Protein AF-A0A3P1S4T7-F1 (afdb_monomer_lite)

Structure (mmCIF, N/CA/C/O backbone):
data_AF-A0A3P1S4T7-F1
#
_entry.id   AF-A0A3P1S4T7-F1
#
loop_
_atom_site.group_PDB
_atom_site.id
_atom_site.type_symbol
_atom_site.label_atom_id
_atom_site.label_alt_id
_atom_site.label_comp_id
_atom_site.label_asym_id
_atom_site.label_entity_id
_atom_site.label_seq_id
_atom_site.pdbx_PDB_ins_code
_atom_site.Cartn_x
_atom_site.Cartn_y
_atom_site.Cartn_z
_atom_site.occupancy
_atom_site.B_iso_or_equiv
_atom_site.auth_seq_id
_atom_site.auth_comp_id
_atom_site.auth_asym_id
_atom_site.auth_atom_id
_atom_site.pdbx_PDB_model_num
ATOM 1 N N . MET A 1 1 ? -30.502 -0.959 -26.364 1.00 41.84 1 MET A N 1
ATOM 2 C CA . MET A 1 1 ? -30.147 0.076 -27.365 1.00 41.84 1 MET A CA 1
ATOM 3 C C . MET A 1 1 ? -29.115 -0.496 -28.354 1.00 41.84 1 MET A C 1
ATOM 5 O O . MET A 1 1 ? -27.951 -0.162 -28.264 1.00 41.84 1 MET A O 1
ATOM 9 N N . TYR A 1 2 ? -29.507 -1.417 -29.253 1.00 29.16 2 TYR A N 1
ATOM 10 C CA . TYR A 1 2 ? -28.542 -2.285 -29.977 1.00 29.16 2 TYR A CA 1
ATOM 11 C C . TYR A 1 2 ? -28.880 -2.524 -31.471 1.00 29.16 2 TYR A C 1
ATOM 13 O O . TYR A 1 2 ? -28.556 -3.557 -32.045 1.00 29.16 2 TYR A O 1
ATOM 21 N N . LYS A 1 3 ? -29.571 -1.572 -32.120 1.00 27.28 3 LYS A N 1
ATOM 22 C CA . LYS A 1 3 ? -30.039 -1.681 -33.524 1.00 27.28 3 LYS A CA 1
ATOM 23 C C . LYS A 1 3 ? -29.786 -0.423 -34.383 1.00 27.28 3 LYS A C 1
ATOM 25 O O . LYS A 1 3 ? -30.524 -0.162 -35.324 1.00 27.28 3 LYS A O 1
ATOM 30 N N . LYS A 1 4 ? -28.762 0.377 -34.048 1.00 29.64 4 LYS A N 1
ATOM 31 C CA . LYS A 1 4 ? -28.412 1.628 -34.767 1.00 29.64 4 LYS A CA 1
ATOM 32 C C . LYS A 1 4 ? -26.929 1.809 -35.143 1.00 29.64 4 LYS A C 1
ATOM 34 O O . LYS A 1 4 ? -26.587 2.834 -35.712 1.00 29.64 4 LYS A O 1
ATOM 39 N N . ILE A 1 5 ? -26.064 0.830 -34.859 1.00 32.50 5 ILE A N 1
ATOM 40 C CA . ILE A 1 5 ? -24.616 0.896 -35.165 1.00 32.50 5 ILE A CA 1
ATOM 41 C C . ILE A 1 5 ? -24.271 0.128 -36.463 1.00 32.50 5 ILE A C 1
ATOM 43 O O . ILE A 1 5 ? -23.348 0.492 -37.184 1.00 32.50 5 ILE A O 1
ATOM 47 N N . ALA A 1 6 ? -25.074 -0.873 -36.839 1.00 29.97 6 ALA A N 1
ATOM 48 C CA . ALA A 1 6 ? -24.850 -1.763 -37.987 1.00 29.97 6 ALA A CA 1
ATOM 49 C C . ALA A 1 6 ? -25.141 -1.151 -39.383 1.00 29.97 6 ALA A C 1
ATOM 51 O O . ALA A 1 6 ? -25.469 -1.878 -40.316 1.00 29.97 6 ALA A O 1
ATOM 52 N N . THR A 1 7 ? -25.080 0.176 -39.540 1.00 30.73 7 THR A N 1
ATOM 53 C CA . THR A 1 7 ? -25.487 0.878 -40.783 1.00 30.73 7 THR A CA 1
ATOM 54 C C . THR A 1 7 ? -24.443 1.889 -41.280 1.00 30.73 7 THR A C 1
ATOM 56 O O . THR A 1 7 ? -24.654 2.535 -42.296 1.00 30.73 7 THR A O 1
ATOM 59 N N . ILE A 1 8 ? -23.299 2.013 -40.595 1.00 30.77 8 ILE A N 1
ATOM 60 C CA . ILE A 1 8 ? -22.220 2.964 -40.943 1.00 30.77 8 ILE A CA 1
ATOM 61 C C . ILE A 1 8 ? -20.966 2.250 -41.503 1.00 30.77 8 ILE A C 1
ATOM 63 O O . ILE A 1 8 ? -20.120 2.874 -42.130 1.00 30.77 8 ILE A O 1
ATOM 67 N N . LEU A 1 9 ? -20.869 0.922 -41.363 1.00 28.89 9 LEU A N 1
ATOM 68 C CA . LEU A 1 9 ? -19.701 0.114 -41.761 1.00 28.89 9 LEU A CA 1
ATOM 69 C C . LEU A 1 9 ? -19.798 -0.533 -43.163 1.00 28.89 9 LEU A C 1
ATOM 71 O O . LEU A 1 9 ? -19.123 -1.524 -43.422 1.00 28.89 9 LEU A O 1
ATOM 75 N N . LEU A 1 10 ? -20.632 -0.009 -44.075 1.00 27.84 10 LEU A N 1
ATOM 76 C CA . LEU A 1 10 ? -20.896 -0.649 -45.380 1.00 27.84 10 LEU A CA 1
ATOM 77 C C . LEU A 1 10 ? -20.847 0.297 -46.601 1.00 27.84 10 LEU A C 1
ATOM 79 O O . LEU A 1 10 ? -21.544 0.073 -47.587 1.00 27.84 10 LEU A O 1
ATOM 83 N N . THR A 1 11 ? -20.027 1.352 -46.556 1.00 29.06 11 THR A N 1
ATOM 84 C CA . THR A 1 11 ? -19.892 2.335 -47.659 1.00 29.06 11 THR A CA 1
ATOM 85 C C . THR A 1 11 ? -18.444 2.708 -48.008 1.00 29.06 11 THR A C 1
ATOM 87 O O . THR A 1 11 ? -18.213 3.734 -48.638 1.00 29.06 11 THR A O 1
ATOM 90 N N . SER A 1 12 ? -17.465 1.873 -47.639 1.00 28.03 12 SER A N 1
ATOM 91 C CA . SER A 1 12 ? -16.026 2.158 -47.826 1.00 28.03 12 SER A CA 1
ATOM 92 C C . SER A 1 12 ? -15.264 1.036 -48.546 1.00 28.03 12 SER A C 1
ATOM 94 O O . SER A 1 12 ? -14.087 0.821 -48.273 1.00 28.03 12 SER A O 1
ATOM 96 N N . PHE A 1 13 ? -15.930 0.277 -49.428 1.00 27.06 13 PHE A N 1
ATOM 97 C CA . PHE A 1 13 ? -15.319 -0.891 -50.079 1.00 27.06 13 PHE A CA 1
ATOM 98 C C . PHE A 1 13 ? -15.755 -1.117 -51.539 1.00 27.06 13 PHE A C 1
ATOM 100 O O . PHE A 1 13 ? -16.161 -2.215 -51.906 1.00 27.06 13 PHE A O 1
ATOM 107 N N . LEU A 1 14 ? -15.664 -0.077 -52.379 1.00 24.45 14 LEU A N 1
ATOM 108 C CA . LEU A 1 14 ? -15.484 -0.209 -53.835 1.00 24.45 14 LEU A CA 1
ATOM 109 C C . LEU A 1 14 ? -15.161 1.160 -54.461 1.00 24.45 14 LEU A C 1
ATOM 111 O O . LEU A 1 14 ? -15.973 2.069 -54.324 1.00 24.45 14 LEU A O 1
ATOM 115 N N . ILE A 1 15 ? -14.033 1.288 -55.177 1.00 27.00 15 ILE A N 1
ATOM 116 C CA . ILE A 1 15 ? -13.920 1.982 -56.482 1.00 27.00 15 ILE A CA 1
ATOM 117 C C . ILE A 1 15 ? -12.487 1.869 -57.044 1.00 27.00 15 ILE A C 1
ATOM 119 O O . ILE A 1 15 ? -11.534 2.357 -56.453 1.00 27.00 15 ILE A O 1
ATOM 123 N N . VAL A 1 16 ? -12.412 1.237 -58.222 1.00 25.09 16 VAL A N 1
ATOM 124 C CA . VAL A 1 16 ? -11.422 1.368 -59.315 1.00 25.09 16 VAL A CA 1
ATOM 125 C C . VAL A 1 16 ? -9.931 1.079 -59.050 1.00 25.09 16 VAL A C 1
ATOM 127 O O . VAL A 1 16 ? -9.270 1.619 -58.172 1.00 25.09 16 VAL A O 1
ATOM 130 N N . SER A 1 17 ? -9.386 0.252 -59.944 1.00 25.12 17 SER A N 1
ATOM 131 C CA . SER A 1 17 ? -7.982 -0.134 -60.077 1.00 25.12 17 SER A CA 1
ATOM 132 C C . SER A 1 17 ? -7.316 0.492 -61.318 1.00 25.12 17 SER A C 1
ATOM 134 O O . SER A 1 17 ? -7.986 1.067 -62.170 1.00 25.12 17 SER A O 1
ATOM 136 N N . THR A 1 18 ? -6.014 0.218 -61.491 1.00 26.70 18 THR A N 1
ATOM 137 C CA . THR A 1 18 ? -5.305 0.085 -62.792 1.00 26.70 18 THR A CA 1
ATOM 138 C C . THR A 1 18 ? -5.269 1.270 -63.770 1.00 26.70 18 THR A C 1
ATOM 140 O O . THR A 1 18 ? -6.199 1.477 -64.545 1.00 26.70 18 THR A O 1
ATOM 143 N N . SER A 1 19 ? -4.094 1.901 -63.874 1.00 27.97 19 SER A N 1
ATOM 144 C CA . SER A 1 19 ? -3.419 2.374 -65.109 1.00 27.97 19 SER A CA 1
ATOM 145 C C . SER A 1 19 ? -2.054 2.966 -64.720 1.00 27.97 19 SER A C 1
ATOM 147 O O . SER A 1 19 ? -1.925 3.437 -63.597 1.00 27.97 19 SER A O 1
ATOM 149 N N . LEU A 1 20 ? -1.024 3.118 -65.552 1.00 24.23 20 LEU A N 1
ATOM 150 C CA . LEU A 1 20 ? -0.405 2.398 -66.679 1.00 24.23 20 LEU A CA 1
ATOM 151 C C . LEU A 1 20 ? 0.909 3.194 -66.967 1.00 24.23 20 LEU A C 1
ATOM 153 O O . LEU A 1 20 ? 1.211 4.160 -66.266 1.00 24.23 20 LEU A O 1
ATOM 157 N N . THR A 1 21 ? 1.730 2.791 -67.935 1.00 25.30 21 THR A N 1
ATOM 158 C CA . THR A 1 21 ? 3.174 3.112 -68.005 1.00 25.30 21 THR A CA 1
ATOM 159 C C . THR A 1 21 ? 3.600 4.325 -68.866 1.00 25.30 21 THR A C 1
ATOM 161 O O . THR A 1 21 ? 2.944 4.668 -69.841 1.00 25.30 21 THR A O 1
ATOM 164 N N . THR A 1 22 ? 4.812 4.837 -68.569 1.00 25.05 22 THR A N 1
ATOM 165 C CA . THR A 1 22 ? 5.826 5.475 -69.467 1.00 25.05 22 THR A CA 1
ATOM 166 C C . THR A 1 22 ? 5.541 6.761 -70.269 1.00 25.05 22 THR A C 1
ATOM 168 O O . THR A 1 22 ? 4.746 6.741 -71.199 1.00 25.05 22 THR A O 1
ATOM 171 N N . LEU A 1 23 ? 6.374 7.791 -70.022 1.00 24.05 23 LEU A N 1
ATOM 172 C CA . LEU A 1 23 ? 7.108 8.711 -70.942 1.00 24.05 23 LEU A CA 1
ATOM 173 C C . LEU A 1 23 ? 7.887 9.699 -70.019 1.00 24.05 23 LEU A C 1
ATOM 175 O O . LEU A 1 23 ? 7.278 10.163 -69.063 1.00 24.05 23 LEU A O 1
ATOM 179 N N . ALA A 1 24 ? 9.196 10.005 -70.055 1.00 24.88 24 ALA A N 1
ATOM 180 C CA . ALA A 1 24 ? 10.331 9.950 -71.001 1.00 24.88 24 ALA A CA 1
ATOM 181 C C . ALA A 1 24 ? 10.677 11.307 -71.670 1.00 24.88 24 ALA A C 1
ATOM 183 O O . ALA A 1 24 ? 9.778 11.968 -72.177 1.00 24.88 24 ALA A O 1
ATOM 184 N N . LEU A 1 25 ? 11.991 11.624 -71.723 1.00 24.38 25 LEU A N 1
ATOM 185 C CA . LEU A 1 25 ? 12.649 12.826 -72.306 1.00 24.38 25 LEU A CA 1
ATOM 186 C C . LEU A 1 25 ? 12.449 14.146 -71.494 1.00 24.38 25 LEU A C 1
ATOM 188 O O . LEU A 1 25 ? 11.456 14.273 -70.787 1.00 24.38 25 LEU A O 1
ATOM 192 N N . GLU A 1 26 ? 13.360 15.140 -71.472 1.00 25.00 26 GLU A N 1
ATOM 193 C CA . GLU A 1 26 ? 14.686 15.279 -72.123 1.00 25.00 26 GLU A CA 1
ATOM 194 C C . GLU A 1 26 ? 15.698 16.160 -71.320 1.00 25.00 26 GLU A C 1
ATOM 196 O O . GLU A 1 26 ? 15.531 16.366 -70.121 1.00 25.00 26 GLU A O 1
ATOM 201 N N . GLN A 1 27 ? 16.767 16.599 -72.003 1.00 25.30 27 GLN A N 1
ATOM 202 C CA . GLN A 1 27 ? 17.966 17.396 -71.639 1.00 25.30 27 GLN A CA 1
ATOM 203 C C . GLN A 1 27 ? 17.694 18.731 -70.872 1.00 25.30 27 GLN A C 1
ATOM 205 O O . GLN A 1 27 ? 16.549 19.156 -70.765 1.00 25.30 27 GLN A O 1
ATOM 210 N N . ASP A 1 28 ? 18.669 19.466 -70.299 1.00 25.55 28 ASP A N 1
ATOM 211 C CA . ASP A 1 28 ? 20.077 19.663 -70.720 1.00 25.55 28 ASP A CA 1
ATOM 212 C C . ASP A 1 28 ? 21.046 20.149 -69.594 1.00 25.55 28 ASP A C 1
ATOM 214 O O . ASP A 1 28 ? 20.647 20.335 -68.443 1.00 25.55 28 ASP A O 1
ATOM 218 N N . ALA A 1 29 ? 22.330 20.349 -69.931 1.00 25.58 29 ALA A N 1
ATOM 219 C CA . ALA A 1 29 ? 23.433 20.886 -69.097 1.00 25.58 29 ALA A CA 1
ATOM 220 C C . ALA A 1 29 ? 23.688 22.407 -69.400 1.00 25.58 29 ALA A C 1
ATOM 222 O O . ALA A 1 29 ? 22.798 23.005 -70.007 1.00 25.58 29 ALA A O 1
ATOM 223 N N . PRO A 1 30 ? 24.830 23.098 -69.079 1.00 41.16 30 PRO A N 1
ATOM 224 C CA . PRO A 1 30 ? 26.069 22.734 -68.346 1.00 41.16 30 PRO A CA 1
ATOM 225 C C . PRO A 1 30 ? 26.650 23.842 -67.393 1.00 41.16 30 PRO A C 1
ATOM 227 O O . PRO A 1 30 ? 26.009 24.857 -67.146 1.00 41.16 30 PRO A O 1
ATOM 230 N N . SER A 1 31 ? 27.936 23.708 -66.986 1.00 27.44 31 SER A N 1
ATOM 231 C CA . SER A 1 31 ? 28.910 24.783 -66.595 1.00 27.44 31 SER A CA 1
ATOM 232 C C . SER A 1 31 ? 28.753 25.515 -65.227 1.00 27.44 31 SER A C 1
ATOM 234 O O . SER A 1 31 ? 27.640 25.648 -64.740 1.00 27.44 31 SER A O 1
ATOM 236 N N . THR A 1 32 ? 29.793 26.016 -64.515 1.00 28.23 32 THR A N 1
ATOM 237 C CA . THR A 1 32 ? 31.281 25.908 -64.641 1.00 28.23 32 THR A CA 1
ATOM 238 C C . THR A 1 32 ? 32.051 26.214 -63.328 1.00 28.23 32 THR A C 1
ATOM 240 O O . THR A 1 32 ? 31.710 27.137 -62.601 1.00 28.23 32 THR A O 1
ATOM 243 N N . THR A 1 33 ? 33.140 25.463 -63.127 1.00 26.08 33 THR A N 1
ATOM 244 C CA . THR A 1 33 ? 34.498 25.733 -62.573 1.00 26.08 33 THR A CA 1
ATOM 245 C C . THR A 1 33 ? 34.912 27.063 -61.884 1.00 26.08 33 THR A C 1
ATOM 247 O O . THR A 1 33 ? 34.911 28.108 -62.526 1.00 26.08 33 THR A O 1
ATOM 250 N N . SER A 1 34 ? 35.496 26.951 -60.671 1.00 28.02 34 SER A N 1
ATOM 251 C CA . SER A 1 34 ? 36.745 27.603 -60.151 1.00 28.02 34 SER A CA 1
ATOM 252 C C . SER A 1 34 ? 36.971 27.137 -58.689 1.00 28.02 34 SER A C 1
ATOM 254 O O . SER A 1 34 ? 36.002 27.170 -57.937 1.00 28.02 34 SER A O 1
ATOM 256 N N . GLU A 1 35 ? 38.085 26.616 -58.154 1.00 28.56 35 GLU A N 1
ATOM 257 C CA . GLU A 1 35 ? 39.546 26.625 -58.420 1.00 28.56 35 GLU A CA 1
ATOM 258 C C . GLU A 1 35 ? 40.354 27.792 -57.784 1.00 28.56 35 GLU A C 1
ATOM 260 O O . GLU A 1 35 ? 40.020 28.953 -57.992 1.00 28.56 35 GLU A O 1
ATOM 265 N N . ALA A 1 36 ? 41.453 27.432 -57.077 1.00 28.56 36 ALA A N 1
ATOM 266 C CA . ALA A 1 36 ? 42.567 28.266 -56.555 1.00 28.56 36 ALA A CA 1
ATOM 267 C C . ALA A 1 36 ? 42.289 29.214 -55.340 1.00 28.56 36 ALA A C 1
ATOM 269 O O . ALA A 1 36 ? 41.199 29.758 -55.222 1.00 28.56 36 ALA A O 1
ATOM 270 N N . THR A 1 37 ? 43.202 29.499 -54.380 1.00 27.73 37 THR A N 1
ATOM 271 C CA . THR A 1 37 ? 44.548 28.956 -54.012 1.00 27.73 37 THR A CA 1
ATOM 272 C C . THR A 1 37 ? 45.021 29.462 -52.621 1.00 27.73 37 THR A C 1
ATOM 274 O O . THR A 1 37 ? 44.766 30.618 -52.312 1.00 27.73 37 THR A O 1
ATOM 277 N N . GLU A 1 38 ? 45.861 28.670 -51.918 1.00 29.91 38 GLU A N 1
ATOM 278 C CA . GLU A 1 38 ? 46.967 29.101 -51.003 1.00 29.91 38 GLU A CA 1
ATOM 279 C C . GLU A 1 38 ? 46.649 29.922 -49.703 1.00 29.91 38 GLU A C 1
ATOM 281 O O . GLU A 1 38 ? 45.554 30.440 -49.548 1.00 29.91 38 GLU A O 1
ATOM 286 N N . LYS A 1 39 ? 47.522 30.067 -48.672 1.00 28.61 39 LYS A N 1
ATOM 287 C CA . LYS A 1 39 ? 48.945 29.675 -48.453 1.00 28.61 39 LYS A CA 1
ATOM 288 C C . LYS A 1 39 ? 49.326 29.562 -46.950 1.00 28.61 39 LYS A C 1
ATOM 290 O O . LYS A 1 39 ? 48.930 30.432 -46.188 1.00 28.61 39 LYS A O 1
ATOM 295 N N . GLN A 1 40 ? 50.257 28.645 -46.615 1.00 27.17 40 GLN A N 1
ATOM 296 C CA . GLN A 1 40 ? 51.231 28.693 -45.480 1.00 27.17 40 GLN A CA 1
ATOM 297 C C . GLN A 1 40 ? 50.683 28.752 -44.016 1.00 27.17 40 GLN A C 1
ATOM 299 O O . GLN A 1 40 ? 49.533 29.090 -43.789 1.00 27.17 40 GLN A O 1
ATOM 304 N N . LYS A 1 41 ? 51.429 28.382 -42.953 1.00 27.22 41 LYS A N 1
ATOM 305 C CA . LYS A 1 41 ? 52.878 28.104 -42.777 1.00 27.22 41 LYS A CA 1
ATOM 306 C C . LYS A 1 41 ? 53.133 27.057 -41.654 1.00 27.22 41 LYS A C 1
ATOM 308 O O . LYS A 1 41 ? 52.405 27.070 -40.672 1.00 27.22 41 LYS A O 1
ATOM 313 N N . ASN A 1 42 ? 54.202 26.251 -41.754 1.00 32.09 42 ASN A N 1
ATOM 314 C CA . ASN A 1 42 ? 54.796 25.433 -40.664 1.00 32.09 42 ASN A CA 1
ATOM 315 C C . ASN A 1 42 ? 56.252 25.903 -40.385 1.00 32.09 42 ASN A C 1
ATOM 317 O O . ASN A 1 42 ? 56.773 26.651 -41.227 1.00 32.09 42 ASN A O 1
ATOM 321 N N . PRO A 1 43 ? 56.877 25.597 -39.222 1.00 44.28 43 PRO A N 1
ATOM 322 C CA . PRO A 1 43 ? 57.845 24.468 -39.105 1.00 44.28 43 PRO A CA 1
ATOM 323 C C . PRO A 1 43 ? 57.870 23.774 -37.692 1.00 44.28 43 PRO A C 1
ATOM 325 O O . PRO A 1 43 ? 57.336 24.352 -36.752 1.00 44.28 43 PRO A O 1
ATOM 328 N N . GLU A 1 44 ? 58.208 22.473 -37.536 1.00 32.41 44 GLU A N 1
ATOM 329 C CA . GLU A 1 44 ? 59.512 21.851 -37.083 1.00 32.41 44 GLU A CA 1
ATOM 330 C C . GLU A 1 44 ? 59.843 22.082 -35.573 1.00 32.41 44 GLU A C 1
ATOM 332 O O . GLU A 1 44 ? 59.498 23.142 -35.062 1.00 32.41 44 GLU A O 1
ATOM 337 N N . GLU A 1 45 ? 60.429 21.196 -34.735 1.00 31.11 45 GLU A N 1
ATOM 338 C CA . GLU A 1 45 ? 61.159 19.883 -34.783 1.00 31.11 45 GLU A CA 1
ATOM 339 C C . GLU A 1 45 ? 60.828 19.056 -33.479 1.00 31.11 45 GLU A C 1
ATOM 341 O O . GLU A 1 45 ? 60.302 19.645 -32.536 1.00 31.11 45 GLU A O 1
ATOM 346 N N . ASP A 1 46 ? 60.827 17.704 -33.447 1.00 28.80 46 ASP A N 1
ATOM 347 C CA . ASP A 1 46 ? 61.806 16.720 -32.849 1.00 28.80 46 ASP A CA 1
ATOM 348 C C . ASP A 1 46 ? 62.239 16.932 -31.350 1.00 28.80 46 ASP A C 1
ATOM 350 O O . ASP A 1 46 ? 62.263 18.067 -30.889 1.00 28.80 46 ASP A O 1
ATOM 354 N N . THR A 1 47 ? 62.568 15.963 -30.455 1.00 28.95 47 THR A N 1
ATOM 355 C CA . THR A 1 47 ? 63.188 14.601 -30.535 1.00 28.95 47 THR A CA 1
ATOM 356 C C . THR A 1 47 ? 62.628 13.558 -29.490 1.00 28.95 47 THR A C 1
ATOM 358 O O . THR A 1 47 ? 61.441 13.593 -29.169 1.00 28.95 47 THR A O 1
ATOM 361 N N . THR A 1 48 ? 63.432 12.595 -28.965 1.00 29.31 48 THR A N 1
ATOM 362 C CA . THR A 1 48 ? 63.059 11.395 -28.133 1.00 29.31 48 THR A CA 1
ATOM 363 C C . THR A 1 48 ? 64.095 11.078 -27.001 1.00 29.31 48 THR A C 1
ATOM 365 O O . THR A 1 48 ? 65.143 11.711 -26.986 1.00 29.31 48 THR A O 1
ATOM 368 N N . GLU A 1 49 ? 63.992 10.125 -26.040 1.00 29.58 49 GLU A N 1
ATOM 369 C CA . GLU A 1 49 ? 63.075 8.969 -25.819 1.00 29.58 49 GLU A CA 1
ATOM 370 C C . GLU A 1 49 ? 62.781 8.591 -24.324 1.00 29.58 49 GLU A C 1
ATOM 372 O O . GLU A 1 49 ? 61.624 8.657 -23.916 1.00 29.58 49 GLU A O 1
ATOM 377 N N . LYS A 1 50 ? 63.769 8.125 -23.522 1.00 26.84 50 LYS A N 1
ATOM 378 C CA . LYS A 1 50 ? 63.612 7.356 -22.241 1.00 26.84 50 LYS A CA 1
ATOM 379 C C . LYS A 1 50 ? 64.864 7.478 -21.306 1.00 26.84 50 LYS A C 1
ATOM 381 O O . LYS A 1 50 ? 65.790 8.187 -21.693 1.00 26.84 50 LYS A O 1
ATOM 386 N N . PRO A 1 51 ? 65.028 6.706 -20.194 1.00 43.06 51 PRO A N 1
ATOM 387 C CA . PRO A 1 51 ? 64.235 6.624 -18.946 1.00 43.06 51 PRO A CA 1
ATOM 388 C C . PRO A 1 51 ? 65.127 6.752 -17.668 1.00 43.06 51 PRO A C 1
ATOM 390 O O . PRO A 1 51 ? 66.346 6.851 -17.776 1.00 43.06 51 PRO A O 1
ATOM 393 N N . VAL A 1 52 ? 64.555 6.661 -16.452 1.00 27.30 52 VAL A N 1
ATOM 394 C CA . VAL A 1 52 ? 65.301 6.434 -15.183 1.00 27.30 52 VAL A CA 1
ATOM 395 C C . VAL A 1 52 ? 64.540 5.448 -14.272 1.00 27.30 52 VAL A C 1
ATOM 397 O O . VAL A 1 52 ? 63.317 5.355 -14.347 1.00 27.30 52 VAL A O 1
ATOM 400 N N . GLU A 1 53 ? 65.283 4.709 -13.445 1.00 27.56 53 GLU A N 1
ATOM 401 C CA . GLU A 1 53 ? 64.869 3.639 -12.521 1.00 27.56 53 GLU A CA 1
ATOM 402 C C . GLU A 1 53 ? 65.255 4.017 -11.073 1.00 27.56 53 GLU A C 1
ATOM 404 O O . GLU A 1 53 ? 66.318 4.602 -10.867 1.00 27.56 53 GLU A O 1
ATOM 409 N N . GLU A 1 54 ? 64.431 3.686 -10.068 1.00 28.62 54 GLU A N 1
ATOM 410 C CA . GLU A 1 54 ? 64.746 3.885 -8.637 1.00 28.62 54 GLU A CA 1
ATOM 411 C C . GLU A 1 54 ? 64.058 2.806 -7.763 1.00 28.62 54 GLU A C 1
ATOM 413 O O . GLU A 1 54 ? 63.067 2.211 -8.187 1.00 28.62 54 GLU A O 1
ATOM 418 N N . ALA A 1 55 ? 64.611 2.483 -6.582 1.00 24.97 55 ALA A N 1
ATOM 419 C CA . ALA A 1 55 ? 64.338 1.223 -5.862 1.00 24.97 55 ALA A CA 1
ATOM 420 C C . ALA A 1 55 ? 64.438 1.326 -4.315 1.00 24.97 55 ALA A C 1
ATOM 422 O O . ALA A 1 55 ? 64.735 2.397 -3.793 1.00 24.97 55 ALA A O 1
ATOM 423 N N . LEU A 1 56 ? 64.308 0.169 -3.624 1.00 23.31 56 LEU A N 1
ATOM 424 C CA . LEU A 1 56 ? 64.461 -0.113 -2.167 1.00 23.31 56 LEU A CA 1
ATOM 425 C C . LEU A 1 56 ? 63.208 0.119 -1.282 1.00 23.31 56 LEU A C 1
ATOM 427 O O . LEU A 1 56 ? 62.360 0.925 -1.656 1.00 23.31 56 LEU A O 1
ATOM 431 N N . PRO A 1 57 ? 63.102 -0.496 -0.071 1.00 31.78 57 PRO A N 1
ATOM 432 C CA . PRO A 1 57 ? 63.898 -1.581 0.544 1.00 31.78 57 PRO A CA 1
ATOM 433 C C . PRO A 1 57 ? 63.060 -2.796 1.045 1.00 31.78 57 PRO A C 1
ATOM 435 O O . PRO A 1 57 ? 61.838 -2.823 0.961 1.00 31.78 57 PRO A O 1
ATOM 438 N N . SER A 1 58 ? 63.735 -3.808 1.610 1.00 24.36 58 SER A N 1
ATOM 439 C CA . SER A 1 58 ? 63.163 -5.063 2.148 1.00 24.36 58 SER A CA 1
ATOM 440 C C . SER A 1 58 ? 62.892 -5.063 3.665 1.00 24.36 58 SER A C 1
ATOM 442 O O . SER A 1 58 ? 63.594 -4.375 4.409 1.00 24.36 58 SER A O 1
ATOM 444 N N . ALA A 1 59 ? 62.029 -5.969 4.148 1.00 23.91 59 ALA A N 1
ATOM 445 C CA . ALA A 1 59 ? 61.965 -6.378 5.559 1.00 23.91 59 ALA A CA 1
ATOM 446 C C . ALA A 1 59 ? 61.761 -7.904 5.719 1.00 23.91 59 ALA A C 1
ATOM 448 O O . ALA A 1 59 ? 61.033 -8.523 4.959 1.00 23.91 59 ALA A O 1
ATOM 449 N N . LYS A 1 60 ? 62.464 -8.468 6.707 1.00 23.86 60 LYS A N 1
ATOM 450 C CA . LYS A 1 60 ? 62.670 -9.890 7.049 1.00 23.86 60 LYS A CA 1
ATOM 451 C C . LYS A 1 60 ? 61.418 -10.779 7.165 1.00 23.86 60 LYS A C 1
ATOM 453 O O . LYS A 1 60 ? 60.417 -10.350 7.726 1.00 23.86 60 LYS A O 1
ATOM 458 N N . GLU A 1 61 ? 61.622 -12.071 6.901 1.00 23.88 61 GLU A N 1
ATOM 459 C CA . GLU A 1 61 ? 60.907 -13.186 7.545 1.00 23.88 61 GLU A CA 1
ATOM 460 C C . GLU A 1 61 ? 61.876 -13.985 8.443 1.00 23.88 61 GLU A C 1
ATOM 462 O O . GLU A 1 61 ? 63.092 -13.952 8.230 1.00 23.88 61 GLU A O 1
ATOM 467 N N . GLU A 1 62 ? 61.354 -14.697 9.448 1.00 23.67 62 GLU A N 1
ATOM 468 C CA . GLU A 1 62 ? 62.108 -15.652 10.277 1.00 23.67 62 GLU A CA 1
ATOM 469 C C . GLU A 1 62 ? 61.615 -17.081 10.008 1.00 23.67 62 GLU A C 1
ATOM 471 O O . GLU A 1 62 ? 60.414 -17.333 9.953 1.00 23.67 62 GLU A O 1
ATOM 476 N N . THR A 1 63 ? 62.541 -18.025 9.833 1.00 21.11 63 THR A N 1
ATOM 477 C CA . THR A 1 63 ? 62.229 -19.422 9.490 1.00 21.11 63 THR A CA 1
ATOM 478 C C . THR A 1 63 ? 62.122 -20.296 10.739 1.00 21.11 63 THR A C 1
ATOM 480 O O . THR A 1 63 ? 62.999 -20.245 11.602 1.00 21.11 63 THR A O 1
ATOM 483 N N . ILE A 1 64 ? 61.114 -21.171 10.796 1.00 22.84 64 ILE A N 1
ATOM 484 C CA . ILE A 1 64 ? 61.065 -22.302 11.734 1.00 22.84 64 ILE A CA 1
ATOM 485 C C . ILE A 1 64 ? 60.839 -23.584 10.928 1.00 22.84 64 ILE A C 1
ATOM 487 O O . ILE A 1 64 ? 59.780 -23.779 10.338 1.00 22.84 64 ILE A O 1
ATOM 491 N N . GLU A 1 65 ? 61.844 -24.459 10.899 1.00 24.78 65 GLU A N 1
ATOM 492 C CA . GLU A 1 65 ? 61.728 -25.799 10.320 1.00 24.78 65 GLU A CA 1
ATOM 493 C C . GLU A 1 65 ? 61.043 -26.767 11.290 1.00 24.78 65 GLU A C 1
ATOM 495 O O . GLU A 1 65 ? 61.396 -26.810 12.469 1.00 24.78 65 GLU A O 1
ATOM 500 N N . ILE A 1 66 ? 60.203 -27.663 10.764 1.00 22.45 66 ILE A N 1
ATOM 501 C CA . ILE A 1 66 ? 60.136 -29.054 11.236 1.00 22.45 66 ILE A CA 1
ATOM 502 C C . ILE A 1 66 ? 60.086 -29.956 9.994 1.00 22.45 66 ILE A C 1
ATOM 504 O O . ILE A 1 66 ? 59.224 -29.789 9.134 1.00 22.45 66 ILE A O 1
ATOM 508 N N . HIS A 1 67 ? 61.023 -30.899 9.881 1.00 23.45 67 HIS A N 1
ATOM 509 C CA . HIS A 1 67 ? 60.946 -31.982 8.896 1.00 23.45 67 HIS A CA 1
ATOM 510 C C . HIS A 1 67 ? 59.942 -33.048 9.355 1.00 23.45 67 HIS A C 1
ATOM 512 O O . HIS A 1 67 ? 59.920 -33.379 10.538 1.00 23.45 67 HIS A O 1
ATOM 518 N N . ASP A 1 68 ? 59.305 -33.746 8.412 1.00 24.70 68 ASP A N 1
ATOM 519 C CA . ASP A 1 68 ? 59.455 -35.205 8.427 1.00 24.70 68 ASP A CA 1
ATOM 520 C C . ASP A 1 68 ? 59.425 -35.806 7.012 1.00 24.70 68 ASP A C 1
ATOM 522 O O . ASP A 1 68 ? 58.985 -35.167 6.055 1.00 24.70 68 ASP A O 1
ATOM 526 N N . THR A 1 69 ? 59.981 -37.007 6.853 1.00 24.06 69 THR A N 1
ATOM 527 C CA . THR A 1 69 ? 60.341 -37.589 5.546 1.00 24.06 69 THR A CA 1
ATOM 528 C C . THR A 1 69 ? 59.704 -38.954 5.332 1.00 24.06 69 THR A C 1
ATOM 530 O O . THR A 1 69 ? 59.880 -39.832 6.168 1.00 24.06 69 THR A O 1
ATOM 533 N N . PHE A 1 70 ? 59.136 -39.218 4.146 1.00 22.38 70 PHE A N 1
ATOM 534 C CA . PHE A 1 70 ? 59.171 -40.582 3.601 1.00 22.38 70 PHE A CA 1
ATOM 535 C C . PHE A 1 70 ? 59.262 -40.646 2.070 1.00 22.38 70 PHE A C 1
ATOM 537 O O . PHE A 1 70 ? 58.491 -40.027 1.343 1.00 22.38 70 PHE A O 1
ATOM 544 N N . MET A 1 71 ? 60.221 -41.440 1.589 1.00 23.16 71 MET A N 1
ATOM 545 C CA . MET A 1 71 ? 60.427 -41.775 0.176 1.00 23.16 71 MET A CA 1
ATOM 546 C C . MET A 1 71 ? 59.625 -43.022 -0.215 1.00 23.16 71 MET A C 1
ATOM 548 O O . MET A 1 71 ? 59.620 -44.005 0.525 1.00 23.16 71 MET A O 1
ATOM 552 N N . ALA A 1 72 ? 59.076 -43.044 -1.431 1.00 23.69 72 ALA A N 1
ATOM 553 C CA . ALA A 1 72 ? 58.645 -44.273 -2.100 1.00 23.69 72 ALA A CA 1
ATOM 554 C C . ALA A 1 72 ? 58.957 -44.197 -3.604 1.00 23.69 72 ALA A C 1
ATOM 556 O O . ALA A 1 72 ? 58.427 -43.350 -4.320 1.00 23.69 72 ALA A O 1
ATOM 557 N N . THR A 1 73 ? 59.835 -45.074 -4.092 1.00 22.97 73 THR A N 1
ATOM 558 C CA . THR A 1 73 ? 60.283 -45.100 -5.491 1.00 22.97 73 THR A CA 1
ATOM 559 C C . THR A 1 73 ? 59.529 -46.134 -6.330 1.00 22.97 73 THR A C 1
ATOM 561 O O . THR A 1 73 ? 59.491 -47.313 -5.999 1.00 22.97 73 THR A O 1
ATOM 564 N N . THR A 1 74 ? 58.983 -45.667 -7.457 1.00 30.75 74 THR A N 1
ATOM 565 C CA . THR A 1 74 ? 58.780 -46.378 -8.739 1.00 30.75 74 THR A CA 1
ATOM 566 C C . THR A 1 74 ? 58.562 -47.902 -8.740 1.00 30.75 74 THR A C 1
ATOM 568 O O . THR A 1 74 ? 59.507 -48.670 -8.545 1.00 30.75 74 THR A O 1
ATOM 571 N N . ASN A 1 75 ? 57.417 -48.341 -9.279 1.00 22.78 75 ASN A N 1
ATOM 572 C CA . ASN A 1 75 ? 57.452 -49.307 -10.386 1.00 22.78 75 ASN A CA 1
ATOM 573 C C . ASN A 1 75 ? 56.203 -49.260 -11.285 1.00 22.78 75 ASN A C 1
ATOM 575 O O . ASN A 1 75 ? 55.212 -48.616 -10.952 1.00 22.78 75 ASN A O 1
ATOM 579 N N . VAL A 1 76 ? 56.297 -49.897 -12.455 1.00 32.97 76 VAL A N 1
ATOM 580 C CA . VAL A 1 76 ? 55.327 -49.806 -13.565 1.00 32.97 76 VAL A CA 1
ATOM 581 C C . VAL A 1 76 ? 54.400 -51.039 -13.608 1.00 32.97 76 VAL A C 1
ATOM 583 O O . VAL A 1 76 ? 54.743 -52.091 -13.077 1.00 32.97 76 VAL A O 1
ATOM 586 N N . ASN A 1 77 ? 53.257 -50.914 -14.298 1.00 31.59 77 ASN A N 1
ATOM 587 C CA . ASN A 1 77 ? 52.236 -51.938 -14.590 1.00 31.59 77 ASN A CA 1
ATOM 588 C C . ASN A 1 77 ? 51.315 -52.382 -13.436 1.00 31.59 77 ASN A C 1
ATOM 590 O O . ASN A 1 77 ? 51.451 -53.470 -12.882 1.00 31.59 77 ASN A O 1
ATOM 594 N N . SER A 1 78 ? 50.235 -51.624 -13.230 1.00 24.53 78 SER A N 1
ATOM 595 C CA . SER A 1 78 ? 48.909 -52.203 -12.954 1.00 24.53 78 SER A CA 1
ATOM 596 C C . SER A 1 78 ? 47.801 -51.267 -13.459 1.00 24.53 78 SER A C 1
ATOM 598 O O . SER A 1 78 ? 47.977 -50.051 -13.480 1.00 24.53 78 SER A O 1
ATOM 600 N N . MET A 1 79 ? 46.671 -51.826 -13.907 1.00 23.38 79 MET A N 1
ATOM 601 C CA . MET A 1 79 ? 45.468 -51.039 -14.204 1.00 23.38 79 MET A CA 1
ATOM 602 C C . MET A 1 79 ? 44.774 -50.686 -12.888 1.00 23.38 79 MET A C 1
ATOM 604 O O . MET A 1 79 ? 44.344 -51.585 -12.166 1.00 23.38 79 MET A O 1
ATOM 608 N N . VAL A 1 80 ? 44.629 -49.395 -12.590 1.00 22.53 80 VAL A N 1
ATOM 609 C CA . VAL A 1 80 ? 43.846 -48.934 -11.438 1.00 22.53 80 VAL A CA 1
ATOM 610 C C . VAL A 1 80 ? 42.404 -48.697 -11.882 1.00 22.53 80 VAL A C 1
ATOM 612 O O . VAL A 1 80 ? 42.107 -47.716 -12.560 1.00 22.53 80 VAL A O 1
ATOM 615 N N . HIS A 1 81 ? 41.494 -49.583 -11.474 1.00 21.48 81 HIS A N 1
ATOM 616 C CA . HIS A 1 81 ? 40.061 -49.292 -11.497 1.00 21.48 81 HIS A CA 1
ATOM 617 C C . HIS A 1 81 ? 39.756 -48.209 -10.452 1.00 21.48 81 HIS A C 1
ATOM 619 O O . HIS A 1 81 ? 39.672 -48.503 -9.260 1.00 21.48 81 HIS A O 1
ATOM 625 N N . VAL A 1 82 ? 39.562 -46.963 -10.888 1.00 23.25 82 VAL A N 1
ATOM 626 C CA . VAL A 1 82 ? 39.059 -45.888 -10.020 1.00 23.25 82 VAL A CA 1
ATOM 627 C C . VAL A 1 82 ? 37.536 -45.974 -9.978 1.00 23.25 82 VAL A C 1
ATOM 629 O O . VAL A 1 82 ? 36.841 -45.430 -10.831 1.00 23.25 82 VAL A O 1
ATOM 632 N N . THR A 1 83 ? 37.015 -46.694 -8.985 1.00 21.61 83 THR A N 1
ATOM 633 C CA . THR A 1 83 ? 35.583 -46.656 -8.656 1.00 21.61 83 THR A CA 1
ATOM 634 C C . THR A 1 83 ? 35.348 -45.463 -7.739 1.00 21.61 83 THR A C 1
ATOM 636 O O . THR A 1 83 ? 35.846 -45.454 -6.614 1.00 21.61 83 THR A O 1
ATOM 639 N N . TYR A 1 84 ? 34.616 -44.452 -8.204 1.00 24.88 84 TYR A N 1
ATOM 640 C CA . TYR A 1 84 ? 34.233 -43.327 -7.353 1.00 24.88 84 TYR A CA 1
ATOM 641 C C . TYR A 1 84 ? 33.159 -43.776 -6.358 1.00 24.88 84 TYR A C 1
ATOM 643 O O . TYR A 1 84 ? 32.031 -44.073 -6.744 1.00 24.88 84 TYR A O 1
ATOM 651 N N . ALA A 1 85 ? 33.514 -43.823 -5.075 1.00 24.05 85 ALA A N 1
ATOM 652 C CA . ALA A 1 85 ? 32.534 -43.904 -4.002 1.00 24.05 85 ALA A CA 1
ATOM 653 C C . ALA A 1 85 ? 31.903 -42.520 -3.800 1.00 24.05 85 ALA A C 1
ATOM 655 O O . ALA A 1 85 ? 32.620 -41.524 -3.681 1.00 24.05 85 ALA A O 1
ATOM 656 N N . PHE A 1 86 ? 30.574 -42.458 -3.738 1.00 27.06 86 PHE A N 1
ATOM 657 C CA . PHE A 1 86 ? 29.878 -41.273 -3.248 1.00 27.06 86 PHE A CA 1
ATOM 658 C C . PHE A 1 86 ? 30.188 -41.126 -1.754 1.00 27.06 86 PHE A C 1
ATOM 660 O O . PHE A 1 86 ? 29.989 -42.068 -0.987 1.00 27.06 86 PHE A O 1
ATOM 667 N N . ALA A 1 87 ? 30.721 -39.971 -1.352 1.00 33.53 87 ALA A N 1
ATOM 668 C CA . ALA A 1 87 ? 30.943 -39.665 0.055 1.00 33.53 87 ALA A CA 1
ATOM 669 C C . ALA A 1 87 ? 29.597 -39.340 0.714 1.00 33.53 87 ALA A C 1
ATOM 671 O O . ALA A 1 87 ? 28.853 -38.497 0.213 1.00 33.53 87 ALA A O 1
ATOM 672 N N . ASP A 1 88 ? 29.290 -40.019 1.817 1.00 36.38 88 ASP A N 1
ATOM 673 C CA . ASP A 1 88 ? 28.015 -39.855 2.510 1.00 36.38 88 ASP A CA 1
ATOM 674 C C . ASP A 1 88 ? 27.972 -38.504 3.243 1.00 36.38 88 ASP A C 1
ATOM 676 O O . ASP A 1 88 ? 28.892 -38.171 3.997 1.00 36.38 88 ASP A O 1
ATOM 680 N N . VAL A 1 89 ? 26.920 -37.710 3.017 1.00 39.69 89 VAL A N 1
ATOM 681 C CA . VAL A 1 89 ? 26.845 -36.299 3.460 1.00 39.69 89 VAL A CA 1
ATOM 682 C C . VAL A 1 89 ? 26.872 -36.192 4.990 1.00 39.69 89 VAL A C 1
ATOM 684 O O . VAL A 1 89 ? 27.412 -35.230 5.547 1.00 39.69 89 VAL A O 1
ATOM 687 N N . GLU A 1 90 ? 26.388 -37.223 5.688 1.00 40.59 90 GLU A N 1
ATOM 688 C CA . GLU A 1 90 ? 26.466 -37.333 7.147 1.00 40.59 90 GLU A CA 1
ATOM 689 C C . GLU A 1 90 ? 27.906 -37.246 7.683 1.00 40.59 90 GLU A C 1
ATOM 691 O O . GLU A 1 90 ? 28.109 -36.701 8.771 1.00 40.59 90 GLU A O 1
ATOM 696 N N . GLN A 1 91 ? 28.917 -37.688 6.924 1.00 38.41 91 GLN A N 1
ATOM 697 C CA . GLN A 1 91 ? 30.320 -37.723 7.367 1.00 38.41 91 GLN A CA 1
ATOM 698 C C . GLN A 1 91 ? 31.081 -36.398 7.175 1.00 38.41 91 GLN A C 1
ATOM 700 O O . GLN A 1 91 ? 32.242 -36.300 7.576 1.00 38.41 91 GLN A O 1
ATOM 705 N N . LEU A 1 92 ? 30.459 -35.359 6.600 1.00 40.56 92 LEU A N 1
ATOM 706 C CA . LEU A 1 92 ? 31.099 -34.044 6.471 1.00 40.56 92 LEU A CA 1
ATOM 707 C C . LEU A 1 92 ? 31.242 -33.331 7.837 1.00 40.56 92 LEU A C 1
ATOM 709 O O . LEU A 1 92 ? 30.313 -33.390 8.654 1.00 40.56 92 LEU A O 1
ATOM 713 N N . PRO A 1 93 ? 32.353 -32.603 8.084 1.00 40.00 93 PRO A N 1
ATOM 714 C CA . PRO A 1 93 ? 32.496 -31.730 9.249 1.00 40.00 93 PRO A CA 1
ATOM 715 C C . PRO A 1 93 ? 31.400 -30.661 9.306 1.00 40.00 93 PRO A C 1
ATOM 717 O O . PRO A 1 93 ? 30.968 -30.147 8.272 1.00 40.00 93 PRO A O 1
ATOM 720 N N . GLN A 1 94 ? 30.975 -30.292 10.517 1.00 41.59 94 GLN A N 1
ATOM 721 C CA . GLN A 1 94 ? 29.839 -29.383 10.699 1.00 41.59 94 GLN A CA 1
ATOM 722 C C . GLN A 1 94 ? 30.082 -28.005 10.058 1.00 41.59 94 GLN A C 1
ATOM 724 O O . GLN A 1 94 ? 29.233 -27.521 9.323 1.00 41.59 94 GLN A O 1
ATOM 729 N N . GLU A 1 95 ? 31.302 -27.469 10.169 1.00 41.03 95 GLU A N 1
ATOM 730 C CA . GLU A 1 95 ? 31.734 -26.196 9.560 1.00 41.03 95 GLU A CA 1
ATOM 731 C C . GLU A 1 95 ? 31.645 -26.140 8.019 1.00 41.03 95 GLU A C 1
ATOM 733 O O . GLU A 1 95 ? 31.821 -25.065 7.434 1.00 41.03 95 GLU A O 1
ATOM 738 N N . VAL A 1 96 ? 31.438 -27.290 7.362 1.00 37.59 96 VAL A N 1
ATOM 739 C CA . VAL A 1 96 ? 31.171 -27.417 5.919 1.00 37.59 96 VAL A CA 1
ATOM 740 C C . VAL A 1 96 ? 29.666 -27.498 5.660 1.00 37.59 96 VAL A C 1
ATOM 742 O O . VAL A 1 96 ? 29.176 -26.823 4.758 1.00 37.59 96 VAL A O 1
ATOM 745 N N . LYS A 1 97 ? 28.925 -28.268 6.471 1.00 42.03 97 LYS A N 1
ATOM 746 C CA . LYS A 1 97 ? 27.453 -28.352 6.414 1.00 42.03 97 LYS A CA 1
ATOM 747 C C . LYS A 1 97 ? 26.812 -26.978 6.625 1.00 42.03 97 LYS A C 1
ATOM 749 O O . LYS A 1 97 ? 25.966 -26.582 5.833 1.00 42.03 97 LYS A O 1
ATOM 754 N N . ASP A 1 98 ? 27.311 -26.214 7.596 1.00 39.50 98 ASP A N 1
ATOM 755 C CA . ASP A 1 98 ? 26.841 -24.864 7.950 1.00 39.50 98 ASP A CA 1
ATOM 756 C C . ASP A 1 98 ? 27.121 -23.794 6.865 1.00 39.50 98 ASP A C 1
ATOM 758 O O . ASP A 1 98 ? 26.800 -22.621 7.052 1.00 39.50 98 ASP A O 1
ATOM 762 N N . LYS A 1 99 ? 27.760 -24.166 5.744 1.00 36.78 99 LYS A N 1
ATOM 763 C CA . LYS A 1 99 ? 28.119 -23.271 4.627 1.00 36.78 99 LYS A CA 1
ATOM 764 C C . LYS A 1 99 ? 27.565 -23.724 3.273 1.00 36.78 99 LYS A C 1
ATOM 766 O O . LYS A 1 99 ? 27.860 -23.090 2.260 1.00 36.78 99 LYS A O 1
ATOM 771 N N . LEU A 1 100 ? 26.786 -24.805 3.230 1.00 34.38 100 LEU A N 1
ATOM 772 C CA . LEU A 1 100 ? 26.084 -25.212 2.015 1.00 34.38 100 LEU A CA 1
ATOM 773 C C . LEU A 1 100 ? 24.872 -24.290 1.788 1.00 34.38 100 LEU A C 1
ATOM 775 O O . LEU A 1 100 ? 24.083 -24.098 2.713 1.00 34.38 100 LEU A O 1
ATOM 779 N N . PRO A 1 101 ? 24.695 -23.708 0.589 1.00 30.03 101 PRO A N 1
ATOM 780 C CA . PRO A 1 101 ? 23.478 -22.977 0.269 1.00 30.03 101 PRO A CA 1
ATOM 781 C C . PRO A 1 101 ? 22.312 -23.945 0.005 1.00 30.03 101 PRO A C 1
ATOM 783 O O . PRO A 1 101 ? 22.498 -24.981 -0.632 1.00 30.03 101 PRO A O 1
ATOM 786 N N . PHE A 1 102 ? 21.112 -23.506 0.399 1.00 33.69 102 PHE A N 1
ATOM 787 C CA . PHE A 1 102 ? 19.798 -24.161 0.270 1.00 33.69 102 PHE A CA 1
ATOM 788 C C . PHE A 1 102 ? 19.447 -25.258 1.289 1.00 33.69 102 PHE A C 1
ATOM 790 O O . PHE A 1 102 ? 20.269 -26.062 1.719 1.00 33.69 102 PHE A O 1
ATOM 797 N N . GLU A 1 103 ? 18.166 -25.251 1.664 1.00 32.53 103 GLU A N 1
ATOM 798 C CA . GLU A 1 103 ? 17.522 -26.183 2.592 1.00 32.53 103 GLU A CA 1
ATOM 799 C C . GLU A 1 103 ? 17.289 -27.564 1.949 1.00 32.53 103 GLU A C 1
ATOM 801 O O . GLU A 1 103 ? 17.259 -27.713 0.724 1.00 32.53 103 GLU A O 1
ATOM 806 N N . GLU A 1 104 ? 17.065 -28.595 2.770 1.00 34.16 104 GLU A N 1
ATOM 807 C CA . GLU A 1 104 ? 16.740 -29.936 2.277 1.00 34.16 104 GLU A CA 1
ATOM 808 C C . GLU A 1 104 ? 15.374 -29.966 1.566 1.00 34.16 104 GLU A C 1
ATOM 810 O O . GLU A 1 104 ? 14.324 -30.038 2.202 1.00 34.16 104 GLU A O 1
ATOM 815 N N . THR A 1 105 ? 15.349 -29.985 0.230 1.00 28.52 105 THR A N 1
ATOM 816 C CA . THR A 1 105 ? 14.125 -30.316 -0.528 1.00 28.52 105 THR A CA 1
ATOM 817 C C . THR A 1 105 ? 14.401 -31.234 -1.722 1.00 28.52 105 THR A C 1
ATOM 819 O O . THR A 1 105 ? 14.461 -30.820 -2.873 1.00 28.52 105 THR A O 1
ATOM 822 N N . ILE A 1 106 ? 14.526 -32.526 -1.403 1.00 31.34 106 ILE A N 1
ATOM 823 C CA . ILE A 1 106 ? 14.084 -33.682 -2.207 1.00 31.34 106 ILE A CA 1
ATOM 824 C C . ILE A 1 106 ? 14.338 -33.593 -3.731 1.00 31.34 106 ILE A C 1
ATOM 826 O O . ILE A 1 106 ? 13.428 -33.347 -4.519 1.00 31.34 106 ILE A O 1
ATOM 830 N N . LEU A 1 107 ? 15.536 -34.006 -4.160 1.00 27.09 107 LEU A N 1
ATOM 831 C CA . LEU A 1 107 ? 15.751 -34.605 -5.489 1.00 27.09 107 LEU A CA 1
ATOM 832 C C . LEU A 1 107 ? 16.021 -36.114 -5.377 1.00 27.09 107 LEU A C 1
ATOM 834 O O . LEU A 1 107 ? 17.039 -36.641 -5.820 1.00 27.09 107 LEU A O 1
ATOM 838 N N . LYS A 1 108 ? 15.059 -36.823 -4.778 1.00 31.50 108 LYS A N 1
ATOM 839 C CA . LYS A 1 108 ? 14.893 -38.272 -4.944 1.00 31.50 108 LYS A CA 1
ATOM 840 C C . LYS A 1 108 ? 13.714 -38.525 -5.878 1.00 31.50 108 LYS A C 1
ATOM 842 O O . LYS A 1 108 ? 12.593 -38.643 -5.402 1.00 31.50 108 LYS A O 1
ATOM 847 N N . ASP A 1 109 ? 13.991 -38.558 -7.182 1.00 28.27 109 ASP A N 1
ATOM 848 C CA . ASP A 1 109 ? 13.471 -39.580 -8.104 1.00 28.27 109 ASP A CA 1
ATOM 849 C C . ASP A 1 109 ? 14.010 -39.398 -9.539 1.00 28.27 109 ASP A C 1
ATOM 851 O O . ASP A 1 109 ? 14.270 -38.290 -9.998 1.00 28.27 109 ASP A O 1
ATOM 855 N N . ASN A 1 110 ? 14.121 -40.516 -10.267 1.00 33.50 110 ASN A N 1
ATOM 856 C CA . ASN A 1 110 ? 14.278 -40.596 -11.730 1.00 33.50 110 ASN A CA 1
ATOM 857 C C . ASN A 1 110 ? 15.554 -40.020 -12.388 1.00 33.50 110 ASN A C 1
ATOM 859 O O . ASN A 1 110 ? 15.483 -39.397 -13.446 1.00 33.50 110 ASN A O 1
ATOM 863 N N . LEU A 1 111 ? 16.735 -40.393 -11.880 1.00 26.53 111 LEU A N 1
ATOM 864 C CA . LEU A 1 111 ? 17.913 -40.597 -12.741 1.00 26.53 111 LEU A CA 1
ATOM 865 C C . LEU A 1 111 ? 18.216 -42.096 -12.876 1.00 26.53 111 LEU A C 1
ATOM 867 O O . LEU A 1 111 ? 18.911 -42.689 -12.055 1.00 26.53 111 LEU A O 1
ATOM 871 N N . THR A 1 112 ? 17.684 -42.717 -13.931 1.00 30.83 112 THR A N 1
ATOM 872 C CA . THR A 1 112 ? 18.125 -44.047 -14.381 1.00 30.83 112 THR A CA 1
ATOM 873 C C . THR A 1 112 ? 19.531 -43.975 -14.975 1.00 30.83 112 THR A C 1
ATOM 875 O O . THR A 1 112 ? 19.842 -43.033 -15.700 1.00 30.83 112 THR A O 1
ATOM 878 N N . GLU A 1 113 ? 20.347 -44.992 -14.699 1.00 29.81 113 GLU A N 1
ATOM 879 C CA . GLU A 1 113 ? 21.774 -45.076 -15.038 1.00 29.81 113 GLU A CA 1
ATOM 880 C C . GLU A 1 113 ? 22.114 -44.643 -16.485 1.00 29.81 113 GLU A C 1
ATOM 882 O O . GLU A 1 113 ? 21.609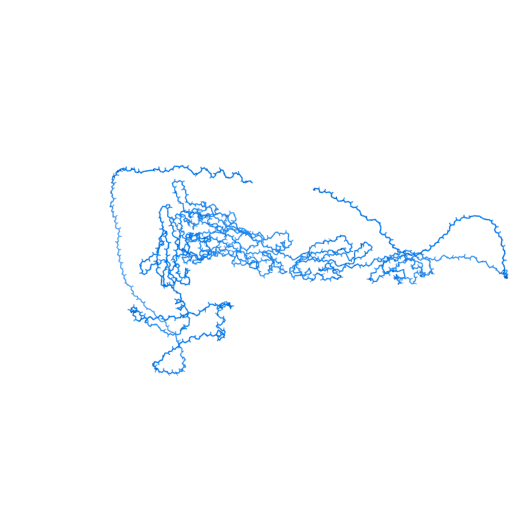 -45.244 -17.442 1.00 29.81 113 GLU A O 1
ATOM 887 N N . PRO A 1 114 ? 23.027 -43.672 -16.689 1.00 29.94 114 PRO A N 1
ATOM 888 C CA . PRO A 1 114 ? 23.582 -43.406 -18.008 1.00 29.94 114 PRO A CA 1
ATOM 889 C C . PRO A 1 114 ? 24.556 -44.528 -18.394 1.00 29.94 114 PRO A C 1
ATOM 891 O O . PRO A 1 114 ? 25.617 -44.697 -17.791 1.00 29.94 114 PRO A O 1
ATOM 894 N N . LYS A 1 115 ? 24.225 -45.286 -19.444 1.00 26.16 115 LYS A N 1
ATOM 895 C CA . LYS A 1 115 ? 25.180 -46.209 -20.070 1.00 26.16 115 LYS A CA 1
ATOM 896 C C . LYS A 1 115 ? 26.312 -45.418 -20.721 1.00 26.16 115 LYS A C 1
ATOM 898 O O . LYS A 1 115 ? 26.096 -44.734 -21.717 1.00 26.16 115 LYS A O 1
ATOM 903 N N . VAL A 1 116 ? 27.522 -45.561 -20.189 1.00 27.03 116 VAL A N 1
ATOM 904 C CA . VAL A 1 116 ? 28.736 -45.015 -20.802 1.00 27.03 116 VAL A CA 1
ATOM 905 C C . VAL A 1 116 ? 29.223 -45.974 -21.891 1.00 27.03 116 VAL A C 1
ATOM 907 O O . VAL A 1 116 ? 29.994 -46.894 -21.619 1.00 27.03 116 VAL A O 1
ATOM 910 N N . ASP A 1 117 ? 28.780 -45.758 -23.130 1.00 25.17 117 ASP A N 1
ATOM 911 C CA . ASP A 1 117 ? 29.433 -46.358 -24.298 1.00 25.17 117 ASP A CA 1
ATOM 912 C C . ASP A 1 117 ? 30.787 -45.665 -24.536 1.00 25.17 117 ASP A C 1
ATOM 914 O O . ASP A 1 117 ? 30.888 -44.439 -24.621 1.00 25.17 117 ASP A O 1
ATOM 918 N N . ALA A 1 118 ? 31.863 -46.453 -24.598 1.00 24.27 118 ALA A N 1
ATOM 919 C CA . ALA A 1 118 ? 33.228 -45.935 -24.571 1.00 24.27 118 ALA A CA 1
ATOM 920 C C . ALA A 1 118 ? 33.667 -45.339 -25.923 1.00 24.27 118 ALA A C 1
ATOM 922 O O . ALA A 1 118 ? 34.001 -46.064 -26.864 1.00 24.27 118 ALA A O 1
ATOM 923 N N . VAL A 1 119 ? 33.743 -44.007 -26.003 1.00 24.52 119 VAL A N 1
ATOM 924 C CA . VAL A 1 119 ? 34.299 -43.295 -27.165 1.00 24.52 119 VAL A CA 1
ATOM 925 C C . VAL A 1 119 ? 35.827 -43.407 -27.175 1.00 24.52 119 VAL A C 1
ATOM 927 O O . VAL A 1 119 ? 36.524 -42.774 -26.384 1.00 24.52 119 VAL A O 1
ATOM 930 N N . VAL A 1 120 ? 36.363 -44.201 -28.105 1.00 25.16 120 VAL A N 1
ATOM 931 C CA . VAL A 1 120 ? 37.812 -44.331 -28.325 1.00 25.16 120 VAL A CA 1
ATOM 932 C C . VAL A 1 120 ? 38.318 -43.166 -29.178 1.00 25.16 120 VAL A C 1
ATOM 934 O O . VAL A 1 120 ? 38.245 -43.204 -30.408 1.00 25.16 120 VAL A O 1
ATOM 937 N N . VAL A 1 121 ? 38.870 -42.142 -28.527 1.00 26.45 121 VAL A N 1
ATOM 938 C CA . VAL A 1 121 ? 39.652 -41.093 -29.200 1.00 26.45 121 VAL A CA 1
ATOM 939 C C . VAL A 1 121 ? 41.005 -41.675 -29.624 1.00 26.45 121 VAL A C 1
ATOM 941 O O . VAL A 1 121 ? 41.686 -42.317 -28.826 1.00 26.45 121 VAL A O 1
ATOM 944 N N . LYS A 1 122 ? 41.402 -41.462 -30.883 1.00 25.44 122 LYS A N 1
ATOM 945 C CA . LYS A 1 122 ? 42.740 -41.814 -31.383 1.00 25.44 122 LYS A CA 1
ATOM 946 C C . LYS A 1 122 ? 43.690 -40.626 -31.244 1.00 25.44 122 LYS A C 1
ATOM 948 O O . LYS A 1 122 ? 43.305 -39.500 -31.538 1.00 25.44 122 LYS A O 1
ATOM 953 N N . GLU A 1 123 ? 44.940 -40.892 -30.872 1.00 32.59 123 GLU A N 1
ATOM 954 C CA . GLU A 1 123 ? 46.022 -39.903 -30.912 1.00 32.59 123 GLU A CA 1
ATOM 955 C C . GLU A 1 123 ? 46.433 -39.580 -32.358 1.00 32.59 123 GLU A C 1
ATOM 957 O O . GLU A 1 123 ? 47.401 -40.144 -32.865 1.00 32.59 123 GLU A O 1
ATOM 962 N N . GLU A 1 124 ? 45.741 -38.659 -33.030 1.00 34.75 124 GLU A N 1
ATOM 963 C CA . GLU A 1 124 ? 46.291 -38.054 -34.251 1.00 34.75 124 GLU A CA 1
ATOM 964 C C . GLU A 1 124 ? 45.724 -36.658 -34.555 1.00 34.75 124 GLU A C 1
ATOM 966 O O . GLU A 1 124 ? 45.098 -36.440 -35.582 1.00 34.75 124 GLU A O 1
ATOM 971 N N . ASP A 1 125 ? 46.002 -35.687 -33.677 1.00 28.48 125 ASP A N 1
ATOM 972 C CA . ASP A 1 125 ? 46.137 -34.292 -34.114 1.00 28.48 125 ASP A CA 1
ATOM 973 C C . ASP A 1 125 ? 47.129 -33.521 -33.228 1.00 28.48 125 ASP A C 1
ATOM 975 O O . ASP A 1 125 ? 47.007 -33.464 -32.003 1.00 28.48 125 ASP A O 1
ATOM 979 N N . LYS A 1 126 ? 48.173 -32.963 -33.848 1.00 32.50 126 LYS A N 1
ATOM 980 C CA . LYS A 1 126 ? 49.271 -32.254 -33.171 1.00 32.50 126 LYS A CA 1
ATOM 981 C C . LYS A 1 126 ? 49.418 -30.869 -33.779 1.00 32.50 126 LYS A C 1
ATOM 983 O O . LYS A 1 126 ? 49.946 -30.789 -34.882 1.00 32.50 126 LYS A O 1
ATOM 988 N N . ASN A 1 127 ? 49.044 -29.812 -33.048 1.00 31.20 127 ASN A N 1
ATOM 989 C CA . ASN A 1 127 ? 49.719 -28.498 -33.059 1.00 31.20 127 ASN A CA 1
ATOM 990 C C . ASN A 1 127 ? 48.979 -27.439 -32.213 1.00 31.20 127 ASN A C 1
ATOM 992 O O . ASN A 1 127 ? 48.263 -26.625 -32.774 1.00 31.20 127 ASN A O 1
ATOM 996 N N . TYR A 1 128 ? 49.254 -27.349 -30.906 1.00 27.66 128 TYR A N 1
ATOM 997 C CA . TYR A 1 128 ? 49.330 -26.052 -30.208 1.00 27.66 128 TYR A CA 1
ATOM 998 C C . TYR A 1 128 ? 50.359 -26.131 -29.074 1.00 27.66 128 TYR A C 1
ATOM 1000 O O . TYR A 1 128 ? 50.366 -27.074 -28.286 1.00 27.66 128 TYR A O 1
ATOM 1008 N N . ARG A 1 129 ? 51.287 -25.167 -29.040 1.00 26.19 129 ARG A N 1
ATOM 1009 C CA . ARG A 1 129 ? 52.432 -25.135 -28.116 1.00 26.19 129 ARG A CA 1
ATOM 1010 C C . ARG A 1 129 ? 52.901 -23.693 -27.909 1.00 26.19 129 ARG A C 1
ATOM 1012 O O . ARG A 1 129 ? 53.706 -23.223 -28.704 1.00 26.19 129 ARG A O 1
ATOM 1019 N N . TRP A 1 130 ? 52.465 -23.033 -26.835 1.00 25.59 130 TRP A N 1
ATOM 1020 C CA . TRP A 1 130 ? 53.117 -21.820 -26.319 1.00 25.59 130 TRP A CA 1
ATOM 1021 C C . TRP A 1 130 ? 53.130 -21.800 -24.780 1.00 25.59 130 TRP A C 1
ATOM 1023 O O . TRP A 1 130 ? 52.090 -21.878 -24.144 1.00 25.59 130 TRP A O 1
ATOM 1033 N N . PHE A 1 131 ? 54.352 -21.747 -24.244 1.00 24.69 131 PHE A N 1
ATOM 1034 C CA . PHE A 1 131 ? 54.817 -21.113 -23.003 1.00 24.69 131 PHE A CA 1
ATOM 1035 C C . PHE A 1 131 ? 53.882 -20.974 -21.785 1.00 24.69 131 PHE A C 1
ATOM 1037 O O . PHE A 1 131 ? 52.957 -20.169 -21.772 1.00 24.69 131 PHE A O 1
ATOM 1044 N N . ILE A 1 132 ? 54.324 -21.581 -20.678 1.00 25.77 132 ILE A N 1
ATOM 1045 C CA . ILE A 1 132 ? 54.308 -20.946 -19.353 1.00 25.77 132 ILE A CA 1
ATOM 1046 C C . ILE A 1 132 ? 55.755 -20.978 -18.847 1.00 25.77 132 ILE A C 1
ATOM 1048 O O . ILE A 1 132 ? 56.296 -22.060 -18.622 1.00 25.77 132 ILE A O 1
ATOM 1052 N N . GLU A 1 133 ? 56.386 -19.814 -18.680 1.00 25.28 133 GLU A N 1
ATOM 1053 C CA . GLU A 1 133 ? 57.674 -19.689 -17.987 1.00 25.28 133 GLU A CA 1
ATOM 1054 C C . GLU A 1 133 ? 57.461 -19.065 -16.601 1.00 25.28 133 GLU A C 1
ATOM 1056 O O . GLU A 1 133 ? 56.962 -17.951 -16.470 1.00 25.28 133 GLU A O 1
ATOM 1061 N N . SER A 1 134 ? 57.814 -19.851 -15.579 1.00 29.05 134 SER A N 1
ATOM 1062 C CA . SER A 1 134 ? 58.115 -19.478 -14.188 1.00 29.05 134 SER A CA 1
ATOM 1063 C C . SER A 1 134 ? 57.540 -18.165 -13.628 1.00 29.05 134 SER A C 1
ATOM 1065 O O . SER A 1 134 ? 58.167 -17.112 -13.731 1.00 29.05 134 SER A O 1
ATOM 1067 N N . TRP A 1 135 ? 56.465 -18.286 -12.846 1.00 24.14 135 TRP A N 1
ATOM 1068 C CA . TRP A 1 135 ? 56.275 -17.494 -11.623 1.00 24.14 135 TRP A CA 1
ATOM 1069 C C . TRP A 1 135 ? 56.169 -18.457 -10.430 1.00 24.14 135 TRP A C 1
ATOM 1071 O O . TRP A 1 135 ? 55.780 -19.615 -10.596 1.00 24.14 135 TRP A O 1
ATOM 1081 N N . SER A 1 136 ? 56.623 -18.029 -9.253 1.00 26.44 136 SER A N 1
ATOM 1082 C CA . SER A 1 136 ? 56.901 -18.916 -8.115 1.00 26.44 136 SER A CA 1
ATOM 1083 C C . SER A 1 136 ? 55.641 -19.379 -7.381 1.00 26.44 136 SER A C 1
ATOM 1085 O O . SER A 1 136 ? 54.873 -18.562 -6.881 1.00 26.44 136 SER A O 1
ATOM 1087 N N . LEU A 1 137 ? 55.487 -20.698 -7.239 1.00 34.62 137 LEU A N 1
ATOM 1088 C CA . LEU A 1 137 ? 54.515 -21.311 -6.334 1.00 34.62 137 LEU A CA 1
ATOM 1089 C C . LEU A 1 137 ? 54.978 -21.181 -4.878 1.00 34.62 137 LEU A C 1
ATOM 1091 O O . LEU A 1 137 ? 55.900 -21.884 -4.468 1.00 34.62 137 LEU A O 1
ATOM 1095 N N . GLN A 1 138 ? 54.278 -20.363 -4.096 1.00 35.03 138 GLN A N 1
ATOM 1096 C CA . GLN A 1 138 ? 54.195 -20.506 -2.643 1.00 35.03 138 GLN A CA 1
ATOM 1097 C C . GLN A 1 138 ? 52.777 -20.126 -2.185 1.00 35.03 138 GLN A C 1
ATOM 1099 O O . GLN A 1 138 ? 52.271 -19.065 -2.528 1.00 35.03 138 GLN A O 1
ATOM 1104 N N . GLU A 1 139 ? 52.144 -21.060 -1.471 1.00 40.91 139 GLU A N 1
ATOM 1105 C CA . GLU A 1 139 ? 50.921 -20.911 -0.660 1.00 40.91 139 GLU A CA 1
ATOM 1106 C C . GLU A 1 139 ? 49.690 -20.231 -1.302 1.00 40.91 139 GLU A C 1
ATOM 1108 O O . GLU A 1 139 ? 49.290 -19.129 -0.940 1.00 40.91 139 GLU A O 1
ATOM 1113 N N . VAL A 1 140 ? 48.991 -20.973 -2.175 1.00 28.97 140 VAL A N 1
ATOM 1114 C CA . VAL A 1 140 ? 47.560 -20.754 -2.472 1.00 28.97 140 VAL A CA 1
ATOM 1115 C C . VAL A 1 140 ? 46.826 -22.100 -2.460 1.00 28.97 140 VAL A C 1
ATOM 1117 O O . VAL A 1 140 ? 47.312 -23.076 -3.032 1.00 28.97 140 VAL A O 1
ATOM 1120 N N . ASP A 1 141 ? 45.658 -22.154 -1.813 1.00 35.16 141 ASP A N 1
ATOM 1121 C CA . ASP A 1 141 ? 44.785 -23.336 -1.744 1.00 35.16 141 ASP A CA 1
ATOM 1122 C C . ASP A 1 141 ? 44.291 -23.783 -3.143 1.00 35.16 141 ASP A C 1
ATOM 1124 O O . ASP A 1 141 ? 43.597 -23.017 -3.821 1.00 35.16 141 ASP A O 1
ATOM 1128 N N . PRO A 1 142 ? 44.571 -25.030 -3.580 1.00 36.16 142 PRO A N 1
ATOM 1129 C CA . PRO A 1 142 ? 44.087 -25.544 -4.860 1.00 36.16 142 PRO A CA 1
ATOM 1130 C C . PRO A 1 142 ? 42.565 -25.729 -4.961 1.00 36.16 142 PRO A C 1
ATOM 1132 O O . PRO A 1 142 ? 42.057 -25.825 -6.081 1.00 36.16 142 PRO A O 1
ATOM 1135 N N . GLN A 1 143 ? 41.817 -25.819 -3.853 1.00 36.69 143 GLN A N 1
ATOM 1136 C CA . GLN A 1 143 ? 40.382 -26.135 -3.916 1.00 36.69 143 GLN A CA 1
ATOM 1137 C C . GLN A 1 143 ? 39.549 -24.988 -4.508 1.00 36.69 143 GLN A C 1
ATOM 1139 O O . GLN A 1 143 ? 38.626 -25.246 -5.286 1.00 36.69 143 GLN A O 1
ATOM 1144 N N . HIS A 1 144 ? 39.916 -23.732 -4.240 1.00 32.56 144 HIS A N 1
ATOM 1145 C CA . HIS A 1 144 ? 39.150 -22.558 -4.682 1.00 32.56 144 HIS A CA 1
ATOM 1146 C C . HIS A 1 144 ? 39.104 -22.324 -6.205 1.00 32.56 144 HIS A C 1
ATOM 1148 O O . HIS A 1 144 ? 38.186 -21.657 -6.680 1.00 32.56 144 HIS A O 1
ATOM 1154 N N . TYR A 1 145 ? 40.023 -22.893 -6.994 1.00 31.78 145 TYR A N 1
ATOM 1155 C CA . TYR A 1 145 ? 40.041 -22.714 -8.459 1.00 31.78 145 TYR A CA 1
ATOM 1156 C C . TYR A 1 145 ? 39.448 -23.885 -9.261 1.00 31.78 145 TYR A C 1
ATOM 1158 O O . TYR A 1 145 ? 39.208 -23.752 -10.463 1.00 31.78 145 TYR A O 1
ATOM 1166 N N . ILE A 1 146 ? 39.167 -25.027 -8.626 1.00 34.28 146 ILE A N 1
ATOM 1167 C CA . ILE A 1 146 ? 38.725 -26.241 -9.337 1.00 34.28 146 ILE A CA 1
ATOM 1168 C C . ILE A 1 146 ? 37.228 -26.209 -9.692 1.00 34.28 146 ILE A C 1
ATOM 1170 O O . ILE A 1 146 ? 36.830 -26.834 -10.675 1.00 34.28 146 ILE A O 1
ATOM 1174 N N . TYR A 1 147 ? 36.393 -25.463 -8.960 1.00 32.25 147 TYR A N 1
ATOM 1175 C CA . TYR A 1 147 ? 34.940 -25.462 -9.192 1.00 32.25 147 TYR A CA 1
ATOM 1176 C C . TYR A 1 147 ? 34.539 -24.773 -10.510 1.00 32.25 147 TYR A C 1
ATOM 1178 O O . TYR A 1 147 ? 33.842 -25.367 -11.335 1.00 32.25 147 TYR A O 1
ATOM 1186 N N . ILE A 1 148 ? 35.041 -23.557 -10.759 1.00 33.06 148 ILE A N 1
ATOM 1187 C CA . ILE A 1 148 ? 34.681 -22.747 -11.941 1.00 33.06 148 ILE A CA 1
ATOM 1188 C C . ILE A 1 148 ? 35.161 -23.420 -13.240 1.00 33.06 148 ILE A C 1
ATOM 1190 O O . ILE A 1 148 ? 34.417 -23.517 -14.216 1.00 33.06 148 ILE A O 1
ATOM 1194 N N . ALA A 1 149 ? 36.390 -23.947 -13.242 1.00 32.19 149 ALA A N 1
ATOM 1195 C CA . ALA A 1 149 ? 36.983 -24.591 -14.415 1.00 32.19 149 ALA A CA 1
ATOM 1196 C C . ALA A 1 149 ? 36.334 -25.940 -14.781 1.00 32.19 149 ALA A C 1
ATOM 1198 O O . ALA A 1 149 ? 36.491 -26.407 -15.911 1.00 32.19 149 ALA A O 1
ATOM 1199 N N . LYS A 1 150 ? 35.624 -26.585 -13.844 1.00 31.56 150 LYS A N 1
ATOM 1200 C CA . LYS A 1 150 ? 35.005 -27.899 -14.064 1.00 31.56 150 LYS A CA 1
ATOM 1201 C C . LYS A 1 150 ? 33.543 -27.801 -14.507 1.00 31.56 150 LYS A C 1
ATOM 1203 O O . LYS A 1 150 ? 33.136 -28.588 -15.353 1.00 31.56 150 LYS A O 1
ATOM 1208 N N . TRP A 1 151 ? 32.786 -26.815 -14.018 1.00 35.28 151 TRP A N 1
ATOM 1209 C CA . TRP A 1 151 ? 31.378 -26.619 -14.405 1.00 35.28 151 TRP A CA 1
ATOM 1210 C C . TRP A 1 151 ? 31.221 -26.210 -15.881 1.00 35.28 151 TRP A C 1
ATOM 1212 O O . TRP A 1 151 ? 30.394 -26.766 -16.600 1.00 35.28 151 TRP A O 1
ATOM 1222 N N . ASN A 1 152 ? 32.126 -25.363 -16.390 1.00 41.16 152 ASN A N 1
ATOM 1223 C CA . ASN A 1 152 ? 32.234 -25.026 -17.821 1.00 41.16 152 ASN A CA 1
ATOM 1224 C C . ASN A 1 152 ? 32.581 -26.222 -18.740 1.00 41.16 152 ASN A C 1
ATOM 1226 O O . ASN A 1 152 ? 32.704 -26.041 -19.949 1.00 41.16 152 ASN A O 1
ATOM 1230 N N . LYS A 1 153 ? 32.764 -27.435 -18.199 1.00 43.34 153 LYS A N 1
ATOM 1231 C CA . LYS A 1 153 ? 33.085 -28.649 -18.963 1.00 43.34 153 LYS A CA 1
ATOM 1232 C C . LYS A 1 153 ? 31.887 -29.585 -19.181 1.00 43.34 153 LYS A C 1
ATOM 1234 O O . LYS A 1 153 ? 32.029 -30.566 -19.906 1.00 43.34 153 LYS A O 1
ATOM 1239 N N . GLU A 1 154 ? 30.735 -29.310 -18.565 1.00 53.16 154 GLU A N 1
ATOM 1240 C CA . GLU A 1 154 ? 29.552 -30.189 -18.623 1.00 53.16 154 GLU A CA 1
ATOM 1241 C C . GLU A 1 154 ? 28.398 -29.615 -19.470 1.00 53.16 154 GLU A C 1
ATOM 1243 O O . GLU A 1 154 ? 27.526 -30.367 -19.898 1.00 53.16 154 GLU A O 1
ATOM 1248 N N . LEU A 1 155 ? 28.425 -28.316 -19.800 1.00 63.31 155 LEU A N 1
ATOM 1249 C CA . LEU A 1 155 ? 27.467 -27.677 -20.713 1.00 63.31 155 LEU A CA 1
ATOM 1250 C C . LEU A 1 155 ? 28.082 -27.463 -22.103 1.00 63.31 155 LEU A C 1
ATOM 1252 O O . LEU A 1 155 ? 29.115 -26.808 -22.245 1.00 63.31 155 LEU A O 1
ATOM 1256 N N . ASN A 1 156 ? 27.434 -27.988 -23.146 1.00 77.56 156 ASN A N 1
ATOM 1257 C CA . ASN A 1 156 ? 27.930 -27.874 -24.517 1.00 77.56 156 ASN A CA 1
ATOM 1258 C C . ASN A 1 156 ? 27.685 -26.474 -25.102 1.00 77.56 156 ASN A C 1
ATOM 1260 O O . ASN A 1 156 ? 26.610 -26.210 -25.628 1.00 77.56 156 ASN A O 1
ATOM 1264 N N . TYR A 1 157 ? 28.683 -25.591 -25.076 1.00 83.81 157 TYR A N 1
ATOM 1265 C CA . TYR A 1 157 ? 28.638 -24.317 -25.815 1.00 83.81 157 TYR A CA 1
ATOM 1266 C C . TYR A 1 157 ? 29.299 -24.379 -27.203 1.00 83.81 157 TYR A C 1
ATOM 1268 O O . TYR A 1 157 ? 29.201 -23.413 -27.955 1.00 83.81 157 TYR A O 1
ATOM 1276 N N . HIS A 1 158 ? 29.892 -25.521 -27.575 1.00 85.75 158 HIS A N 1
ATOM 1277 C CA . HIS A 1 158 ? 30.384 -25.787 -28.928 1.00 85.75 158 HIS A CA 1
ATOM 1278 C C . HIS A 1 158 ? 29.202 -26.167 -29.842 1.00 85.75 158 HIS A C 1
ATOM 1280 O O . HIS A 1 158 ? 28.766 -27.324 -29.888 1.00 85.75 158 HIS A O 1
ATOM 1286 N N . GLY A 1 159 ? 28.647 -25.195 -30.565 1.00 86.50 159 GLY A N 1
ATOM 1287 C CA . GLY A 1 159 ? 27.418 -25.383 -31.341 1.00 86.50 159 GLY A CA 1
ATOM 1288 C C . GLY A 1 159 ? 27.070 -24.213 -32.257 1.00 86.50 159 GLY A C 1
ATOM 1289 O O . GLY A 1 159 ? 27.860 -23.293 -32.452 1.00 86.50 159 GLY A O 1
ATOM 1290 N N . THR A 1 160 ? 25.873 -24.231 -32.844 1.00 89.31 160 THR A N 1
ATOM 1291 C CA . THR A 1 160 ? 25.429 -23.201 -33.798 1.00 89.31 160 THR A CA 1
ATOM 1292 C C . THR A 1 160 ? 24.075 -22.619 -33.444 1.00 89.31 160 THR A C 1
ATOM 1294 O O . THR A 1 160 ? 23.140 -23.367 -33.180 1.00 89.31 160 THR A O 1
ATOM 1297 N N . VAL A 1 161 ? 23.945 -21.297 -33.560 1.00 91.94 161 VAL A N 1
ATOM 1298 C CA . VAL A 1 161 ? 22.683 -20.571 -33.350 1.00 91.94 161 VAL A CA 1
ATOM 1299 C C . VAL A 1 161 ? 22.265 -19.892 -34.650 1.00 91.94 161 VAL A C 1
ATOM 1301 O O . VAL A 1 161 ? 23.093 -19.301 -35.351 1.00 91.94 161 VAL A O 1
ATOM 1304 N N . THR A 1 162 ? 20.975 -19.963 -34.979 1.00 92.50 162 THR A N 1
ATOM 1305 C CA . THR A 1 162 ? 20.419 -19.359 -36.197 1.00 92.50 162 THR A CA 1
ATOM 1306 C C . THR A 1 162 ? 19.791 -18.000 -35.901 1.00 92.50 162 THR A C 1
ATOM 1308 O O . THR A 1 162 ? 18.734 -17.902 -35.274 1.00 92.50 162 THR A O 1
ATOM 1311 N N . PHE A 1 163 ? 20.419 -16.937 -36.391 1.00 92.12 163 PHE A N 1
ATOM 1312 C CA . PHE A 1 163 ? 19.916 -15.570 -36.291 1.00 92.12 163 PHE A CA 1
ATOM 1313 C C . PHE A 1 163 ? 18.989 -15.266 -37.471 1.00 92.12 163 PHE A C 1
ATOM 1315 O O . PHE A 1 163 ? 19.347 -15.507 -38.621 1.00 92.12 163 PHE A O 1
ATOM 1322 N N . VAL A 1 164 ? 17.805 -14.726 -37.196 1.00 91.62 164 VAL A N 1
ATOM 1323 C CA . VAL A 1 164 ? 16.743 -14.467 -38.175 1.00 91.62 164 VAL A CA 1
ATOM 1324 C C . VAL A 1 164 ? 16.482 -12.963 -38.246 1.00 91.62 164 VAL A C 1
ATOM 1326 O O . VAL A 1 164 ? 15.928 -12.378 -37.311 1.00 91.62 164 VAL A O 1
ATOM 1329 N N . ALA A 1 165 ? 16.873 -12.330 -39.351 1.00 88.88 165 ALA A N 1
ATOM 1330 C CA . ALA A 1 165 ? 16.825 -10.881 -39.547 1.00 88.88 165 ALA A CA 1
ATOM 1331 C C . ALA A 1 165 ? 16.119 -10.527 -40.865 1.00 88.88 165 ALA A C 1
ATOM 1333 O O . ALA A 1 165 ? 16.583 -10.859 -41.949 1.00 88.88 165 ALA A O 1
ATOM 1334 N N . ASP A 1 166 ? 14.961 -9.869 -40.768 1.00 80.88 166 ASP A N 1
ATOM 1335 C CA . ASP A 1 166 ? 14.106 -9.454 -41.898 1.00 80.88 166 ASP A CA 1
ATOM 1336 C C . ASP A 1 166 ? 13.788 -10.551 -42.947 1.00 80.88 166 ASP A C 1
ATOM 1338 O O . ASP A 1 166 ? 13.579 -10.269 -44.125 1.00 80.88 166 ASP A O 1
ATOM 1342 N N . GLY A 1 167 ? 13.747 -11.817 -42.509 1.00 81.56 167 GLY A N 1
ATOM 1343 C CA . GLY A 1 167 ? 13.515 -12.997 -43.356 1.00 81.56 167 GLY A CA 1
ATOM 1344 C C . GLY A 1 167 ? 14.784 -13.689 -43.875 1.00 81.56 167 GLY A C 1
ATOM 1345 O O . GLY A 1 167 ? 14.676 -14.720 -44.533 1.00 81.56 167 GLY A O 1
ATOM 1346 N N . VAL A 1 168 ? 15.972 -13.162 -43.568 1.00 86.94 168 VAL A N 1
ATOM 1347 C CA . VAL A 1 168 ? 17.272 -13.806 -43.812 1.00 86.94 168 VAL A CA 1
ATOM 1348 C C . VAL A 1 168 ? 17.668 -14.637 -42.590 1.00 86.94 168 VAL A C 1
ATOM 1350 O O . VAL A 1 168 ? 17.465 -14.195 -41.459 1.00 86.94 168 VAL A O 1
ATOM 1353 N N . GLU A 1 169 ? 18.250 -15.818 -42.808 1.00 91.38 169 GLU A N 1
ATOM 1354 C CA . GLU A 1 169 ? 18.779 -16.680 -41.743 1.00 91.38 169 GLU A CA 1
ATOM 1355 C C . GLU A 1 169 ? 20.309 -16.781 -41.816 1.00 91.38 169 GLU A C 1
ATOM 1357 O O . GLU A 1 169 ? 20.870 -17.159 -42.846 1.00 91.38 169 GLU A O 1
ATOM 1362 N N . THR A 1 170 ? 20.980 -16.476 -40.704 1.00 89.94 170 THR A N 1
ATOM 1363 C CA . THR A 1 170 ? 22.440 -16.508 -40.553 1.00 89.94 170 THR A CA 1
ATOM 1364 C C . THR A 1 170 ? 22.814 -17.442 -39.407 1.00 89.94 170 THR A C 1
ATOM 1366 O O . THR A 1 170 ? 22.578 -17.136 -38.241 1.00 89.94 170 THR A O 1
ATOM 1369 N N . ILE A 1 171 ? 23.418 -18.584 -39.736 1.00 90.31 171 ILE A N 1
ATOM 1370 C CA . ILE A 1 171 ? 23.907 -19.569 -38.759 1.00 90.31 171 ILE A CA 1
ATOM 1371 C C . ILE A 1 171 ? 25.332 -19.196 -38.337 1.00 90.31 171 ILE A C 1
ATOM 1373 O O . ILE A 1 171 ? 26.210 -19.182 -39.206 1.00 90.31 171 ILE A O 1
ATOM 1377 N N . VAL A 1 172 ? 25.553 -18.949 -37.042 1.00 90.00 172 VAL A N 1
ATOM 1378 C CA . VAL A 1 172 ? 26.839 -18.539 -36.435 1.00 90.00 172 VAL A CA 1
ATOM 1379 C C . VAL A 1 172 ? 27.323 -19.619 -35.458 1.00 90.00 172 VAL A C 1
ATOM 1381 O O . VAL A 1 172 ? 26.517 -20.127 -34.674 1.00 90.00 172 VAL A O 1
ATOM 1384 N N . HIS A 1 173 ? 28.612 -19.975 -35.499 1.00 88.50 173 HIS A N 1
ATOM 1385 C CA . HIS A 1 173 ? 29.217 -20.956 -34.580 1.00 88.50 173 HIS A CA 1
ATOM 1386 C C . HIS A 1 173 ? 29.659 -20.325 -33.251 1.00 88.50 173 HIS A C 1
ATOM 1388 O O . HIS A 1 173 ? 30.237 -19.237 -33.255 1.00 88.50 173 HIS A O 1
ATOM 1394 N N . PHE A 1 174 ? 29.445 -21.022 -32.137 1.00 88.25 174 PHE A N 1
ATOM 1395 C CA . PHE A 1 174 ? 29.885 -20.685 -30.780 1.00 88.25 174 PHE A CA 1
ATOM 1396 C C . PHE A 1 174 ? 30.794 -21.778 -30.217 1.00 88.25 174 PHE A C 1
ATOM 1398 O O . PHE A 1 174 ? 30.652 -22.942 -30.579 1.00 88.25 174 PHE A O 1
ATOM 1405 N N . GLU A 1 175 ? 31.738 -21.371 -29.372 1.00 85.69 175 GLU A N 1
ATOM 1406 C CA . GLU A 1 175 ? 32.742 -22.229 -28.730 1.00 85.69 175 GLU A CA 1
ATOM 1407 C C . GLU A 1 175 ? 32.644 -22.167 -27.201 1.00 85.69 175 GLU A C 1
ATOM 1409 O O . GLU A 1 175 ? 32.896 -23.162 -26.516 1.00 85.69 175 GLU A O 1
ATOM 1414 N N . HIS A 1 176 ? 32.353 -20.981 -26.646 1.00 85.88 176 HIS A N 1
ATOM 1415 C CA . HIS A 1 176 ? 32.467 -20.698 -25.212 1.00 85.88 176 HIS A CA 1
ATOM 1416 C C . HIS A 1 176 ? 31.244 -19.938 -24.675 1.00 85.88 176 HIS A C 1
ATOM 1418 O O . HIS A 1 176 ? 30.564 -19.203 -25.392 1.00 85.88 176 HIS A O 1
ATOM 1424 N N . ALA A 1 177 ? 30.968 -20.128 -23.384 1.00 87.88 177 ALA A N 1
ATOM 1425 C CA . ALA A 1 177 ? 29.790 -19.608 -22.691 1.00 87.88 177 ALA A CA 1
ATOM 1426 C C . ALA A 1 177 ? 29.724 -18.068 -22.641 1.00 87.88 177 ALA A C 1
ATOM 1428 O O . ALA A 1 177 ? 28.636 -17.488 -22.637 1.00 87.88 177 ALA A O 1
ATOM 1429 N N . ASP A 1 178 ? 30.877 -17.408 -22.580 1.00 89.69 178 ASP A N 1
ATOM 1430 C CA . ASP A 1 178 ? 31.060 -15.965 -22.407 1.00 89.69 178 ASP A CA 1
ATOM 1431 C C . ASP A 1 178 ? 31.031 -15.171 -23.724 1.00 89.69 178 ASP A C 1
ATOM 1433 O O . ASP A 1 178 ? 31.011 -13.940 -23.702 1.00 89.69 178 ASP A O 1
ATOM 1437 N N . GLU A 1 179 ? 30.995 -15.844 -24.876 1.00 90.06 179 GLU A N 1
ATOM 1438 C CA . GLU A 1 179 ? 31.064 -15.168 -26.169 1.00 90.06 179 GLU A CA 1
ATOM 1439 C C . GLU A 1 179 ? 29.843 -14.260 -26.426 1.00 90.06 179 GLU A C 1
ATOM 1441 O O . GLU A 1 179 ? 28.700 -14.729 -26.365 1.00 90.06 179 GLU A O 1
ATOM 1446 N N . PRO A 1 180 ? 30.049 -12.971 -26.766 1.00 90.25 180 PRO A N 1
ATOM 1447 C CA . PRO A 1 180 ? 28.963 -12.018 -26.940 1.00 90.25 180 PRO A CA 1
ATOM 1448 C C . PRO A 1 180 ? 28.222 -12.228 -28.261 1.00 90.25 180 PRO A C 1
ATOM 1450 O O . PRO A 1 180 ? 28.811 -12.563 -29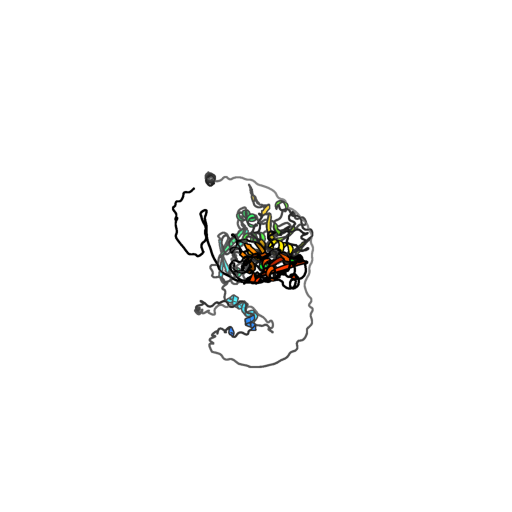.295 1.00 90.25 180 PRO A O 1
ATOM 1453 N N . LEU A 1 181 ? 26.928 -11.910 -28.258 1.00 88.38 181 LEU A N 1
ATOM 1454 C CA . LEU A 1 181 ? 26.075 -12.016 -29.441 1.00 88.38 181 LEU A CA 1
ATOM 1455 C C . LEU A 1 181 ? 26.523 -11.167 -30.652 1.00 88.38 181 LEU A C 1
ATOM 1457 O O . LEU A 1 181 ? 25.989 -11.415 -31.718 1.00 88.38 181 LEU A O 1
ATOM 1461 N N . TYR A 1 182 ? 27.442 -10.191 -30.561 1.00 83.00 182 TYR A N 1
ATOM 1462 C CA . TYR A 1 182 ? 27.883 -9.346 -31.698 1.00 83.00 182 TYR A CA 1
ATOM 1463 C C . TYR A 1 182 ? 29.049 -9.915 -32.523 1.00 83.00 182 TYR A C 1
ATOM 1465 O O . TYR A 1 182 ? 29.554 -9.233 -33.426 1.00 83.00 182 TYR A O 1
ATOM 1473 N N . LYS A 1 183 ? 29.547 -11.105 -32.180 1.00 79.19 183 LYS A N 1
ATOM 1474 C CA . LYS A 1 183 ? 30.803 -11.637 -32.720 1.00 79.19 183 LYS A CA 1
ATOM 1475 C C . LYS A 1 183 ? 30.766 -11.962 -34.223 1.00 79.19 183 LYS A C 1
ATOM 1477 O O . LYS A 1 183 ? 29.713 -12.104 -34.842 1.00 79.19 183 LYS A O 1
ATOM 1482 N N . THR A 1 184 ? 31.958 -12.134 -34.788 1.00 80.69 184 THR A N 1
ATOM 1483 C CA . THR A 1 184 ? 32.173 -12.829 -36.064 1.00 80.69 184 THR A CA 1
ATOM 1484 C C . THR A 1 184 ? 32.741 -14.211 -35.738 1.00 80.69 184 THR A C 1
ATOM 1486 O O . THR A 1 184 ? 33.645 -14.294 -34.910 1.00 80.69 184 THR A O 1
ATOM 1489 N N . ASP A 1 185 ? 32.226 -15.284 -36.341 1.00 75.00 185 ASP A N 1
ATOM 1490 C CA . ASP A 1 185 ? 32.727 -16.644 -36.100 1.00 75.00 185 ASP A CA 1
ATOM 1491 C C . ASP A 1 185 ? 33.987 -16.993 -36.915 1.00 75.00 185 ASP A C 1
ATOM 1493 O O . ASP A 1 185 ? 34.429 -16.251 -37.799 1.00 75.00 185 ASP A O 1
ATOM 1497 N N . GLN A 1 186 ? 34.558 -18.166 -36.626 1.00 71.38 186 GLN A N 1
ATOM 1498 C CA . GLN A 1 186 ? 35.726 -18.719 -37.322 1.00 71.38 186 GLN A CA 1
ATOM 1499 C C . GLN A 1 186 ? 35.525 -18.921 -38.841 1.00 71.38 186 GLN A C 1
ATOM 1501 O O . GLN A 1 186 ? 36.502 -19.011 -39.584 1.00 71.38 186 GLN A O 1
ATOM 1506 N N . PHE A 1 187 ? 34.282 -18.913 -39.334 1.00 74.00 187 PHE A N 1
ATOM 1507 C CA . PHE A 1 187 ? 33.942 -18.995 -40.758 1.00 74.00 187 PHE A CA 1
ATOM 1508 C C . PHE A 1 187 ? 33.725 -17.612 -41.397 1.00 74.00 187 PHE A C 1
ATOM 1510 O O . PHE A 1 187 ? 33.210 -17.516 -42.512 1.00 74.00 187 PHE A O 1
ATOM 1517 N N . SER A 1 188 ? 34.131 -16.537 -40.710 1.00 76.69 188 SER A N 1
ATOM 1518 C CA . SER A 1 188 ? 33.922 -15.135 -41.102 1.00 76.69 188 SER A CA 1
ATOM 1519 C C . SER A 1 188 ? 32.450 -14.725 -41.232 1.00 76.69 188 SER A C 1
ATOM 1521 O O . SER A 1 188 ? 32.149 -13.702 -41.854 1.00 76.69 188 SER A O 1
ATOM 1523 N N . LYS A 1 189 ? 31.515 -15.476 -40.637 1.00 75.56 189 LYS A N 1
ATOM 1524 C CA . LYS A 1 189 ? 30.111 -15.064 -40.582 1.00 75.56 189 LYS A CA 1
ATOM 1525 C C . LYS A 1 189 ? 29.891 -14.135 -39.400 1.00 75.56 189 LYS A C 1
ATOM 1527 O O . LYS A 1 189 ? 30.294 -14.423 -38.277 1.00 75.56 189 LYS A O 1
ATOM 1532 N N . ARG A 1 190 ? 29.173 -13.046 -39.653 1.00 75.31 190 ARG A N 1
ATOM 1533 C CA . ARG A 1 190 ? 28.623 -12.152 -38.634 1.00 75.31 190 ARG A CA 1
ATOM 1534 C C . ARG A 1 190 ? 27.106 -12.122 -38.801 1.00 75.31 190 ARG A C 1
ATOM 1536 O O . ARG A 1 190 ? 26.600 -12.107 -39.922 1.00 75.31 190 ARG A O 1
ATOM 1543 N N . LEU A 1 191 ? 26.403 -12.111 -37.680 1.00 79.12 191 LEU A N 1
ATOM 1544 C CA . LEU A 1 191 ? 24.984 -11.780 -37.578 1.00 79.12 191 LEU A CA 1
ATOM 1545 C C . LEU A 1 191 ? 24.680 -10.363 -38.100 1.00 79.12 191 LEU A C 1
ATOM 1547 O O . LEU A 1 191 ? 25.563 -9.516 -38.225 1.00 79.12 191 LEU A O 1
ATOM 1551 N N . ASP A 1 192 ? 23.404 -10.101 -38.369 1.00 73.38 192 ASP A N 1
ATOM 1552 C CA . ASP A 1 192 ? 22.955 -8.873 -39.020 1.00 73.38 192 ASP A CA 1
ATOM 1553 C C . ASP A 1 192 ? 22.315 -7.890 -38.024 1.00 73.38 192 ASP A C 1
ATOM 1555 O O . ASP A 1 192 ? 21.098 -7.716 -37.954 1.00 73.38 192 ASP A O 1
ATOM 1559 N N . ASP A 1 193 ? 23.166 -7.236 -37.234 1.00 77.56 193 ASP A N 1
ATOM 1560 C CA . ASP A 1 193 ? 22.812 -6.195 -36.258 1.00 77.56 193 ASP A CA 1
ATOM 1561 C C . ASP A 1 193 ? 22.543 -4.808 -36.887 1.00 77.56 193 ASP A C 1
ATOM 1563 O O . ASP A 1 193 ? 22.484 -3.790 -36.190 1.00 77.56 193 ASP A O 1
ATOM 1567 N N . SER A 1 194 ? 22.363 -4.738 -38.212 1.00 79.56 194 SER A N 1
ATOM 1568 C CA . SER A 1 194 ? 22.253 -3.475 -38.945 1.00 79.56 194 SER A CA 1
ATOM 1569 C C . SER A 1 194 ? 20.818 -2.934 -39.063 1.00 79.56 194 SER A C 1
ATOM 1571 O O . SER A 1 194 ? 19.832 -3.669 -39.160 1.00 79.56 194 SER A O 1
ATOM 1573 N N . ASN A 1 195 ? 20.699 -1.601 -39.105 1.00 82.06 195 ASN A N 1
ATOM 1574 C CA . ASN A 1 195 ? 19.448 -0.908 -39.435 1.00 82.06 195 ASN A CA 1
ATOM 1575 C C . ASN A 1 195 ? 19.004 -1.256 -40.872 1.00 82.06 195 ASN A C 1
ATOM 1577 O O . ASN A 1 195 ? 19.830 -1.313 -41.783 1.00 82.06 195 ASN A O 1
ATOM 1581 N N . LYS A 1 196 ? 17.695 -1.434 -41.094 1.00 81.06 196 LYS A N 1
ATOM 1582 C CA . LYS A 1 196 ? 17.115 -1.894 -42.371 1.00 81.06 196 LYS A CA 1
ATOM 1583 C C . LYS A 1 196 ? 16.229 -0.848 -43.039 1.00 81.06 196 LYS A C 1
ATOM 1585 O O . LYS A 1 196 ? 15.740 0.072 -42.391 1.00 81.06 196 LYS A O 1
ATOM 1590 N N . GLY A 1 197 ? 15.985 -1.027 -44.337 1.00 74.50 197 GLY A N 1
ATOM 1591 C CA . GLY A 1 197 ? 15.094 -0.179 -45.132 1.00 74.50 197 GLY A CA 1
ATOM 1592 C C . GLY A 1 197 ? 15.587 1.260 -45.334 1.00 74.50 197 GLY A C 1
ATOM 1593 O O . GLY A 1 197 ? 16.710 1.625 -44.990 1.00 74.50 197 GLY A O 1
ATOM 1594 N N . GLY A 1 198 ? 14.722 2.096 -45.907 1.00 68.38 198 GLY A N 1
ATOM 1595 C CA . GLY A 1 198 ? 15.021 3.495 -46.220 1.00 68.38 198 GLY A CA 1
ATOM 1596 C C . GLY A 1 198 ? 13.764 4.357 -46.343 1.00 68.38 198 GLY A C 1
ATOM 1597 O O . GLY A 1 198 ? 12.674 3.855 -46.632 1.00 68.38 198 GLY A O 1
ATOM 1598 N N . GLY A 1 199 ? 13.899 5.661 -46.086 1.00 67.56 199 GLY A N 1
ATOM 1599 C CA . GLY A 1 199 ? 12.756 6.576 -46.012 1.00 67.56 199 GLY A CA 1
ATOM 1600 C C . GLY A 1 199 ? 11.708 6.088 -45.004 1.00 67.56 199 GLY A C 1
ATOM 1601 O O . GLY A 1 199 ? 12.043 5.730 -43.877 1.00 67.56 199 GLY A O 1
ATOM 1602 N N . SER A 1 200 ? 10.448 6.011 -45.432 1.00 61.56 200 SER A N 1
ATOM 1603 C CA . SER A 1 200 ? 9.320 5.524 -44.622 1.00 61.56 200 SER A CA 1
ATOM 1604 C C . SER A 1 200 ? 9.363 4.025 -44.282 1.00 61.56 200 SER A C 1
ATOM 1606 O O . SER A 1 200 ? 8.634 3.594 -43.394 1.00 61.56 200 SER A O 1
ATOM 1608 N N . SER A 1 201 ? 10.213 3.229 -44.944 1.00 71.50 201 SER A N 1
ATOM 1609 C CA . SER A 1 201 ? 10.384 1.791 -44.657 1.00 71.50 201 SER A CA 1
ATOM 1610 C C . SER A 1 201 ? 11.488 1.483 -43.636 1.00 71.50 201 SER A C 1
ATOM 1612 O O . SER A 1 201 ? 11.767 0.314 -43.368 1.00 71.50 201 SER A O 1
ATOM 1614 N N . LYS A 1 202 ? 12.153 2.512 -43.094 1.00 76.06 202 LYS A N 1
ATOM 1615 C CA . LYS A 1 202 ? 13.329 2.344 -42.237 1.00 76.06 202 LYS A CA 1
ATOM 1616 C C . LYS A 1 202 ? 12.975 1.684 -40.894 1.00 76.06 202 LYS A C 1
ATOM 1618 O O . LYS A 1 202 ? 11.990 2.040 -40.246 1.00 76.06 202 LYS A O 1
ATOM 1623 N N . LYS A 1 203 ? 13.808 0.725 -40.490 1.00 82.56 203 LYS A N 1
ATOM 1624 C CA . LYS A 1 203 ? 13.732 -0.063 -39.256 1.00 82.56 203 LYS A CA 1
ATOM 1625 C C . LYS A 1 203 ? 15.053 0.070 -38.501 1.00 82.56 203 LYS A C 1
ATOM 1627 O O . LYS A 1 203 ? 16.122 -0.123 -39.082 1.00 82.56 203 LYS A O 1
ATOM 1632 N N . TYR A 1 204 ? 14.984 0.357 -37.211 1.00 82.56 204 TYR A N 1
ATOM 1633 C CA . TYR A 1 204 ? 16.141 0.541 -36.342 1.00 82.56 204 TYR A CA 1
ATOM 1634 C C . TYR A 1 204 ? 16.313 -0.680 -35.447 1.00 82.56 204 TYR A C 1
ATOM 1636 O O . TYR A 1 204 ? 15.389 -1.030 -34.717 1.00 82.56 204 TYR A O 1
ATOM 1644 N N . PHE A 1 205 ? 17.459 -1.353 -35.533 1.00 87.50 205 PHE A N 1
ATOM 1645 C CA . PHE A 1 205 ? 17.713 -2.598 -34.803 1.00 87.50 205 PHE A CA 1
ATOM 1646 C C . PHE A 1 205 ? 17.789 -2.336 -33.290 1.00 87.50 205 PHE A C 1
ATOM 1648 O O . PHE A 1 205 ? 18.492 -1.420 -32.862 1.00 87.50 205 PHE A O 1
ATOM 1655 N N . ILE A 1 206 ? 17.072 -3.108 -32.471 1.00 87.50 206 ILE A N 1
ATOM 1656 C CA . ILE A 1 206 ? 17.079 -2.942 -31.005 1.00 87.50 206 ILE A CA 1
ATOM 1657 C C . ILE A 1 206 ? 17.853 -4.074 -30.322 1.00 87.50 206 ILE A C 1
ATOM 1659 O O . ILE A 1 206 ? 18.667 -3.808 -29.440 1.00 87.50 206 ILE A O 1
ATOM 1663 N N . GLY A 1 207 ? 17.630 -5.319 -30.743 1.00 90.69 207 GLY A N 1
ATOM 1664 C CA . GLY A 1 207 ? 18.254 -6.505 -30.161 1.00 90.69 207 GLY A CA 1
ATOM 1665 C C . GLY A 1 207 ? 17.750 -7.799 -30.801 1.00 90.69 207 GLY A C 1
ATOM 1666 O O . GLY A 1 207 ? 17.075 -7.776 -31.836 1.00 90.69 207 GLY A O 1
ATOM 1667 N N . TYR A 1 208 ? 18.051 -8.923 -30.154 1.00 91.75 208 TYR A N 1
ATOM 1668 C CA . TYR A 1 208 ? 17.575 -10.255 -30.535 1.00 91.75 208 TYR A CA 1
ATOM 1669 C C . TYR A 1 208 ? 16.594 -10.816 -29.512 1.00 91.75 208 TYR A C 1
ATOM 1671 O O . TYR A 1 208 ? 16.659 -10.482 -28.334 1.00 91.75 208 TYR A O 1
ATOM 1679 N N . SER A 1 209 ? 15.684 -11.678 -29.955 1.00 93.12 209 SER A N 1
ATOM 1680 C CA . SER A 1 209 ? 14.659 -12.297 -29.120 1.00 93.12 209 SER A CA 1
ATOM 1681 C C . SER A 1 209 ? 14.523 -13.789 -29.395 1.00 93.12 209 SER A C 1
ATOM 1683 O O . SER A 1 209 ? 14.645 -14.225 -30.533 1.00 93.12 209 SER A O 1
ATOM 1685 N N . LEU A 1 210 ? 14.177 -14.572 -28.373 1.00 92.25 210 LEU A N 1
ATOM 1686 C CA . LEU A 1 210 ? 13.765 -15.975 -28.525 1.00 92.25 210 LEU A CA 1
ATOM 1687 C C . LEU A 1 210 ? 12.395 -16.123 -29.222 1.00 92.25 210 LEU A C 1
ATOM 1689 O O . LEU A 1 210 ? 11.951 -17.237 -29.484 1.00 92.25 210 LEU A O 1
ATOM 1693 N N . ILE A 1 211 ? 11.697 -15.014 -29.506 1.00 90.12 211 ILE A N 1
ATOM 1694 C CA . ILE A 1 211 ? 10.336 -14.997 -30.048 1.00 90.12 211 ILE A CA 1
ATOM 1695 C C . ILE A 1 211 ? 10.282 -14.107 -31.306 1.00 90.12 211 ILE A C 1
ATOM 1697 O O . ILE A 1 211 ? 10.691 -12.944 -31.254 1.00 90.12 211 ILE A O 1
ATOM 1701 N N . PRO A 1 212 ? 9.740 -14.593 -32.442 1.00 89.06 212 PRO A N 1
ATOM 1702 C CA . PRO A 1 212 ? 9.579 -13.773 -33.639 1.00 89.06 212 PRO A CA 1
ATOM 1703 C C . PRO A 1 212 ? 8.594 -12.621 -33.403 1.00 89.06 212 PRO A C 1
ATOM 1705 O O . PRO A 1 212 ? 7.552 -12.795 -32.771 1.00 89.06 212 PRO A O 1
ATOM 1708 N N . ASN A 1 213 ? 8.889 -11.452 -33.981 1.00 83.44 213 ASN A N 1
ATOM 1709 C CA . ASN A 1 213 ? 8.089 -10.224 -33.845 1.00 83.44 213 ASN A CA 1
ATOM 1710 C C . ASN A 1 213 ? 7.914 -9.761 -32.382 1.00 83.44 213 ASN A C 1
ATOM 1712 O O . ASN A 1 213 ? 6.812 -9.418 -31.949 1.00 83.44 213 ASN A O 1
ATOM 1716 N N . TYR A 1 214 ? 9.005 -9.758 -31.611 1.00 87.44 214 TYR A N 1
ATOM 1717 C CA . TYR A 1 214 ? 9.010 -9.295 -30.224 1.00 87.44 214 TYR A CA 1
ATOM 1718 C C . TYR A 1 214 ? 8.564 -7.830 -30.076 1.00 87.44 214 TYR A C 1
ATOM 1720 O O . TYR A 1 214 ? 9.065 -6.931 -30.751 1.00 87.44 214 TYR A O 1
ATOM 1728 N N . VAL A 1 215 ? 7.624 -7.606 -29.153 1.00 83.44 215 VAL A N 1
ATOM 1729 C CA . VAL A 1 215 ? 6.987 -6.304 -28.859 1.00 83.44 215 VAL A CA 1
ATOM 1730 C C . VAL A 1 215 ? 6.787 -6.086 -27.348 1.00 83.44 215 VAL A C 1
ATOM 1732 O O . VAL A 1 215 ? 5.866 -5.386 -26.924 1.00 83.44 215 VAL A O 1
ATOM 1735 N N . GLY A 1 216 ? 7.593 -6.755 -26.512 1.00 83.62 216 GLY A N 1
ATOM 1736 C CA . GLY A 1 216 ? 7.536 -6.641 -25.046 1.00 83.62 216 GLY A CA 1
ATOM 1737 C C . GLY A 1 216 ? 6.203 -7.050 -24.401 1.00 83.62 216 GLY A C 1
ATOM 1738 O O . GLY A 1 216 ? 5.916 -6.634 -23.285 1.00 83.62 216 GLY A O 1
ATOM 1739 N N . LYS A 1 217 ? 5.347 -7.811 -25.101 1.00 77.38 217 LYS A N 1
ATOM 1740 C CA . LYS A 1 217 ? 4.060 -8.302 -24.560 1.00 77.38 217 LYS A CA 1
ATOM 1741 C C . LYS A 1 217 ? 4.190 -9.654 -23.858 1.00 77.38 217 LYS A C 1
ATOM 1743 O O . LYS A 1 217 ? 3.348 -10.003 -23.036 1.00 77.38 217 LYS A O 1
ATOM 1748 N N . GLN A 1 218 ? 5.210 -10.424 -24.214 1.00 70.06 218 GLN A N 1
ATOM 1749 C CA . GLN A 1 218 ? 5.571 -11.679 -23.573 1.00 70.06 218 GLN A CA 1
ATOM 1750 C C . GLN A 1 218 ? 6.400 -11.370 -22.316 1.00 70.06 218 GLN A C 1
ATOM 1752 O O . GLN A 1 218 ? 7.315 -10.554 -22.387 1.00 70.06 218 GLN A O 1
ATOM 1757 N N . LYS A 1 219 ? 6.070 -11.994 -21.178 1.00 52.12 219 LYS A N 1
ATOM 1758 C CA . LYS A 1 219 ? 6.808 -11.818 -19.914 1.00 52.12 219 LYS A CA 1
ATOM 1759 C C . LYS A 1 219 ? 8.094 -12.659 -19.884 1.00 52.12 219 LYS A C 1
ATOM 1761 O O . LYS A 1 219 ? 8.135 -13.738 -20.477 1.00 52.12 219 LYS A O 1
ATOM 1766 N N . GLY A 1 220 ? 9.076 -12.192 -19.112 1.00 60.22 220 GLY A N 1
ATOM 1767 C CA . GLY A 1 220 ? 10.341 -12.882 -18.840 1.00 60.22 220 GLY A CA 1
ATOM 1768 C C . GLY A 1 220 ? 11.401 -12.713 -19.929 1.00 60.22 220 GLY A C 1
ATOM 1769 O O . GLY A 1 220 ? 11.170 -12.084 -20.965 1.00 60.22 220 GLY A O 1
ATOM 1770 N N . ASP A 1 221 ? 12.561 -13.314 -19.687 1.00 64.81 221 ASP A N 1
ATOM 1771 C CA . ASP A 1 221 ? 13.805 -13.098 -20.433 1.00 64.81 221 ASP A CA 1
ATOM 1772 C C . ASP A 1 221 ? 13.733 -13.733 -21.813 1.00 64.81 221 ASP A C 1
ATOM 1774 O O . ASP A 1 221 ? 13.996 -14.921 -22.031 1.00 64.81 221 ASP A O 1
ATOM 1778 N N . LYS A 1 222 ? 13.224 -12.939 -22.748 1.00 83.38 222 LYS A N 1
ATOM 1779 C CA . LYS A 1 222 ? 12.963 -13.340 -24.129 1.00 83.38 222 LYS A CA 1
ATOM 1780 C C . LYS A 1 222 ? 13.589 -12.378 -25.124 1.00 83.38 222 LYS A C 1
ATOM 1782 O O . LYS A 1 222 ? 13.414 -12.605 -26.315 1.00 83.38 222 LYS A O 1
ATOM 1787 N N . ALA A 1 22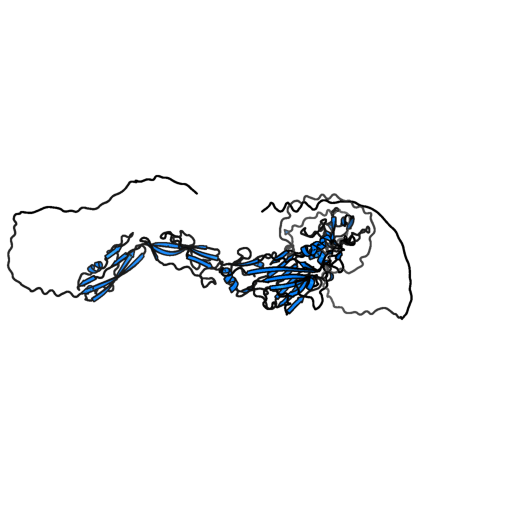3 ? 14.310 -11.351 -24.682 1.00 91.00 223 ALA A N 1
ATOM 1788 C CA . ALA A 1 223 ? 15.041 -10.417 -25.529 1.00 91.00 223 ALA A CA 1
ATOM 1789 C C . ALA A 1 223 ? 16.371 -10.009 -24.878 1.00 91.00 223 ALA A C 1
ATOM 1791 O O . ALA A 1 223 ? 16.476 -9.999 -23.657 1.00 91.00 223 ALA A O 1
ATOM 1792 N N . PHE A 1 224 ? 17.365 -9.714 -25.717 1.00 91.81 224 PHE A N 1
ATOM 1793 C CA . PHE A 1 224 ? 18.774 -9.558 -25.353 1.00 91.81 224 PHE A CA 1
ATOM 1794 C C . PHE A 1 224 ? 19.443 -8.507 -26.249 1.00 91.81 224 PHE A C 1
ATOM 1796 O O . PHE A 1 224 ? 19.155 -8.412 -27.453 1.00 91.81 224 PHE A O 1
ATOM 1803 N N . TYR A 1 225 ? 20.366 -7.731 -25.689 1.00 90.12 225 TYR A N 1
ATOM 1804 C CA . TYR A 1 225 ? 21.268 -6.870 -26.447 1.00 90.12 225 TYR A CA 1
ATOM 1805 C C . TYR A 1 225 ? 22.446 -7.661 -27.018 1.00 90.12 225 TYR A C 1
ATOM 1807 O O . TYR A 1 225 ? 22.882 -8.668 -26.472 1.00 90.12 225 TYR A O 1
ATOM 1815 N N . THR A 1 226 ? 23.035 -7.161 -28.106 1.00 89.56 226 THR A N 1
ATOM 1816 C CA . THR A 1 226 ? 24.107 -7.871 -28.820 1.00 89.56 226 THR A CA 1
ATOM 1817 C C . THR A 1 226 ? 25.427 -7.995 -28.049 1.00 89.56 226 THR A C 1
ATOM 1819 O O . THR A 1 226 ? 26.313 -8.707 -28.497 1.00 89.56 226 THR A O 1
ATOM 1822 N N . HIS A 1 227 ? 25.586 -7.327 -26.904 1.00 87.81 227 HIS A N 1
ATOM 1823 C CA . HIS A 1 227 ? 26.777 -7.443 -26.053 1.00 87.81 227 HIS A CA 1
ATOM 1824 C C . HIS A 1 227 ? 26.635 -8.486 -24.934 1.00 87.81 227 HIS A C 1
ATOM 1826 O O . HIS A 1 227 ? 27.603 -8.728 -24.222 1.00 87.81 227 HIS A O 1
ATOM 1832 N N . GLU A 1 228 ? 25.453 -9.079 -24.759 1.00 91.38 228 GLU A N 1
ATOM 1833 C CA . GLU A 1 228 ? 25.229 -10.118 -23.752 1.00 91.38 228 GLU A CA 1
ATOM 1834 C C . GLU A 1 228 ? 25.829 -11.461 -24.221 1.00 91.38 228 GLU A C 1
ATOM 1836 O O . GLU A 1 228 ? 25.865 -11.719 -25.432 1.00 91.38 228 GLU A O 1
ATOM 1841 N N . PRO A 1 229 ? 26.334 -12.301 -23.296 1.00 92.25 229 PRO A N 1
ATOM 1842 C CA . PRO A 1 229 ? 26.990 -13.564 -23.623 1.00 92.25 229 PRO A CA 1
ATOM 1843 C C . PRO A 1 229 ? 25.978 -14.650 -24.002 1.00 92.25 229 PRO A C 1
ATOM 1845 O O . PRO A 1 229 ? 24.841 -14.653 -23.522 1.00 92.25 229 PRO A O 1
ATOM 1848 N N . ILE A 1 230 ? 26.396 -15.618 -24.820 1.00 91.50 230 ILE A N 1
ATOM 1849 C CA . ILE A 1 230 ? 25.498 -16.672 -25.312 1.00 91.50 230 ILE A CA 1
ATOM 1850 C C . ILE A 1 230 ? 24.902 -17.540 -24.188 1.00 91.50 230 ILE A C 1
ATOM 1852 O O . ILE A 1 230 ? 23.732 -17.918 -24.263 1.00 91.50 230 ILE A O 1
ATOM 1856 N N . SER A 1 231 ? 25.645 -17.763 -23.100 1.00 91.25 231 SER A N 1
ATOM 1857 C CA . SER A 1 231 ? 25.153 -18.448 -21.892 1.00 91.25 231 SER A CA 1
ATOM 1858 C C . SER A 1 231 ? 24.006 -17.732 -21.181 1.00 91.25 231 SER A C 1
ATOM 1860 O O . SER A 1 231 ? 23.179 -18.395 -20.565 1.00 91.25 231 SER A O 1
ATOM 1862 N N . LYS A 1 232 ? 23.870 -16.405 -21.302 1.00 90.56 232 LYS A N 1
ATOM 1863 C CA . LYS A 1 232 ? 22.696 -15.708 -20.753 1.00 90.56 232 LYS A CA 1
ATOM 1864 C C . LYS A 1 232 ? 21.426 -15.998 -21.563 1.00 90.56 232 LYS A C 1
ATOM 1866 O O . LYS A 1 232 ? 20.329 -16.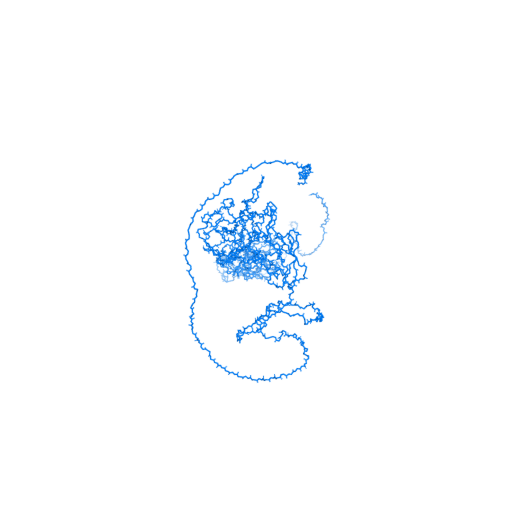008 -21.013 1.00 90.56 232 LYS A O 1
ATOM 1871 N N . VAL A 1 233 ? 21.569 -16.262 -22.861 1.00 90.94 233 VAL A N 1
ATOM 1872 C CA . VAL A 1 233 ? 20.449 -16.638 -23.737 1.00 90.94 233 VAL A CA 1
ATOM 1873 C C . VAL A 1 233 ? 20.071 -18.110 -23.552 1.00 90.94 233 VAL A C 1
ATOM 1875 O O . VAL A 1 233 ? 18.886 -18.444 -23.503 1.00 90.94 233 VAL A O 1
ATOM 1878 N N . PHE A 1 234 ? 21.079 -18.980 -23.444 1.00 91.75 234 PHE A N 1
ATOM 1879 C CA . PHE A 1 234 ? 20.936 -20.434 -23.375 1.00 91.75 234 PHE A CA 1
ATOM 1880 C C . PHE A 1 234 ? 21.741 -21.000 -22.187 1.00 91.75 234 PHE A C 1
ATOM 1882 O O . PHE A 1 234 ? 22.791 -21.605 -22.396 1.00 91.75 234 PHE A O 1
ATOM 1889 N N . PRO A 1 235 ? 21.269 -20.830 -20.934 1.00 89.38 235 PRO A N 1
ATOM 1890 C CA . PRO A 1 235 ? 22.040 -21.161 -19.725 1.00 89.38 235 PRO A CA 1
ATOM 1891 C C . PRO A 1 235 ? 22.351 -22.652 -19.546 1.00 89.38 235 PRO A C 1
ATOM 1893 O O . PRO A 1 235 ? 23.227 -22.999 -18.759 1.00 89.38 235 PRO A O 1
ATOM 1896 N N . ASN A 1 236 ? 21.680 -23.527 -20.299 1.00 87.75 236 ASN A N 1
ATOM 1897 C CA . ASN A 1 236 ? 21.873 -24.978 -20.278 1.00 87.75 236 ASN A CA 1
ATOM 1898 C C . ASN A 1 236 ? 22.756 -25.478 -21.447 1.00 87.75 236 ASN A C 1
ATOM 1900 O O . ASN A 1 236 ? 22.741 -26.669 -21.761 1.00 87.75 236 ASN A O 1
ATOM 1904 N N . GLY A 1 237 ? 23.499 -24.588 -22.115 1.00 87.44 237 GLY A N 1
ATOM 1905 C CA . GLY A 1 237 ? 24.244 -24.911 -23.335 1.00 87.44 237 GLY A CA 1
ATOM 1906 C C . GLY A 1 237 ? 23.368 -24.978 -24.593 1.00 87.44 237 GLY A C 1
ATOM 1907 O O . GLY A 1 237 ? 22.155 -24.772 -24.546 1.00 87.44 237 GLY A O 1
ATOM 1908 N N . LEU A 1 238 ? 24.011 -25.268 -25.724 1.00 89.62 238 LEU A N 1
ATOM 1909 C CA . LEU A 1 238 ? 23.436 -25.324 -27.068 1.00 89.62 238 LEU A CA 1
ATOM 1910 C C . LEU A 1 238 ? 23.160 -26.768 -27.511 1.00 89.62 238 LEU A C 1
ATOM 1912 O O . LEU A 1 238 ? 24.036 -27.638 -27.430 1.00 89.62 238 LEU A O 1
ATOM 1916 N N . GLN A 1 239 ? 21.958 -26.992 -28.037 1.00 84.81 239 GLN A N 1
ATOM 1917 C CA . GLN A 1 239 ? 21.459 -28.260 -28.578 1.00 84.81 239 GLN A CA 1
ATOM 1918 C C . GLN A 1 239 ? 21.599 -28.342 -30.111 1.00 84.81 239 GLN A C 1
ATOM 1920 O O . GLN A 1 239 ? 21.628 -29.439 -30.671 1.00 84.81 239 GLN A O 1
ATOM 1925 N N . GLY A 1 240 ? 21.730 -27.199 -30.792 1.00 79.69 240 GLY A N 1
ATOM 1926 C CA . GLY A 1 240 ? 21.988 -27.074 -32.230 1.00 79.69 240 GLY A CA 1
ATOM 1927 C C . GLY A 1 240 ? 20.787 -26.642 -33.081 1.00 79.69 240 GLY A C 1
ATOM 1928 O O . GLY A 1 240 ? 20.957 -26.446 -34.286 1.00 79.69 240 GLY A O 1
ATOM 1929 N N . ASP A 1 241 ? 19.599 -26.474 -32.493 1.00 86.00 241 ASP A N 1
ATOM 1930 C CA . ASP A 1 241 ? 18.394 -25.957 -33.163 1.00 86.00 241 ASP A CA 1
ATOM 1931 C C . ASP A 1 241 ? 17.975 -24.552 -32.685 1.00 86.00 241 ASP A C 1
ATOM 1933 O O . ASP A 1 241 ? 16.939 -24.033 -33.110 1.00 86.00 241 ASP A O 1
ATOM 1937 N N . GLU A 1 242 ? 18.799 -23.896 -31.860 1.00 93.00 242 GLU A N 1
ATOM 1938 C CA . GLU A 1 242 ? 18.547 -22.568 -31.299 1.00 93.00 242 GLU A CA 1
ATOM 1939 C C . GLU A 1 242 ? 18.313 -21.478 -32.360 1.00 93.00 242 GLU A C 1
ATOM 1941 O O . GLU A 1 242 ? 19.042 -21.346 -33.353 1.00 93.00 242 GLU A O 1
ATOM 1946 N N . ARG A 1 243 ? 17.314 -20.617 -32.109 1.00 93.25 243 ARG A N 1
ATOM 1947 C CA . ARG A 1 243 ? 16.924 -19.517 -33.007 1.00 93.25 243 ARG A CA 1
ATOM 1948 C C . ARG A 1 243 ? 16.751 -18.197 -32.261 1.00 93.25 243 ARG A C 1
ATOM 1950 O O . ARG A 1 243 ? 16.077 -18.140 -31.234 1.00 93.25 243 ARG A O 1
ATOM 1957 N N . LEU A 1 244 ? 17.306 -17.127 -32.829 1.00 93.44 244 LEU A N 1
ATOM 1958 C CA . LEU A 1 244 ? 17.194 -15.756 -32.327 1.00 93.44 244 LEU A CA 1
ATOM 1959 C C . LEU A 1 244 ? 16.669 -14.815 -33.413 1.00 93.44 244 LEU A C 1
ATOM 1961 O O . LEU A 1 244 ? 17.239 -14.705 -34.491 1.00 93.44 244 LEU A O 1
ATOM 1965 N N . TYR A 1 245 ? 15.597 -14.090 -33.118 1.00 92.50 245 TYR A N 1
ATOM 1966 C CA . TYR A 1 245 ? 14.882 -13.214 -34.042 1.00 92.50 245 TYR A CA 1
ATOM 1967 C C . TYR A 1 245 ? 15.231 -11.750 -33.770 1.00 92.50 245 TYR A C 1
ATOM 1969 O O . TYR A 1 245 ? 15.040 -11.262 -32.655 1.00 92.50 245 TYR A O 1
ATOM 1977 N N . ALA A 1 246 ? 15.730 -11.032 -34.774 1.00 91.56 246 ALA A N 1
ATOM 1978 C CA . ALA A 1 246 ? 15.999 -9.601 -34.659 1.00 91.56 246 ALA A CA 1
ATOM 1979 C C . ALA A 1 246 ? 14.686 -8.817 -34.499 1.00 91.56 246 ALA A C 1
ATOM 1981 O O . ALA A 1 246 ? 13.723 -9.049 -35.238 1.00 91.56 246 ALA A O 1
ATOM 1982 N N . PHE A 1 247 ? 14.650 -7.855 -33.574 1.00 89.25 247 PHE A N 1
ATOM 1983 C CA . PHE A 1 247 ? 13.510 -6.951 -33.405 1.00 89.25 247 PHE A CA 1
ATOM 1984 C C . PHE A 1 247 ? 13.916 -5.482 -33.561 1.00 89.25 247 PHE A C 1
ATOM 1986 O O . PHE A 1 247 ? 15.038 -5.074 -33.248 1.00 89.25 247 PHE A O 1
ATOM 1993 N N . TYR A 1 248 ? 12.987 -4.687 -34.097 1.00 86.94 248 TYR A N 1
ATOM 1994 C CA . TYR A 1 248 ? 13.270 -3.357 -34.628 1.00 86.94 248 TYR A CA 1
ATOM 1995 C C . TYR A 1 248 ? 12.208 -2.329 -34.218 1.00 86.94 248 TYR A C 1
ATOM 1997 O O . TYR A 1 248 ? 11.016 -2.633 -34.201 1.00 86.94 248 TYR A O 1
ATOM 2005 N N . LEU A 1 249 ? 12.626 -1.079 -34.016 1.00 83.31 249 LEU A N 1
ATOM 2006 C CA . LEU A 1 249 ? 11.742 0.085 -34.064 1.00 83.31 249 LEU A CA 1
ATOM 2007 C C . LEU A 1 249 ? 11.471 0.436 -35.534 1.00 83.31 249 LEU A C 1
ATOM 2009 O O . LEU A 1 249 ? 12.377 0.844 -36.259 1.00 83.31 249 LEU A O 1
ATOM 2013 N N . SER A 1 250 ? 10.227 0.279 -35.981 1.00 78.31 250 SER A N 1
ATOM 2014 C CA . SER A 1 250 ? 9.762 0.678 -37.318 1.00 78.31 250 SER A CA 1
ATOM 2015 C C . SER A 1 250 ? 8.751 1.826 -37.242 1.00 78.31 250 SER A C 1
ATOM 2017 O O . SER A 1 250 ? 8.185 2.088 -36.180 1.00 78.31 250 SER A O 1
ATOM 2019 N N . ALA A 1 251 ? 8.456 2.481 -38.369 1.00 72.94 251 ALA A N 1
ATOM 2020 C CA . ALA A 1 251 ? 7.500 3.596 -38.433 1.00 72.94 251 ALA A CA 1
ATOM 2021 C C . ALA A 1 251 ? 6.102 3.275 -37.846 1.00 72.94 251 ALA A C 1
ATOM 2023 O O . ALA A 1 251 ? 5.451 4.159 -37.291 1.00 72.94 251 ALA A O 1
ATOM 2024 N N . SER A 1 252 ? 5.652 2.015 -37.895 1.00 73.12 252 SER A N 1
ATOM 2025 C CA . SER A 1 252 ? 4.412 1.574 -37.234 1.00 73.12 252 SER A CA 1
ATOM 2026 C C . SER A 1 252 ? 4.525 1.467 -35.710 1.00 73.12 252 SER A C 1
ATOM 2028 O O . SER A 1 252 ? 3.537 1.696 -35.022 1.00 73.12 252 SER A O 1
ATOM 2030 N N . ASN A 1 253 ? 5.708 1.168 -35.164 1.00 74.69 253 ASN A N 1
ATOM 2031 C CA . ASN A 1 253 ? 5.936 1.191 -33.714 1.00 74.69 253 ASN A CA 1
ATOM 2032 C C . ASN A 1 253 ? 5.965 2.633 -33.185 1.00 74.69 253 ASN A C 1
ATOM 2034 O O . ASN A 1 253 ? 5.416 2.896 -32.118 1.00 74.69 253 ASN A O 1
ATOM 2038 N N . VAL A 1 254 ? 6.558 3.561 -33.950 1.00 70.69 254 VAL A N 1
ATOM 2039 C CA . VAL A 1 254 ? 6.636 5.000 -33.625 1.00 70.69 254 VAL A CA 1
ATOM 2040 C C . VAL A 1 254 ? 5.251 5.594 -33.376 1.00 70.69 254 VAL A C 1
ATOM 2042 O O . VAL A 1 254 ? 5.047 6.262 -32.366 1.00 70.69 254 VAL A O 1
ATOM 2045 N N . LEU A 1 255 ? 4.286 5.289 -34.250 1.00 70.75 255 LEU A N 1
ATOM 2046 C CA . LEU A 1 255 ? 2.885 5.712 -34.116 1.00 70.75 255 LEU A CA 1
ATOM 2047 C C . LEU A 1 255 ? 2.235 5.294 -32.786 1.00 70.75 255 LEU A C 1
ATOM 2049 O O . LEU A 1 255 ? 1.348 5.986 -32.303 1.00 70.75 255 LEU A O 1
ATOM 2053 N N . THR A 1 256 ? 2.688 4.190 -32.188 1.00 71.75 256 THR A N 1
ATOM 2054 C CA . THR A 1 256 ? 2.184 3.660 -30.908 1.00 71.75 256 THR A CA 1
ATOM 2055 C C . THR A 1 256 ? 3.096 3.956 -29.712 1.00 71.75 256 THR A C 1
ATOM 2057 O O . THR A 1 256 ? 2.790 3.546 -28.592 1.00 71.75 256 THR A O 1
ATOM 2060 N N . LEU A 1 257 ? 4.236 4.631 -29.909 1.00 74.62 257 LEU A N 1
ATOM 2061 C CA . LEU A 1 257 ? 5.285 4.687 -28.888 1.00 74.62 257 LEU A CA 1
ATOM 2062 C C . LEU A 1 257 ? 4.837 5.471 -27.646 1.00 74.62 257 LEU A C 1
ATOM 2064 O O . LEU A 1 257 ? 4.953 4.951 -26.538 1.00 74.62 257 LEU A O 1
ATOM 2068 N N . ALA A 1 258 ? 4.229 6.649 -27.812 1.00 71.94 258 ALA A N 1
ATOM 2069 C CA . ALA A 1 258 ? 3.691 7.425 -26.689 1.00 71.94 258 ALA A CA 1
ATOM 2070 C C . ALA A 1 258 ? 2.566 6.679 -25.934 1.00 71.94 258 ALA A C 1
ATOM 2072 O O . ALA A 1 258 ? 2.521 6.707 -24.707 1.00 71.94 258 ALA A O 1
ATOM 2073 N N . GLU A 1 259 ? 1.712 5.919 -26.633 1.00 75.06 259 GLU A N 1
ATOM 2074 C CA . GLU A 1 259 ? 0.679 5.082 -25.993 1.00 75.06 259 GLU A CA 1
ATOM 2075 C C . GLU A 1 259 ? 1.254 3.904 -25.189 1.00 75.06 259 GLU A C 1
ATOM 2077 O O . GLU A 1 259 ? 0.569 3.355 -24.319 1.00 75.06 259 GLU A O 1
ATOM 2082 N N . SER A 1 260 ? 2.488 3.492 -25.495 1.00 76.62 260 SER A N 1
ATOM 2083 C CA . SER A 1 260 ? 3.229 2.456 -24.766 1.00 76.62 260 SER A CA 1
ATOM 2084 C C . SER A 1 260 ? 4.032 3.007 -23.579 1.00 76.62 260 SER A C 1
ATOM 2086 O O . SER A 1 260 ? 4.350 2.258 -22.660 1.00 76.62 260 SER A O 1
ATOM 2088 N N . MET A 1 261 ? 4.295 4.320 -23.554 1.00 79.88 261 MET A N 1
ATOM 2089 C CA . MET A 1 261 ? 4.999 5.032 -22.476 1.00 79.88 261 MET A CA 1
ATOM 2090 C C . MET A 1 261 ? 4.133 5.329 -21.240 1.00 79.88 261 MET A C 1
ATOM 2092 O O . MET A 1 261 ? 4.616 6.007 -20.342 1.00 79.88 261 MET A O 1
ATOM 2096 N N . LYS A 1 262 ? 2.882 4.848 -21.189 1.00 79.06 262 LYS A N 1
ATOM 2097 C CA . LYS A 1 262 ? 1.948 5.016 -20.052 1.00 79.06 262 LYS A CA 1
ATOM 2098 C C . LYS A 1 262 ? 2.120 3.998 -18.914 1.00 79.06 262 LYS A C 1
ATOM 2100 O O . LYS A 1 262 ? 1.579 4.216 -17.838 1.00 79.06 262 LYS A O 1
ATOM 2105 N N . GLY A 1 263 ? 2.784 2.873 -19.211 1.00 83.06 263 GLY A N 1
ATOM 2106 C CA . GLY A 1 263 ? 3.051 1.766 -18.290 1.00 83.06 263 GLY A CA 1
ATOM 2107 C C . GLY A 1 263 ? 1.849 1.228 -17.499 1.00 83.06 263 GLY A C 1
ATOM 2108 O O . GLY A 1 263 ? 0.683 1.421 -17.859 1.00 83.06 263 GLY A O 1
ATOM 2109 N N . ASP A 1 264 ? 2.177 0.555 -16.402 1.00 88.69 264 ASP A N 1
ATOM 2110 C CA . ASP A 1 264 ? 1.298 0.281 -15.267 1.00 88.69 264 ASP A CA 1
ATOM 2111 C C . ASP A 1 264 ? 1.969 0.816 -13.991 1.00 88.69 264 ASP A C 1
ATOM 2113 O O . ASP A 1 264 ? 3.191 0.745 -13.853 1.00 88.69 264 ASP A O 1
ATOM 2117 N N . PHE A 1 265 ? 1.180 1.400 -13.086 1.00 92.12 265 PHE A N 1
ATOM 2118 C CA . PHE A 1 265 ? 1.665 2.102 -11.894 1.00 92.12 265 PHE A CA 1
ATOM 2119 C C . PHE A 1 265 ? 0.984 1.560 -10.633 1.00 92.12 265 PHE A C 1
ATOM 2121 O O . PHE A 1 265 ? -0.243 1.421 -10.597 1.00 92.12 265 PHE A O 1
ATOM 2128 N N . GLU A 1 266 ? 1.778 1.227 -9.616 1.00 93.69 266 GLU A N 1
ATOM 2129 C CA . GLU A 1 266 ? 1.337 0.517 -8.412 1.00 93.69 266 GLU A CA 1
ATOM 2130 C C . GLU A 1 266 ? 1.993 1.101 -7.148 1.00 93.69 266 GLU A C 1
ATOM 2132 O O . GLU A 1 266 ? 3.185 1.406 -7.137 1.00 93.69 266 GLU A O 1
ATOM 2137 N N . ILE A 1 267 ? 1.215 1.238 -6.069 1.00 92.44 267 ILE A N 1
ATOM 2138 C CA . ILE A 1 267 ? 1.670 1.751 -4.765 1.00 92.44 267 ILE A CA 1
ATOM 2139 C C . ILE A 1 267 ? 2.006 0.572 -3.851 1.00 92.44 267 ILE A C 1
ATOM 2141 O O . ILE A 1 267 ? 1.206 -0.360 -3.721 1.00 92.44 267 ILE A O 1
ATOM 2145 N N . ASN A 1 268 ? 3.181 0.614 -3.218 1.00 90.25 268 ASN A N 1
ATOM 2146 C CA . ASN A 1 268 ? 3.752 -0.459 -2.400 1.00 90.25 268 ASN A CA 1
ATOM 2147 C C . ASN A 1 268 ? 3.576 -1.824 -3.090 1.00 90.25 268 ASN A C 1
ATOM 2149 O O . ASN A 1 268 ? 2.905 -2.722 -2.574 1.00 90.25 268 ASN A O 1
ATOM 2153 N N . LYS A 1 269 ? 4.073 -1.926 -4.329 1.00 90.88 269 LYS A N 1
ATOM 2154 C CA . LYS A 1 269 ? 3.962 -3.131 -5.155 1.00 90.88 269 LYS A CA 1
ATOM 2155 C C . LYS A 1 269 ? 4.672 -4.295 -4.465 1.00 90.88 269 LYS A C 1
ATOM 2157 O O . LYS A 1 269 ? 5.765 -4.122 -3.945 1.00 90.88 269 LYS A O 1
ATOM 2162 N N . GLN A 1 270 ? 4.023 -5.459 -4.454 1.00 85.06 270 GLN A N 1
ATOM 2163 C CA . GLN A 1 270 ? 4.450 -6.676 -3.744 1.00 85.06 270 GLN A CA 1
ATOM 2164 C C . GLN A 1 270 ? 4.605 -6.563 -2.214 1.00 85.06 270 GLN A C 1
ATOM 2166 O O . GLN A 1 270 ? 4.676 -7.612 -1.585 1.00 85.06 270 GLN A O 1
ATOM 2171 N N . SER A 1 271 ? 4.570 -5.367 -1.610 1.00 87.19 271 SER A N 1
ATOM 2172 C CA . SER A 1 271 ? 4.696 -5.222 -0.156 1.00 87.19 271 SER A CA 1
ATOM 2173 C C . SER A 1 271 ? 3.507 -5.811 0.601 1.00 87.19 271 SER A C 1
ATOM 2175 O O . SER A 1 271 ? 2.349 -5.560 0.229 1.00 87.19 271 SER A O 1
ATOM 2177 N N . THR A 1 272 ? 3.790 -6.526 1.688 1.00 89.38 272 THR A N 1
ATOM 2178 C CA . THR A 1 272 ? 2.776 -7.043 2.618 1.00 89.38 272 THR A CA 1
ATOM 2179 C C . THR A 1 272 ? 2.239 -5.923 3.527 1.00 89.38 272 THR A C 1
ATOM 2181 O O . THR A 1 272 ? 2.836 -4.844 3.596 1.00 89.38 272 THR A O 1
ATOM 2184 N N . PRO A 1 273 ? 1.101 -6.106 4.223 1.00 88.44 273 PRO A N 1
ATOM 2185 C CA . PRO A 1 273 ? 0.598 -5.103 5.162 1.00 88.44 273 PRO A CA 1
ATOM 2186 C C . PRO A 1 273 ? 1.556 -4.830 6.334 1.00 88.44 273 PRO A C 1
ATOM 2188 O O . PRO A 1 273 ? 1.672 -3.675 6.752 1.00 88.44 273 PRO A O 1
ATOM 2191 N N . GLU A 1 274 ? 2.266 -5.853 6.817 1.00 87.69 274 GLU A N 1
ATOM 2192 C CA . GLU A 1 274 ? 3.269 -5.778 7.893 1.00 87.69 274 GLU A CA 1
ATOM 2193 C C . GLU A 1 274 ? 4.494 -4.938 7.492 1.00 87.69 274 GLU A C 1
ATOM 2195 O O . GLU A 1 274 ? 5.074 -4.243 8.323 1.00 87.69 274 GLU A O 1
ATOM 2200 N N . GLU A 1 275 ? 4.869 -4.952 6.210 1.00 88.31 275 GLU A N 1
ATOM 2201 C CA . GLU A 1 275 ? 5.944 -4.110 5.666 1.00 88.31 275 GLU A CA 1
ATOM 2202 C C . GLU A 1 275 ? 5.536 -2.635 5.507 1.00 88.31 275 GLU A C 1
ATOM 2204 O O . GLU A 1 275 ? 6.401 -1.775 5.341 1.00 88.31 275 GLU A O 1
ATOM 2209 N N . ILE A 1 276 ? 4.232 -2.323 5.537 1.00 89.06 276 ILE A N 1
ATOM 2210 C CA . ILE A 1 276 ? 3.724 -0.946 5.424 1.00 89.06 276 ILE A CA 1
ATOM 2211 C C . ILE A 1 276 ? 3.636 -0.260 6.792 1.00 89.06 276 ILE A C 1
ATOM 2213 O O . ILE A 1 276 ? 4.032 0.899 6.894 1.00 89.06 276 ILE A O 1
ATOM 2217 N N . MET A 1 277 ? 3.157 -0.944 7.836 1.00 89.00 277 MET A N 1
ATOM 2218 C CA . MET A 1 277 ? 3.033 -0.379 9.189 1.00 89.00 277 MET A CA 1
ATOM 2219 C C . MET A 1 277 ? 4.096 -0.958 10.125 1.00 89.00 277 MET A C 1
ATOM 2221 O O . MET A 1 277 ? 4.067 -2.138 10.459 1.00 89.00 277 MET A O 1
ATOM 2225 N N . HIS A 1 278 ? 5.030 -0.123 10.585 1.00 71.38 278 HIS A N 1
ATOM 2226 C CA . HIS A 1 278 ? 6.265 -0.596 11.218 1.00 71.38 278 HIS A CA 1
ATOM 2227 C C . HIS A 1 278 ? 6.057 -1.355 12.552 1.00 71.38 278 HIS A C 1
ATOM 2229 O O . HIS A 1 278 ? 5.960 -0.747 13.622 1.00 71.38 278 HIS A O 1
ATOM 2235 N N . HIS A 1 279 ? 6.089 -2.692 12.491 1.00 62.09 279 HIS A N 1
ATOM 2236 C CA . HIS A 1 279 ? 6.358 -3.656 13.580 1.00 62.09 279 HIS A CA 1
ATOM 2237 C C . HIS A 1 279 ? 5.542 -3.564 14.895 1.00 62.09 279 HIS A C 1
ATOM 2239 O O . HIS A 1 279 ? 5.870 -4.264 15.852 1.00 62.09 279 HIS A O 1
ATOM 2245 N N . LYS A 1 280 ? 4.481 -2.749 14.971 1.00 76.50 280 LYS A N 1
ATOM 2246 C CA . LYS A 1 280 ? 3.580 -2.661 16.144 1.00 76.50 280 LYS A CA 1
ATOM 2247 C C . LYS A 1 280 ? 2.116 -3.010 15.872 1.00 76.50 280 LYS A C 1
ATOM 2249 O O . LYS A 1 280 ? 1.349 -3.148 16.818 1.00 76.50 280 LYS A O 1
ATOM 2254 N N . PHE A 1 281 ? 1.721 -3.115 14.609 1.00 91.69 281 PHE A N 1
ATOM 2255 C CA . PHE A 1 281 ? 0.326 -3.275 14.213 1.00 91.69 281 PHE A CA 1
ATOM 2256 C C . PHE A 1 281 ? 0.055 -4.722 13.802 1.00 91.69 281 PHE A C 1
ATOM 2258 O O . PHE A 1 281 ? 0.671 -5.225 12.866 1.00 91.69 281 PHE A O 1
ATOM 2265 N N . GLU A 1 282 ? -0.869 -5.384 14.498 1.00 92.94 282 GLU A N 1
ATOM 2266 C CA . GLU A 1 282 ? -1.348 -6.714 14.119 1.00 92.94 282 GLU A CA 1
ATOM 2267 C C . GLU A 1 282 ? -2.306 -6.587 12.925 1.00 92.94 282 GLU A C 1
ATOM 2269 O O . GLU A 1 282 ? -3.197 -5.733 12.908 1.00 92.94 282 GLU A O 1
ATOM 2274 N N . VAL A 1 283 ? -2.094 -7.398 11.889 1.00 94.44 283 VAL A N 1
ATOM 2275 C CA . VAL A 1 283 ? -2.857 -7.329 10.637 1.00 94.44 283 VAL A CA 1
ATOM 2276 C C . VAL A 1 283 ? -4.121 -8.167 10.766 1.00 94.44 283 VAL A C 1
ATOM 2278 O O . VAL A 1 283 ? -4.056 -9.351 11.088 1.00 94.44 283 VAL A O 1
ATOM 2281 N N . LYS A 1 284 ? -5.275 -7.558 10.484 1.00 94.19 284 LYS A N 1
ATOM 2282 C CA . LYS A 1 284 ? -6.574 -8.238 10.509 1.00 94.19 284 LYS A CA 1
ATOM 2283 C C . LYS A 1 284 ? -6.898 -8.881 9.164 1.00 94.19 284 LYS A C 1
ATOM 2285 O O . LYS A 1 284 ? -7.129 -10.082 9.086 1.00 94.19 284 LYS A O 1
ATOM 2290 N N . GLU A 1 285 ? -6.941 -8.060 8.116 1.00 93.50 285 GLU A N 1
ATOM 2291 C CA . GLU A 1 285 ? -7.220 -8.456 6.731 1.00 93.50 285 GLU A CA 1
ATOM 2292 C C . GLU A 1 285 ? -6.853 -7.312 5.769 1.00 93.50 285 GLU A C 1
ATOM 2294 O O . GLU A 1 285 ? -7.104 -6.142 6.067 1.00 93.50 285 GLU A O 1
ATOM 2299 N N . ASP A 1 286 ? -6.254 -7.637 4.617 1.00 89.38 286 ASP A N 1
ATOM 2300 C CA . ASP A 1 286 ? -5.659 -6.661 3.688 1.00 89.38 286 ASP A CA 1
ATOM 2301 C C . ASP A 1 286 ? -4.838 -5.582 4.442 1.00 89.38 286 ASP A C 1
ATOM 2303 O O . ASP A 1 286 ? -4.058 -5.900 5.335 1.00 89.38 286 ASP A O 1
ATOM 2307 N N . PHE A 1 287 ? -5.007 -4.298 4.117 1.00 92.19 287 PHE A N 1
ATOM 2308 C CA . PHE A 1 287 ? -4.362 -3.171 4.804 1.00 92.19 287 PHE A CA 1
ATOM 2309 C C . PHE A 1 287 ? -5.217 -2.643 5.978 1.00 92.19 287 PHE A C 1
ATOM 2311 O O . PHE A 1 287 ? -5.263 -1.435 6.226 1.00 92.19 287 PHE A O 1
ATOM 2318 N N . THR A 1 288 ? -5.928 -3.542 6.673 1.00 96.19 288 THR A N 1
ATOM 2319 C CA . THR A 1 288 ? -6.645 -3.259 7.926 1.00 96.19 288 THR A CA 1
ATOM 2320 C C . THR A 1 288 ? -5.856 -3.779 9.120 1.00 96.19 288 THR A C 1
ATOM 2322 O O . THR A 1 288 ? -5.554 -4.970 9.210 1.00 96.19 288 THR A O 1
ATOM 2325 N N . TYR A 1 289 ? -5.591 -2.889 10.070 1.00 96.81 289 TYR A N 1
ATOM 2326 C CA . TYR A 1 289 ? -4.764 -3.148 11.241 1.00 96.81 289 TYR A CA 1
ATOM 2327 C C . TYR A 1 289 ? -5.569 -3.039 12.535 1.00 96.81 289 TYR A C 1
ATOM 2329 O O . TYR A 1 289 ? -6.388 -2.131 12.698 1.00 96.81 289 TYR A O 1
ATOM 2337 N N . TYR A 1 290 ? -5.284 -3.913 13.492 1.00 96.50 290 TYR A N 1
ATOM 2338 C CA . TYR A 1 290 ? -5.683 -3.705 14.876 1.00 96.50 290 TYR A CA 1
ATOM 2339 C C . TYR A 1 290 ? -4.826 -2.607 15.512 1.00 96.50 290 TYR A C 1
ATOM 2341 O O . TYR A 1 290 ? -3.599 -2.602 15.387 1.00 96.50 290 TYR A O 1
ATOM 2349 N N . VAL A 1 291 ? -5.473 -1.663 16.197 1.00 95.56 291 VAL A N 1
ATOM 2350 C CA . VAL A 1 291 ? -4.777 -0.625 16.972 1.00 95.56 291 VAL A CA 1
ATOM 2351 C C . VAL A 1 291 ? -4.126 -1.267 18.207 1.00 95.56 291 VAL A C 1
ATOM 2353 O O . VAL A 1 291 ? -4.834 -1.944 18.952 1.00 95.56 291 VAL A O 1
ATOM 2356 N N . PRO A 1 292 ? -2.819 -1.070 18.471 1.00 93.56 292 PRO A N 1
ATOM 2357 C CA . PRO A 1 292 ? -2.165 -1.609 19.662 1.00 93.56 292 PRO A CA 1
ATOM 2358 C C . PRO A 1 292 ? -2.423 -0.744 20.906 1.00 93.56 292 PRO A C 1
ATOM 2360 O O . PRO A 1 292 ? -2.509 0.482 20.826 1.00 93.56 2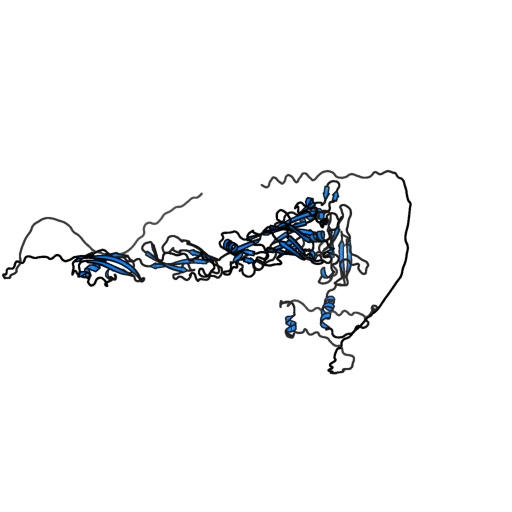92 PRO A O 1
ATOM 2363 N N . ASN A 1 293 ? -2.476 -1.374 22.087 1.00 93.00 293 ASN A N 1
ATOM 2364 C CA . ASN A 1 293 ? -2.733 -0.676 23.358 1.00 93.00 293 ASN A CA 1
ATOM 2365 C C . ASN A 1 293 ? -1.617 0.329 23.716 1.00 93.00 293 ASN A C 1
ATOM 2367 O O . ASN A 1 293 ? -1.861 1.334 24.376 1.00 93.00 293 ASN A O 1
ATOM 2371 N N . ASP A 1 294 ? -0.390 0.102 23.239 1.00 91.88 294 ASP A N 1
ATOM 2372 C CA . ASP A 1 294 ? 0.750 1.008 23.397 1.00 91.88 294 ASP A CA 1
ATOM 2373 C C . ASP A 1 294 ? 1.015 1.873 22.145 1.00 91.88 294 ASP A C 1
ATOM 2375 O O . ASP A 1 294 ? 2.157 2.273 21.894 1.00 91.88 294 ASP A O 1
ATOM 2379 N N . ILE A 1 295 ? -0.020 2.184 21.348 1.00 92.94 295 ILE A N 1
ATOM 2380 C CA . ILE A 1 295 ? 0.106 3.051 20.163 1.00 92.94 295 ILE A CA 1
ATOM 2381 C C . ILE A 1 295 ? 0.825 4.369 20.496 1.00 92.94 295 ILE A C 1
ATOM 2383 O O . ILE A 1 295 ? 0.473 5.089 21.441 1.00 92.94 295 ILE A O 1
ATOM 2387 N N . GLN A 1 296 ? 1.862 4.650 19.706 1.00 92.94 296 GLN A N 1
ATOM 2388 C CA . GLN A 1 296 ? 2.750 5.803 19.844 1.00 92.94 296 GLN A CA 1
ATOM 2389 C C . GLN A 1 296 ? 2.070 7.069 19.312 1.00 92.94 296 GLN A C 1
ATOM 2391 O O . GLN A 1 296 ? 1.166 6.975 18.486 1.00 92.94 296 GLN A O 1
ATOM 2396 N N . ASP A 1 297 ? 2.518 8.247 19.750 1.00 94.19 297 ASP A N 1
ATOM 2397 C CA . ASP A 1 297 ? 1.932 9.527 19.321 1.00 94.19 297 ASP A CA 1
ATOM 2398 C C . ASP A 1 297 ? 2.142 9.799 17.815 1.00 94.19 297 ASP A C 1
ATOM 2400 O O . ASP A 1 297 ? 1.254 10.340 17.153 1.00 94.19 297 ASP A O 1
ATOM 2404 N N . GLU A 1 298 ? 3.261 9.319 17.260 1.00 94.94 298 GLU A N 1
ATOM 2405 C CA . GLU A 1 298 ? 3.549 9.237 15.823 1.00 94.94 298 GLU A CA 1
ATOM 2406 C C . GLU A 1 298 ? 3.827 7.776 15.424 1.00 94.94 298 GLU A C 1
ATOM 2408 O O . GLU A 1 298 ? 4.572 7.075 16.111 1.00 94.94 298 GLU A O 1
ATOM 2413 N N . ASN A 1 299 ? 3.277 7.312 14.298 1.00 95.25 299 ASN A N 1
ATOM 2414 C CA . ASN A 1 299 ? 3.417 5.928 13.827 1.00 95.25 299 ASN A CA 1
ATOM 2415 C C . ASN A 1 299 ? 3.957 5.903 12.391 1.00 95.25 299 ASN A C 1
ATOM 2417 O O . ASN A 1 299 ? 3.383 6.528 11.503 1.00 95.25 299 ASN A O 1
ATOM 2421 N N . ILE A 1 300 ? 5.066 5.193 12.168 1.00 94.50 300 ILE A N 1
ATOM 2422 C CA . ILE A 1 300 ? 5.766 5.125 10.874 1.00 94.50 300 ILE A CA 1
ATOM 2423 C C . ILE A 1 300 ? 4.962 4.329 9.839 1.00 94.50 300 ILE A C 1
ATOM 2425 O O . ILE A 1 300 ? 4.489 3.226 10.132 1.00 94.50 300 ILE A O 1
ATOM 2429 N N . VAL A 1 301 ? 4.905 4.859 8.612 1.00 94.06 301 VAL A N 1
ATOM 2430 C CA . VAL A 1 301 ? 4.323 4.195 7.439 1.00 94.06 301 VAL A CA 1
ATOM 2431 C C . VAL A 1 301 ? 5.322 4.156 6.273 1.00 94.06 301 VAL A C 1
ATOM 2433 O O . VAL A 1 301 ? 5.794 5.189 5.802 1.00 94.06 301 VAL A O 1
ATOM 2436 N N . GLN A 1 302 ? 5.641 2.967 5.759 1.00 91.62 302 GLN A N 1
ATOM 2437 C CA . GLN A 1 302 ? 6.499 2.825 4.580 1.00 91.62 302 GLN A CA 1
ATOM 2438 C C . GLN A 1 302 ? 5.681 3.069 3.307 1.00 91.62 302 GLN A C 1
ATOM 2440 O O . GLN A 1 302 ? 4.746 2.326 3.005 1.00 91.62 302 GLN A O 1
ATOM 2445 N N . ILE A 1 303 ? 6.068 4.067 2.509 1.00 91.69 303 ILE A N 1
ATOM 2446 C CA . ILE A 1 303 ? 5.405 4.398 1.240 1.00 91.69 303 ILE A CA 1
ATOM 2447 C C . ILE A 1 303 ? 6.408 4.267 0.092 1.00 91.69 303 ILE A C 1
ATOM 2449 O O . ILE A 1 303 ? 7.439 4.940 0.064 1.00 91.69 303 ILE A O 1
ATOM 2453 N N . ASN A 1 304 ? 6.083 3.393 -0.860 1.00 92.56 304 ASN A N 1
ATOM 2454 C CA . ASN A 1 304 ? 6.876 3.087 -2.050 1.00 92.56 304 ASN A CA 1
ATOM 2455 C C . ASN A 1 304 ? 5.970 3.142 -3.294 1.00 92.56 304 ASN A C 1
ATOM 2457 O O . ASN A 1 304 ? 4.761 2.928 -3.203 1.00 92.56 304 ASN A O 1
ATOM 2461 N N . ALA A 1 305 ? 6.536 3.350 -4.478 1.00 93.25 305 ALA A N 1
ATOM 2462 C CA . ALA A 1 305 ? 5.811 3.297 -5.744 1.00 93.25 305 ALA A CA 1
ATOM 2463 C C . ALA A 1 305 ? 6.639 2.603 -6.834 1.00 93.25 305 ALA A C 1
ATOM 2465 O O . ALA A 1 305 ? 7.858 2.766 -6.904 1.00 93.25 305 ALA A O 1
ATOM 2466 N N . SER A 1 306 ? 5.967 1.850 -7.702 1.00 94.44 306 SER A N 1
ATOM 2467 C CA . SER A 1 306 ? 6.591 1.078 -8.778 1.00 94.44 306 SER A CA 1
ATOM 2468 C C . SER A 1 306 ? 5.906 1.367 -10.106 1.00 94.44 306 SER A C 1
ATOM 2470 O O . SER A 1 306 ? 4.676 1.370 -10.200 1.00 94.44 306 SER A O 1
ATOM 2472 N N . TYR A 1 307 ? 6.708 1.591 -11.142 1.00 92.94 307 TYR A N 1
ATOM 2473 C CA . TYR A 1 307 ? 6.245 1.919 -12.481 1.00 92.94 307 TYR A CA 1
ATOM 2474 C C . TYR A 1 307 ? 6.827 0.956 -13.523 1.00 92.94 307 TYR A C 1
ATOM 2476 O O . TYR A 1 307 ? 8.017 0.994 -13.847 1.00 92.94 307 TYR A O 1
ATOM 2484 N N . THR A 1 308 ? 5.971 0.085 -14.058 1.00 91.38 308 THR A N 1
ATOM 2485 C CA . THR A 1 308 ? 6.331 -0.934 -15.049 1.00 91.38 308 THR A CA 1
ATOM 2486 C C . THR A 1 308 ? 6.124 -0.393 -16.460 1.00 91.38 308 THR A C 1
ATOM 2488 O O . THR A 1 308 ? 4.992 -0.144 -16.881 1.00 91.38 308 THR A O 1
ATOM 2491 N N . LEU A 1 309 ? 7.200 -0.264 -17.239 1.00 89.00 309 LEU A N 1
ATOM 2492 C CA . LEU A 1 309 ? 7.121 0.013 -18.677 1.00 89.00 309 LEU A CA 1
ATOM 2493 C C . LEU A 1 309 ? 7.151 -1.277 -19.504 1.00 89.00 309 LEU A C 1
ATOM 2495 O O . LEU A 1 309 ? 7.656 -2.311 -19.077 1.00 89.00 309 LEU A O 1
ATOM 2499 N N . ASN A 1 310 ? 6.638 -1.209 -20.735 1.00 88.88 310 ASN A N 1
ATOM 2500 C CA . ASN A 1 310 ? 6.798 -2.300 -21.692 1.00 88.88 310 ASN A CA 1
ATOM 2501 C C . ASN A 1 310 ? 8.297 -2.465 -22.057 1.00 88.88 310 ASN A C 1
ATOM 2503 O O . ASN A 1 310 ? 8.911 -1.492 -22.502 1.00 88.88 310 ASN A O 1
ATOM 2507 N N . PRO A 1 311 ? 8.877 -3.678 -21.964 1.00 88.81 311 PRO A N 1
ATOM 2508 C CA . PRO A 1 311 ? 10.278 -3.957 -22.292 1.00 88.81 311 PRO A CA 1
ATOM 2509 C C . PRO A 1 311 ? 10.803 -3.402 -23.623 1.00 88.81 311 PRO A C 1
ATOM 2511 O O . PRO A 1 311 ? 11.916 -2.880 -23.691 1.00 88.81 311 PRO A O 1
ATOM 2514 N N . PHE A 1 312 ? 10.014 -3.491 -24.698 1.00 87.38 312 PHE A N 1
ATOM 2515 C CA . PHE A 1 312 ? 10.388 -2.949 -26.006 1.00 87.38 312 PHE A CA 1
ATOM 2516 C C . PHE A 1 312 ? 10.440 -1.414 -25.961 1.00 87.38 312 PHE A C 1
ATOM 2518 O O . PHE A 1 312 ? 11.372 -0.812 -26.491 1.00 87.38 312 PHE A O 1
ATOM 2525 N N . THR A 1 313 ? 9.483 -0.779 -25.281 1.00 87.38 313 THR A N 1
ATOM 2526 C CA . THR A 1 313 ? 9.450 0.676 -25.072 1.00 87.38 313 THR A CA 1
ATOM 2527 C C . THR A 1 313 ? 10.665 1.154 -24.281 1.00 87.38 313 THR A C 1
ATOM 2529 O O . THR A 1 313 ? 11.317 2.111 -24.702 1.00 87.38 313 THR A O 1
ATOM 2532 N N . THR A 1 314 ? 11.041 0.471 -23.195 1.00 88.56 314 THR A N 1
ATOM 2533 C CA . THR A 1 314 ? 12.222 0.842 -22.396 1.00 88.56 314 THR A CA 1
ATOM 2534 C C . THR A 1 314 ? 13.525 0.676 -23.183 1.00 88.56 314 THR A C 1
ATOM 2536 O O . THR A 1 314 ? 14.407 1.535 -23.110 1.00 88.56 314 THR A O 1
ATOM 2539 N N . ALA A 1 315 ? 13.632 -0.366 -24.013 1.00 86.38 315 ALA A N 1
ATOM 2540 C CA . ALA A 1 315 ? 14.775 -0.569 -24.903 1.00 86.38 315 ALA A CA 1
ATOM 2541 C C . ALA A 1 315 ? 14.879 0.501 -26.006 1.00 86.38 315 ALA A C 1
ATOM 2543 O O . ALA A 1 315 ? 15.976 0.973 -26.313 1.00 86.38 315 ALA A O 1
ATOM 2544 N N . VAL A 1 316 ? 13.746 0.950 -26.555 1.00 83.69 316 VAL A N 1
ATOM 2545 C CA . VAL A 1 316 ? 13.686 2.079 -27.500 1.00 83.69 316 VAL A CA 1
ATOM 2546 C C . VAL A 1 316 ? 14.116 3.389 -26.834 1.00 83.69 316 VAL A C 1
ATOM 2548 O O . VAL A 1 316 ? 14.931 4.115 -27.405 1.00 83.69 316 VAL A O 1
ATOM 2551 N N . ILE A 1 317 ? 13.640 3.671 -25.615 1.00 84.06 317 ILE A N 1
ATOM 2552 C CA . ILE A 1 317 ? 14.052 4.852 -24.837 1.00 84.06 317 ILE A CA 1
ATOM 2553 C C . ILE A 1 317 ? 15.566 4.823 -24.583 1.00 84.06 317 ILE A C 1
ATOM 2555 O O . ILE A 1 317 ? 16.242 5.817 -24.840 1.00 84.06 317 ILE A O 1
ATOM 2559 N N . ARG A 1 318 ? 16.125 3.677 -24.163 1.00 81.62 318 ARG A N 1
ATOM 2560 C CA . ARG A 1 318 ? 17.571 3.518 -23.918 1.00 81.62 318 ARG A CA 1
ATOM 2561 C C . ARG A 1 318 ? 18.429 3.625 -25.181 1.00 81.62 318 ARG A C 1
ATOM 2563 O O . ARG A 1 318 ? 19.558 4.106 -25.096 1.00 81.62 318 ARG A O 1
ATOM 2570 N N . ARG A 1 319 ? 17.941 3.160 -26.338 1.00 77.00 319 ARG A N 1
ATOM 2571 C CA . ARG A 1 319 ? 18.645 3.329 -27.622 1.00 77.00 319 ARG A CA 1
ATOM 2572 C C . ARG A 1 319 ? 18.717 4.802 -28.039 1.00 77.00 319 ARG A C 1
ATOM 2574 O O . ARG A 1 319 ? 19.643 5.150 -28.767 1.00 77.00 319 ARG A O 1
ATOM 2581 N N . SER A 1 320 ? 17.728 5.608 -27.641 1.00 65.19 320 SER A N 1
ATOM 2582 C CA . SER A 1 320 ? 17.382 6.879 -28.280 1.00 65.19 320 SER A CA 1
ATOM 2583 C C . SER A 1 320 ? 18.590 7.748 -28.637 1.00 65.19 320 SER A C 1
ATOM 2585 O O . SER A 1 320 ? 19.330 8.208 -27.771 1.00 65.19 320 SER A O 1
ATOM 2587 N N . ASN A 1 321 ? 18.753 7.983 -29.938 1.00 61.94 321 ASN A N 1
ATOM 2588 C CA . ASN A 1 321 ? 19.771 8.858 -30.500 1.00 61.94 321 ASN A CA 1
ATOM 2589 C C . ASN A 1 321 ? 19.101 10.014 -31.253 1.00 61.94 321 ASN A C 1
ATOM 2591 O O . ASN A 1 321 ? 17.980 9.881 -31.764 1.00 61.94 321 ASN A O 1
ATOM 2595 N N . GLN A 1 322 ? 19.803 11.139 -31.351 1.00 54.53 322 GLN A N 1
ATOM 2596 C CA . GLN A 1 322 ? 19.392 12.275 -32.164 1.00 54.53 322 GLN A CA 1
ATOM 2597 C C . GLN A 1 322 ? 19.257 11.835 -33.639 1.00 54.53 322 GLN A C 1
ATOM 2599 O O . GLN A 1 322 ? 20.036 11.019 -34.133 1.00 54.53 322 GLN A O 1
ATOM 2604 N N . PHE A 1 323 ? 18.259 12.372 -34.347 1.00 57.38 323 PHE A N 1
ATOM 2605 C CA . PHE A 1 323 ? 17.993 12.118 -35.777 1.00 57.38 323 PHE A CA 1
ATOM 2606 C C . PHE A 1 323 ? 17.522 10.698 -36.176 1.00 57.38 323 PHE A C 1
ATOM 2608 O O . PHE A 1 323 ? 17.502 10.374 -37.367 1.00 57.38 323 PHE A O 1
ATOM 2615 N N . GLU A 1 324 ? 17.079 9.851 -35.239 1.00 62.38 324 GLU A N 1
ATOM 2616 C CA . GLU A 1 324 ? 16.353 8.615 -35.576 1.00 62.38 324 GLU A CA 1
ATOM 2617 C C . GLU A 1 324 ? 14.821 8.844 -35.533 1.00 62.38 324 GLU A C 1
ATOM 2619 O O . GLU A 1 324 ? 14.269 8.931 -34.449 1.00 62.38 324 GLU A O 1
ATOM 2624 N N . PRO A 1 325 ? 14.094 8.946 -36.669 1.00 50.94 325 PRO A N 1
ATOM 2625 C CA . PRO A 1 325 ? 12.648 8.731 -36.799 1.00 50.94 325 PRO A CA 1
ATOM 2626 C C . PRO A 1 325 ? 11.925 7.993 -35.661 1.00 50.94 325 PRO A C 1
ATOM 2628 O O . PRO A 1 325 ? 11.928 6.765 -35.594 1.00 50.94 325 PRO A O 1
ATOM 2631 N N . GLY A 1 326 ? 11.250 8.765 -34.802 1.00 52.66 326 GLY A N 1
ATOM 2632 C CA . GLY A 1 326 ? 10.483 8.249 -33.669 1.00 52.66 326 GLY A CA 1
ATOM 2633 C C . GLY A 1 326 ? 11.298 7.718 -32.492 1.00 52.66 326 GLY A C 1
ATOM 2634 O O . GLY A 1 326 ? 10.727 7.096 -31.598 1.00 52.66 326 GLY A O 1
ATOM 2635 N N . SER A 1 327 ? 12.602 7.990 -32.461 1.00 63.22 327 SER A N 1
ATOM 2636 C CA . SER A 1 327 ? 13.333 8.103 -31.209 1.00 63.22 327 SER A CA 1
ATOM 2637 C C . SER A 1 327 ? 12.796 9.280 -30.392 1.00 63.22 327 SER A C 1
ATOM 2639 O O . SER A 1 327 ? 11.942 10.069 -30.821 1.00 63.22 327 SER A O 1
ATOM 2641 N N . VAL A 1 328 ? 13.279 9.344 -29.165 1.00 67.88 328 VAL A N 1
ATOM 2642 C CA . VAL A 1 328 ? 12.723 10.138 -28.085 1.00 67.88 328 VAL A CA 1
ATOM 2643 C C . VAL A 1 328 ? 13.723 11.251 -27.773 1.00 67.88 328 VAL A C 1
ATOM 2645 O O . VAL A 1 328 ? 14.829 10.987 -27.298 1.00 67.88 328 VAL A O 1
ATOM 2648 N N . GLU A 1 329 ? 13.382 12.482 -28.143 1.00 62.78 329 GLU A N 1
ATOM 2649 C CA . GLU A 1 329 ? 14.318 13.602 -28.221 1.00 62.78 329 GLU A CA 1
ATOM 2650 C C . GLU A 1 329 ? 14.812 14.024 -26.828 1.00 62.78 329 GLU A C 1
ATOM 2652 O O . GLU A 1 329 ? 14.053 14.084 -25.856 1.00 62.78 329 GLU A O 1
ATOM 2657 N N . TYR A 1 330 ? 16.122 14.265 -26.754 1.00 61.31 330 TYR A N 1
ATOM 2658 C CA . TYR A 1 330 ? 16.918 14.100 -25.535 1.00 61.31 330 TYR A CA 1
ATOM 2659 C C . TYR A 1 330 ? 17.319 15.420 -24.839 1.00 61.31 330 TYR A C 1
ATOM 2661 O O . TYR A 1 330 ? 17.738 15.405 -23.686 1.00 61.31 330 TYR A O 1
ATOM 2669 N N . TYR A 1 331 ? 17.184 16.572 -25.501 1.00 55.56 331 TYR A N 1
ATOM 2670 C CA . TYR A 1 331 ? 17.865 17.799 -25.068 1.00 55.56 331 TYR A CA 1
ATOM 2671 C C . TYR A 1 331 ? 17.026 18.669 -24.126 1.00 55.56 331 TYR A C 1
ATOM 2673 O O . TYR A 1 331 ? 16.003 19.233 -24.506 1.00 55.56 331 TYR A O 1
ATOM 2681 N N . GLY A 1 332 ? 17.511 18.775 -22.887 1.00 50.78 332 GLY A N 1
ATOM 2682 C CA . GLY A 1 332 ? 16.926 19.553 -21.791 1.00 50.78 332 GLY A CA 1
ATOM 2683 C C . GLY A 1 332 ? 17.862 19.628 -20.576 1.00 50.78 332 GLY A C 1
ATOM 2684 O O . GLY A 1 332 ? 17.412 19.515 -19.441 1.00 50.78 332 GLY A O 1
ATOM 2685 N N . ASP A 1 333 ? 19.177 19.722 -20.807 1.00 52.44 333 ASP A N 1
ATOM 2686 C CA . ASP A 1 333 ? 20.210 19.845 -19.757 1.00 52.44 333 ASP A CA 1
ATOM 2687 C C . ASP A 1 333 ? 20.453 21.295 -19.294 1.00 52.44 333 ASP A C 1
ATOM 2689 O O . ASP A 1 333 ? 21.250 21.532 -18.390 1.00 52.44 333 ASP A O 1
ATOM 2693 N N . GLU A 1 334 ? 19.777 22.275 -19.897 1.00 56.88 334 GLU A N 1
ATOM 2694 C CA . GLU A 1 334 ? 20.074 23.694 -19.692 1.00 56.88 334 GLU A CA 1
ATOM 2695 C C . GLU A 1 334 ? 19.355 24.325 -18.487 1.00 56.88 334 GLU A C 1
ATOM 2697 O O . GLU A 1 334 ? 18.202 24.018 -18.153 1.00 56.88 334 GLU A O 1
ATOM 2702 N N . VAL A 1 335 ? 20.042 25.286 -17.860 1.00 47.81 335 VAL A N 1
ATOM 2703 C CA . VAL A 1 335 ? 19.496 26.155 -16.811 1.00 47.81 335 VAL A CA 1
ATOM 2704 C C . VAL A 1 335 ? 18.397 27.029 -17.418 1.00 47.81 335 VAL A C 1
ATOM 2706 O O . VAL A 1 335 ? 18.672 28.029 -18.073 1.00 47.81 335 VAL A O 1
ATOM 2709 N N . GLY A 1 336 ? 17.145 26.629 -17.205 1.00 58.50 336 GLY A N 1
ATOM 2710 C CA . GLY A 1 336 ? 15.977 27.254 -17.832 1.00 58.50 336 GLY A CA 1
ATOM 2711 C C . GLY A 1 336 ? 14.920 26.265 -18.326 1.00 58.50 336 GLY A C 1
ATOM 2712 O O . GLY A 1 336 ? 13.848 26.705 -18.732 1.00 58.50 336 GLY A O 1
ATOM 2713 N N . ALA A 1 337 ? 15.178 24.950 -18.257 1.00 75.69 337 ALA A N 1
ATOM 2714 C CA . ALA A 1 337 ? 14.194 23.917 -18.584 1.00 75.69 337 ALA A CA 1
ATOM 2715 C C . ALA A 1 337 ? 12.821 24.181 -17.922 1.00 75.69 337 ALA A C 1
ATOM 2717 O O . ALA A 1 337 ? 12.721 24.395 -16.704 1.00 75.69 337 ALA A O 1
ATOM 2718 N N . SER A 1 338 ? 11.785 24.179 -18.767 1.00 85.31 338 SER A N 1
ATOM 2719 C CA . SER A 1 338 ? 10.397 24.527 -18.446 1.00 85.31 338 SER A CA 1
ATOM 2720 C C . SER A 1 338 ? 9.712 23.450 -17.603 1.00 85.31 338 SER A C 1
ATOM 2722 O O . SER A 1 338 ? 9.901 22.258 -17.830 1.00 85.31 338 SER A O 1
ATOM 2724 N N . THR A 1 339 ? 8.887 23.863 -16.638 1.00 90.62 339 THR A N 1
ATOM 2725 C CA . THR A 1 339 ? 8.123 22.950 -15.771 1.00 90.62 339 THR A CA 1
ATOM 2726 C C . THR A 1 339 ? 6.734 22.606 -16.305 1.00 90.62 339 THR A C 1
ATOM 2728 O O . THR A 1 339 ? 6.037 21.807 -15.685 1.00 90.62 339 THR A O 1
ATOM 2731 N N . SER A 1 340 ? 6.324 23.160 -17.455 1.00 90.88 340 SER A N 1
ATOM 2732 C CA . SER A 1 340 ? 4.970 22.957 -17.990 1.00 90.88 340 SER A CA 1
ATOM 2733 C C . SER A 1 340 ? 4.622 21.472 -18.159 1.00 90.88 340 SER A C 1
ATOM 2735 O O . SER A 1 340 ? 5.490 20.629 -18.414 1.00 90.88 340 SER A O 1
ATOM 2737 N N . ALA A 1 341 ? 3.336 21.157 -18.008 1.00 91.12 341 ALA A N 1
ATOM 2738 C CA . ALA A 1 341 ? 2.767 19.848 -18.303 1.00 91.12 341 ALA A CA 1
ATOM 2739 C C . ALA A 1 341 ? 2.539 19.626 -19.814 1.00 91.12 341 ALA A C 1
ATOM 2741 O O . ALA A 1 341 ? 2.494 18.476 -20.252 1.00 91.12 341 ALA A O 1
ATOM 2742 N N . ASP A 1 342 ? 2.424 20.683 -20.639 1.00 91.25 342 ASP A N 1
ATOM 2743 C CA . ASP A 1 342 ? 2.393 20.497 -22.097 1.00 91.25 342 ASP A CA 1
ATOM 2744 C C . ASP A 1 342 ? 3.818 20.257 -22.609 1.00 91.25 342 ASP A C 1
ATOM 2746 O O . ASP A 1 342 ? 4.682 21.133 -22.592 1.00 91.25 342 ASP A O 1
ATOM 2750 N N . VAL A 1 343 ? 4.042 19.061 -23.144 1.00 88.50 343 VAL A N 1
ATOM 2751 C CA . VAL A 1 343 ? 5.256 18.642 -23.856 1.00 88.50 343 VAL A CA 1
ATOM 2752 C C . VAL A 1 343 ? 5.713 19.619 -24.955 1.00 88.50 343 VAL A C 1
ATOM 2754 O O . VAL A 1 343 ? 6.907 19.691 -25.256 1.00 88.50 343 VAL A O 1
ATOM 2757 N N . LYS A 1 344 ? 4.801 20.411 -25.537 1.00 88.69 344 LYS A N 1
ATOM 2758 C CA . LYS A 1 344 ? 5.131 21.490 -26.488 1.00 88.69 344 LYS A CA 1
ATOM 2759 C C . LYS A 1 344 ? 5.867 22.660 -25.831 1.00 88.69 344 LYS A C 1
ATOM 2761 O O . LYS A 1 344 ? 6.740 23.242 -26.467 1.00 88.69 344 LYS A O 1
ATOM 2766 N N . GLU A 1 345 ? 5.512 22.988 -24.592 1.00 89.44 345 GLU A N 1
ATOM 2767 C CA . GLU A 1 345 ? 6.072 24.091 -23.797 1.00 89.44 345 GLU A CA 1
ATOM 2768 C C . GLU A 1 345 ? 7.250 23.643 -22.925 1.00 89.44 345 GLU A C 1
ATOM 2770 O O . GLU A 1 345 ? 8.142 24.437 -22.634 1.00 89.44 345 GLU A O 1
ATOM 2775 N N . ALA A 1 346 ? 7.267 22.374 -22.506 1.00 88.00 346 ALA A N 1
ATOM 2776 C CA . ALA A 1 346 ? 8.417 21.753 -21.859 1.00 88.00 346 ALA A CA 1
ATOM 2777 C C . ALA A 1 346 ? 9.592 21.633 -22.845 1.00 88.00 346 ALA A C 1
ATOM 2779 O O . ALA A 1 346 ? 10.714 22.020 -22.533 1.00 88.00 346 ALA A O 1
ATOM 2780 N N . GLY A 1 347 ? 9.326 21.127 -24.057 1.00 84.12 347 GLY A N 1
ATOM 2781 C CA . GLY A 1 347 ? 10.294 21.004 -25.151 1.00 84.12 347 GLY A CA 1
ATOM 2782 C C . GLY A 1 347 ? 11.088 19.691 -25.188 1.00 84.12 347 GLY A C 1
ATOM 2783 O O . GLY A 1 347 ? 11.540 19.315 -26.270 1.00 84.12 347 GLY A O 1
ATOM 2784 N N . TYR A 1 348 ? 11.188 18.980 -24.060 1.00 85.88 348 TYR A N 1
ATOM 2785 C CA . TYR A 1 348 ? 11.920 17.718 -23.867 1.00 85.88 348 TYR A CA 1
ATOM 2786 C C . TYR A 1 348 ? 10.982 16.551 -23.501 1.00 85.88 348 TYR A C 1
ATOM 2788 O O . TYR A 1 348 ? 9.788 16.751 -23.275 1.00 85.88 348 TYR A O 1
ATOM 2796 N N . THR A 1 349 ? 11.517 15.325 -23.437 1.00 87.75 349 THR A N 1
ATOM 2797 C CA . THR A 1 349 ? 10.763 14.153 -22.955 1.00 87.75 349 THR A CA 1
ATOM 2798 C C . THR A 1 349 ? 10.892 13.958 -21.449 1.00 87.75 349 THR A C 1
ATOM 2800 O O . THR A 1 349 ? 12.005 13.888 -20.922 1.00 87.75 349 THR A O 1
ATOM 2803 N N . PHE A 1 350 ? 9.756 13.789 -20.775 1.00 90.31 350 PHE A N 1
ATOM 2804 C CA . PHE A 1 350 ? 9.671 13.569 -19.336 1.00 90.31 350 PHE A CA 1
ATOM 2805 C C . PHE A 1 350 ? 8.550 12.602 -18.957 1.00 90.31 350 PHE A C 1
ATOM 2807 O O . PHE A 1 350 ? 7.535 12.500 -19.649 1.00 90.31 350 PHE A O 1
ATOM 2814 N N . VAL A 1 351 ? 8.739 11.929 -17.824 1.00 92.06 351 VAL A N 1
ATOM 2815 C CA . VAL A 1 351 ? 7.702 11.164 -17.123 1.00 92.06 351 VAL A CA 1
ATOM 2816 C C . VAL A 1 351 ? 7.602 11.736 -15.715 1.00 92.06 351 VAL A C 1
ATOM 2818 O O . VAL A 1 351 ? 8.599 11.784 -14.991 1.00 92.06 351 VAL A O 1
ATOM 2821 N N . ASP A 1 352 ? 6.409 12.189 -15.356 1.00 95.06 352 ASP A N 1
ATOM 2822 C CA . ASP A 1 352 ? 6.090 12.772 -14.058 1.00 95.06 352 ASP A CA 1
ATOM 2823 C C . ASP A 1 352 ? 5.433 11.711 -13.178 1.00 95.06 352 ASP A C 1
ATOM 2825 O O . ASP A 1 352 ? 4.396 11.154 -13.546 1.00 95.06 352 ASP A O 1
ATOM 2829 N N . ILE A 1 353 ? 6.033 11.447 -12.016 1.00 95.31 353 ILE A N 1
ATOM 2830 C CA . ILE A 1 353 ? 5.476 10.576 -10.978 1.00 95.31 353 ILE A CA 1
ATOM 2831 C C . ILE A 1 353 ? 4.839 11.485 -9.923 1.00 95.31 353 ILE A C 1
ATOM 2833 O O . ILE A 1 353 ? 5.546 12.128 -9.146 1.00 95.31 353 ILE A O 1
ATOM 2837 N N . HIS A 1 354 ? 3.510 11.567 -9.932 1.00 95.00 354 HIS A N 1
ATOM 2838 C CA . HIS A 1 354 ? 2.701 12.354 -9.001 1.00 95.00 354 HIS A CA 1
ATOM 2839 C C . HIS A 1 354 ? 2.431 11.511 -7.754 1.00 95.00 354 HIS A C 1
ATOM 2841 O O . HIS A 1 354 ? 1.748 10.488 -7.833 1.00 95.00 354 HIS A O 1
ATOM 2847 N N . VAL A 1 355 ? 2.947 11.938 -6.604 1.00 93.75 355 VAL A N 1
ATOM 2848 C CA . VAL A 1 355 ? 2.730 11.304 -5.298 1.00 93.75 355 VAL A CA 1
ATOM 2849 C C . VAL A 1 355 ? 1.666 12.103 -4.549 1.00 93.75 355 VAL A C 1
ATOM 2851 O O . VAL A 1 355 ? 1.806 13.315 -4.396 1.00 93.75 355 VAL A O 1
ATOM 2854 N N . LYS A 1 356 ? 0.586 11.436 -4.120 1.00 94.00 356 LYS A N 1
ATOM 2855 C CA . LYS A 1 356 ? -0.612 12.062 -3.538 1.00 94.00 356 LYS A CA 1
ATOM 2856 C C . LYS A 1 356 ? -0.947 11.413 -2.206 1.00 94.00 356 LYS A C 1
ATOM 2858 O O . LYS A 1 356 ? -1.583 10.359 -2.152 1.00 94.00 356 LYS A O 1
ATOM 2863 N N . LEU A 1 357 ? -0.481 12.037 -1.135 1.00 94.38 357 LEU A N 1
ATOM 2864 C CA . LEU A 1 357 ? -0.637 11.531 0.221 1.00 94.38 357 LEU A CA 1
ATOM 2865 C C . LEU A 1 357 ? -1.874 12.147 0.880 1.00 94.38 357 LEU A C 1
ATOM 2867 O O . LEU A 1 357 ? -2.240 13.288 0.608 1.00 94.38 357 LEU A O 1
ATOM 2871 N N . ASP A 1 358 ? -2.521 11.385 1.758 1.00 96.44 358 ASP A N 1
ATOM 2872 C CA . ASP A 1 358 ? -3.540 11.919 2.658 1.00 96.44 358 ASP A CA 1
ATOM 2873 C C . ASP A 1 358 ? -2.936 13.033 3.527 1.00 96.44 358 ASP A C 1
ATOM 2875 O O . ASP A 1 358 ? -1.835 12.876 4.050 1.00 96.44 358 ASP A O 1
ATOM 2879 N N . HIS A 1 359 ? -3.664 14.132 3.729 1.00 95.56 359 HIS A N 1
ATOM 2880 C CA . HIS A 1 359 ? -3.244 15.249 4.587 1.00 95.56 359 HIS A CA 1
ATOM 2881 C C . HIS A 1 359 ? -2.946 14.862 6.050 1.00 95.56 359 HIS A C 1
ATOM 2883 O O . HIS A 1 359 ? -2.277 15.606 6.761 1.00 95.56 359 HIS A O 1
ATOM 2889 N N . ARG A 1 360 ? -3.426 13.694 6.503 1.00 96.94 360 ARG A N 1
ATOM 2890 C CA . ARG A 1 360 ? -3.135 13.118 7.828 1.00 96.94 360 ARG A CA 1
ATOM 2891 C C . ARG A 1 360 ? -1.771 12.420 7.905 1.00 96.94 360 ARG A C 1
ATOM 2893 O O . ARG A 1 360 ? -1.339 12.056 8.997 1.00 96.94 360 ARG A O 1
ATOM 2900 N N . ILE A 1 361 ? -1.092 12.227 6.771 1.00 96.56 361 ILE A N 1
ATOM 2901 C CA . ILE A 1 361 ? 0.289 11.740 6.729 1.00 96.56 361 ILE A CA 1
ATOM 2902 C C . ILE A 1 361 ? 1.213 12.932 6.982 1.00 96.56 361 ILE A C 1
ATOM 2904 O O . ILE A 1 361 ? 1.362 13.824 6.147 1.00 96.56 361 ILE A O 1
ATOM 2908 N N . GLN A 1 362 ? 1.840 12.932 8.149 1.00 95.62 362 GLN A N 1
ATOM 2909 C CA . GLN A 1 362 ? 2.864 13.886 8.541 1.00 95.62 362 GLN A CA 1
ATOM 2910 C C . GLN A 1 362 ? 4.146 13.608 7.749 1.00 95.62 362 GLN A C 1
ATOM 2912 O O . GLN A 1 362 ? 4.578 12.458 7.626 1.00 95.62 362 GLN A O 1
ATOM 2917 N N . LEU A 1 363 ? 4.743 14.671 7.210 1.00 95.38 363 LEU A N 1
ATOM 2918 C CA . LEU A 1 363 ? 5.970 14.621 6.419 1.00 95.38 363 LEU A CA 1
ATOM 2919 C C . LEU A 1 363 ? 7.157 15.149 7.221 1.00 95.38 363 LEU A C 1
ATOM 2921 O O . LEU A 1 363 ? 7.027 16.119 7.967 1.00 95.38 363 LEU A O 1
ATOM 2925 N N . LYS A 1 364 ? 8.328 14.550 7.010 1.00 95.31 364 LYS A N 1
ATOM 2926 C CA . LYS A 1 364 ? 9.597 15.046 7.555 1.00 95.31 364 LYS A CA 1
ATOM 2927 C C . LYS A 1 364 ? 10.050 16.341 6.858 1.00 95.31 364 LYS A C 1
ATOM 2929 O O . LYS A 1 364 ? 9.894 16.470 5.645 1.00 95.31 364 LYS A O 1
ATOM 2934 N N . ASP A 1 365 ? 10.677 17.253 7.610 1.00 94.75 365 ASP A N 1
ATOM 2935 C CA . ASP A 1 365 ? 11.191 18.547 7.114 1.00 94.75 365 ASP A CA 1
ATOM 2936 C C . ASP A 1 365 ? 12.103 18.420 5.877 1.00 94.75 365 ASP A C 1
ATOM 2938 O O . ASP A 1 365 ? 11.987 19.213 4.945 1.00 94.75 365 ASP A O 1
ATOM 2942 N N . GLU A 1 366 ? 12.978 17.406 5.848 1.00 96.25 366 GLU A N 1
ATOM 2943 C CA . GLU A 1 366 ? 13.680 16.945 4.644 1.00 96.25 366 GLU A CA 1
ATOM 2944 C C . GLU A 1 366 ? 13.336 15.470 4.404 1.00 96.25 366 GLU A C 1
ATOM 2946 O O . GLU A 1 366 ? 13.671 14.605 5.218 1.00 96.25 366 GLU A O 1
ATOM 2951 N N . ILE A 1 367 ? 12.718 15.178 3.259 1.00 96.19 367 ILE A N 1
ATOM 2952 C CA . ILE A 1 367 ? 12.427 13.818 2.800 1.00 96.19 367 ILE A CA 1
ATOM 2953 C C . ILE A 1 367 ? 13.629 13.288 2.010 1.00 96.19 367 ILE A C 1
ATOM 2955 O O . ILE A 1 367 ? 14.127 13.960 1.102 1.00 96.19 367 ILE A O 1
ATOM 2959 N N . THR A 1 368 ? 14.068 12.057 2.304 1.00 96.88 368 THR A N 1
ATOM 2960 C CA . THR A 1 368 ? 15.093 11.343 1.511 1.00 96.88 368 THR A CA 1
ATOM 2961 C C . THR A 1 368 ? 14.507 10.101 0.827 1.00 96.88 368 THR A C 1
ATOM 2963 O O . THR A 1 368 ? 14.167 9.124 1.496 1.00 96.88 368 THR A O 1
ATOM 2966 N N . LEU A 1 369 ? 14.415 10.115 -0.506 1.00 97.38 369 LEU A N 1
ATOM 2967 C CA . LEU A 1 369 ? 13.918 9.005 -1.334 1.00 97.38 369 LEU A CA 1
ATOM 2968 C C . LEU A 1 369 ? 15.035 8.406 -2.196 1.00 97.38 369 LEU A C 1
ATOM 2970 O O . LEU A 1 369 ? 16.018 9.070 -2.525 1.00 97.38 369 LEU A O 1
ATOM 2974 N N . SER A 1 370 ? 14.847 7.163 -2.628 1.00 97.62 370 SER A N 1
ATOM 2975 C CA . SER A 1 370 ? 15.653 6.511 -3.660 1.00 97.62 370 SER A CA 1
ATOM 2976 C C . SER A 1 370 ? 14.810 6.319 -4.913 1.00 97.62 370 SER A C 1
ATOM 2978 O O . SER A 1 370 ? 13.636 5.965 -4.834 1.00 97.62 370 SER A O 1
ATOM 2980 N N . PHE A 1 371 ? 15.410 6.565 -6.073 1.00 97.75 371 PHE A N 1
ATOM 2981 C CA . PHE A 1 371 ? 14.798 6.361 -7.379 1.00 97.75 371 PHE A CA 1
ATOM 2982 C C . PHE A 1 371 ? 15.693 5.450 -8.215 1.00 97.75 371 PHE A C 1
ATOM 2984 O O . PHE A 1 371 ? 16.777 5.856 -8.642 1.00 97.75 371 PHE A O 1
ATOM 2991 N N . LYS A 1 372 ? 15.256 4.211 -8.432 1.00 97.12 372 LYS A N 1
ATOM 2992 C CA . LYS A 1 372 ? 15.961 3.200 -9.223 1.00 97.12 372 LYS A CA 1
ATOM 2993 C C . LYS A 1 372 ? 15.358 3.160 -10.621 1.00 97.12 372 LYS A C 1
ATOM 2995 O O . LYS A 1 372 ? 14.218 2.744 -10.806 1.00 97.12 372 LYS A O 1
ATOM 3000 N N . ALA A 1 373 ? 16.134 3.586 -11.615 1.00 94.75 373 ALA A N 1
ATOM 3001 C CA . ALA A 1 373 ? 15.743 3.522 -13.016 1.00 94.75 373 ALA A CA 1
ATOM 3002 C C . ALA A 1 373 ? 16.954 3.460 -13.956 1.00 94.75 373 ALA A C 1
ATOM 3004 O O . ALA A 1 373 ? 17.829 4.332 -13.962 1.00 94.75 373 ALA A O 1
ATOM 3005 N N . TYR A 1 374 ? 16.950 2.468 -14.846 1.00 92.38 374 TYR A N 1
ATOM 3006 C CA . TYR A 1 374 ? 17.973 2.346 -15.884 1.00 92.38 374 TYR A CA 1
ATOM 3007 C C . TYR A 1 374 ? 17.744 3.312 -17.053 1.00 92.38 374 TYR A C 1
ATOM 3009 O O . TYR A 1 374 ? 18.709 3.860 -17.583 1.00 92.38 374 TYR A O 1
ATOM 3017 N N . ALA A 1 375 ? 16.495 3.505 -17.493 1.00 88.81 375 ALA A N 1
ATOM 3018 C CA . ALA A 1 375 ? 16.158 4.332 -18.662 1.00 88.81 375 ALA A CA 1
ATOM 3019 C C . ALA A 1 375 ? 15.834 5.800 -18.332 1.00 88.81 375 ALA A C 1
ATOM 3021 O O . ALA A 1 375 ? 15.827 6.639 -19.232 1.00 88.81 375 ALA A O 1
ATOM 3022 N N . PHE A 1 376 ? 15.599 6.115 -17.057 1.00 90.69 376 PHE A N 1
ATOM 3023 C CA . PHE A 1 376 ? 15.257 7.452 -16.577 1.00 90.69 376 PHE A CA 1
ATOM 3024 C C . PHE A 1 376 ? 16.193 7.893 -15.449 1.00 90.69 376 PHE A C 1
ATOM 3026 O O . PHE A 1 376 ? 16.861 7.075 -14.819 1.00 90.69 376 PHE A O 1
ATOM 3033 N N . LYS A 1 377 ? 16.240 9.199 -15.202 1.00 91.75 377 LYS A N 1
ATOM 3034 C CA . LYS A 1 377 ? 16.927 9.847 -14.079 1.00 91.75 377 LYS A CA 1
ATOM 3035 C C . LYS A 1 377 ? 16.075 11.016 -13.563 1.00 91.75 377 LYS A C 1
ATOM 3037 O O . LYS A 1 377 ? 15.307 11.578 -14.354 1.00 91.75 377 LYS A O 1
ATOM 3042 N N . PRO A 1 378 ? 16.174 11.398 -12.278 1.00 94.31 378 PRO A N 1
ATOM 3043 C CA . PRO A 1 378 ? 15.427 12.538 -11.758 1.00 94.31 378 PRO A CA 1
ATOM 3044 C C . PRO A 1 378 ? 15.885 13.846 -12.427 1.00 94.31 378 PRO A C 1
ATOM 3046 O O . PRO A 1 378 ? 17.011 13.955 -12.923 1.00 94.31 378 PRO A O 1
ATOM 3049 N N . HIS A 1 379 ? 14.992 14.835 -12.485 1.00 91.44 379 HIS A N 1
ATOM 3050 C CA . HIS A 1 379 ? 15.257 16.127 -13.124 1.00 91.44 379 HIS A CA 1
ATOM 3051 C C . HIS A 1 379 ? 14.811 17.326 -12.288 1.00 91.44 379 HIS A C 1
ATOM 3053 O O . HIS A 1 379 ? 15.558 18.302 -12.207 1.00 91.44 379 HIS A O 1
ATOM 3059 N N . MET A 1 380 ? 13.622 17.267 -11.683 1.00 92.88 380 MET A N 1
ATOM 3060 C CA . MET A 1 380 ? 13.089 18.294 -10.779 1.00 92.88 380 MET A CA 1
ATOM 3061 C C . MET A 1 380 ? 12.133 17.654 -9.769 1.00 92.88 380 MET A C 1
ATOM 3063 O O . MET A 1 380 ? 11.502 16.644 -10.085 1.00 92.88 380 MET A O 1
ATOM 3067 N N . VAL A 1 381 ? 11.991 18.264 -8.591 1.00 96.38 381 VAL A N 1
ATOM 3068 C CA . VAL A 1 381 ? 10.840 18.025 -7.710 1.00 96.38 381 VAL A CA 1
ATOM 3069 C C . VAL A 1 381 ? 9.927 19.244 -7.821 1.00 96.38 381 VAL A C 1
ATOM 3071 O O . VAL A 1 381 ? 10.380 20.378 -7.634 1.00 96.38 381 VAL A O 1
ATOM 3074 N N . LEU A 1 382 ? 8.668 19.020 -8.191 1.00 96.44 382 LEU A N 1
ATOM 3075 C CA . LEU A 1 382 ? 7.671 20.066 -8.421 1.00 96.44 382 LEU A CA 1
ATOM 3076 C C . LEU A 1 382 ? 6.502 19.924 -7.442 1.00 96.44 382 LEU A C 1
ATOM 3078 O O . LEU A 1 382 ? 6.165 18.816 -7.027 1.00 96.44 382 LEU A O 1
ATOM 3082 N N . LYS A 1 383 ? 5.856 21.041 -7.120 1.00 96.06 383 LYS A N 1
ATOM 3083 C CA . LYS A 1 383 ? 4.559 21.088 -6.434 1.00 96.06 383 LYS A CA 1
ATOM 3084 C C . LYS A 1 383 ? 3.433 20.651 -7.379 1.00 96.06 383 LYS A C 1
ATOM 3086 O O . LYS A 1 383 ? 3.616 20.642 -8.597 1.00 96.06 383 LYS A O 1
ATOM 3091 N N . ALA A 1 384 ? 2.240 20.377 -6.847 1.00 94.12 384 ALA A N 1
ATOM 3092 C CA . ALA A 1 384 ? 1.045 20.042 -7.638 1.00 94.12 384 ALA A CA 1
ATOM 3093 C C . ALA A 1 384 ? 0.745 21.054 -8.774 1.00 94.12 384 ALA A C 1
ATOM 3095 O O . ALA A 1 384 ? 0.358 20.685 -9.885 1.00 94.12 384 ALA A O 1
ATOM 3096 N N . ASN A 1 385 ? 0.993 22.348 -8.536 1.00 94.44 385 ASN A N 1
ATOM 3097 C CA . ASN A 1 385 ? 0.831 23.427 -9.522 1.00 94.44 385 ASN A CA 1
ATOM 3098 C C . ASN A 1 385 ? 1.962 23.511 -10.578 1.00 94.44 385 ASN A C 1
ATOM 3100 O O . ASN A 1 385 ? 1.940 24.409 -11.416 1.00 94.44 385 ASN A O 1
ATOM 3104 N N . HIS A 1 386 ? 2.923 22.581 -10.550 1.00 93.44 386 HIS A N 1
ATOM 3105 C CA . HIS A 1 386 ? 4.111 22.509 -11.406 1.00 93.44 386 HIS A CA 1
ATOM 3106 C C . HIS A 1 386 ? 5.131 23.655 -11.212 1.00 93.44 386 HIS A C 1
ATOM 3108 O O . HIS A 1 386 ? 6.019 23.855 -12.046 1.00 93.44 386 HIS A O 1
ATOM 3114 N N . GLU A 1 387 ? 5.079 24.382 -10.094 1.00 93.12 387 GLU A N 1
ATOM 3115 C CA . GLU A 1 387 ? 6.205 25.199 -9.624 1.00 93.12 387 GLU A CA 1
ATOM 3116 C C . GLU A 1 387 ? 7.285 24.311 -8.982 1.00 93.12 387 GLU A C 1
ATOM 3118 O O . GLU A 1 387 ? 7.015 23.189 -8.555 1.00 93.12 387 GLU A O 1
ATOM 3123 N N . LYS A 1 388 ? 8.536 24.783 -8.926 1.00 93.06 388 LYS A N 1
ATOM 3124 C CA . LYS A 1 388 ? 9.646 24.029 -8.314 1.00 93.06 388 LYS A CA 1
ATOM 3125 C C . LYS A 1 388 ? 9.616 24.193 -6.793 1.00 93.06 388 LYS A C 1
ATOM 3127 O O . LYS A 1 388 ? 9.373 25.298 -6.316 1.00 93.06 388 LYS A O 1
ATOM 3132 N N . PHE A 1 389 ? 9.947 23.140 -6.045 1.00 93.94 389 PHE A N 1
ATOM 3133 C CA . PHE A 1 389 ? 10.315 23.306 -4.633 1.00 93.94 389 PHE A CA 1
ATOM 3134 C C . PHE A 1 389 ? 11.590 24.146 -4.509 1.00 93.94 389 PHE A C 1
ATOM 3136 O O . PHE A 1 389 ? 12.479 24.061 -5.363 1.00 93.94 389 PHE A O 1
ATOM 3143 N N . ASN A 1 390 ? 11.699 24.943 -3.444 1.00 89.94 390 ASN A N 1
ATOM 3144 C CA . ASN A 1 390 ? 12.823 25.868 -3.273 1.00 89.94 390 ASN A CA 1
ATOM 3145 C C . ASN A 1 390 ? 14.145 25.147 -2.963 1.00 89.94 390 ASN A C 1
ATOM 3147 O O . ASN A 1 390 ? 15.217 25.684 -3.245 1.00 89.94 390 ASN A O 1
ATOM 3151 N N . GLN A 1 391 ? 14.081 23.948 -2.373 1.00 93.25 391 GLN A N 1
ATOM 3152 C CA . GLN A 1 391 ? 15.251 23.179 -1.947 1.00 93.25 391 GLN A CA 1
ATOM 3153 C C . GLN A 1 391 ? 15.092 21.694 -2.289 1.00 93.25 391 GLN A C 1
ATOM 3155 O O . GLN A 1 391 ? 14.361 20.962 -1.621 1.00 93.25 391 GLN A O 1
ATOM 3160 N N . TYR A 1 392 ? 15.818 21.246 -3.317 1.00 95.12 392 TYR A N 1
ATOM 3161 C CA . TYR A 1 392 ? 15.999 19.832 -3.638 1.00 95.12 392 TYR A CA 1
ATOM 3162 C C . TYR A 1 392 ? 17.418 19.546 -4.152 1.00 95.12 392 TYR A C 1
ATOM 3164 O O . TYR A 1 392 ? 18.086 20.417 -4.713 1.00 95.12 392 TYR A O 1
ATOM 3172 N N . HIS A 1 393 ? 17.869 18.308 -3.979 1.00 95.62 393 HIS A N 1
ATOM 3173 C CA . HIS A 1 393 ? 19.161 17.794 -4.420 1.00 95.62 393 HIS A CA 1
ATOM 3174 C C . HIS A 1 393 ? 19.005 16.380 -4.996 1.00 95.62 393 HIS A C 1
ATOM 3176 O O . HIS A 1 393 ? 18.182 15.592 -4.523 1.00 95.62 393 HIS A O 1
ATOM 3182 N N . PHE A 1 394 ? 19.819 16.060 -6.004 1.00 95.62 394 PHE A N 1
ATOM 3183 C CA . PHE A 1 394 ? 19.897 14.731 -6.603 1.00 95.62 394 PHE A CA 1
ATOM 3184 C C . PHE A 1 394 ? 21.339 14.234 -6.591 1.00 95.62 394 PHE A C 1
ATOM 3186 O O . PHE A 1 394 ? 22.203 14.843 -7.223 1.00 95.62 394 PHE A O 1
ATOM 3193 N N . ASP A 1 395 ? 21.564 13.095 -5.945 1.00 96.19 395 ASP A N 1
ATOM 3194 C CA . ASP A 1 395 ? 22.783 12.311 -6.111 1.00 96.19 395 ASP A CA 1
ATOM 3195 C C . ASP A 1 395 ? 22.547 11.281 -7.226 1.00 96.19 395 ASP A C 1
ATOM 3197 O O . ASP A 1 395 ? 21.666 10.420 -7.124 1.00 96.19 395 ASP A O 1
ATOM 3201 N N . ILE A 1 396 ? 23.289 11.409 -8.328 1.00 92.38 396 ILE A N 1
ATOM 3202 C CA . ILE A 1 396 ? 23.166 10.569 -9.525 1.00 92.38 396 ILE A CA 1
ATOM 3203 C C . ILE A 1 396 ? 24.560 10.048 -9.877 1.00 92.38 396 ILE A C 1
ATOM 3205 O O . ILE A 1 396 ? 25.341 10.730 -10.542 1.00 92.38 396 ILE A O 1
ATOM 3209 N N . GLN A 1 397 ? 24.867 8.829 -9.439 1.00 90.50 397 GLN A N 1
ATOM 3210 C CA . GLN A 1 397 ? 26.184 8.227 -9.642 1.00 90.50 397 GLN A CA 1
ATOM 3211 C C . GLN A 1 397 ? 26.312 7.544 -11.018 1.00 90.50 397 GLN A C 1
ATOM 3213 O O . GLN A 1 397 ? 25.374 6.873 -11.460 1.00 90.50 397 GLN A O 1
ATOM 3218 N N . PRO A 1 398 ? 27.467 7.657 -11.706 1.00 87.62 398 PRO A N 1
ATOM 3219 C CA . PRO A 1 398 ? 27.754 6.875 -12.906 1.00 87.62 398 PRO A CA 1
ATOM 3220 C C . PRO A 1 398 ? 27.693 5.366 -12.639 1.00 87.62 398 PRO A C 1
ATOM 3222 O O . PRO A 1 398 ? 28.019 4.896 -11.552 1.00 87.62 398 PRO A O 1
ATOM 3225 N N . ASN A 1 399 ? 27.300 4.602 -13.656 1.00 91.50 399 ASN A N 1
ATOM 3226 C CA . ASN A 1 399 ? 27.085 3.152 -13.636 1.00 91.50 399 ASN A CA 1
ATOM 3227 C C . ASN A 1 399 ? 26.038 2.645 -12.620 1.00 91.50 399 ASN A C 1
ATOM 3229 O O . ASN A 1 399 ? 25.861 1.435 -12.507 1.00 91.50 399 ASN A O 1
ATOM 3233 N N . ASN A 1 400 ? 25.305 3.532 -11.938 1.00 94.00 400 ASN A N 1
ATOM 3234 C CA . ASN A 1 400 ? 24.299 3.179 -10.938 1.00 94.00 400 ASN A CA 1
ATOM 3235 C C . ASN A 1 400 ? 22.871 3.512 -11.437 1.00 94.00 400 ASN A C 1
ATOM 3237 O O . ASN A 1 400 ? 22.611 4.663 -11.800 1.00 94.00 400 ASN A O 1
ATOM 3241 N N . PRO A 1 401 ? 21.920 2.553 -11.467 1.00 95.31 401 PRO A N 1
ATOM 3242 C CA . PRO A 1 401 ? 20.517 2.849 -11.766 1.00 95.31 401 PRO A CA 1
ATOM 3243 C C . PRO A 1 401 ? 19.817 3.609 -10.632 1.00 95.31 401 PRO A C 1
ATOM 3245 O O . PRO A 1 401 ? 18.829 4.298 -10.898 1.00 95.31 401 PRO A O 1
ATOM 3248 N N . VAL A 1 402 ? 20.309 3.499 -9.394 1.00 97.44 402 VAL A N 1
ATOM 3249 C CA . VAL A 1 402 ? 19.775 4.191 -8.217 1.00 97.44 402 VAL A CA 1
ATOM 3250 C C . VAL A 1 402 ? 20.282 5.630 -8.175 1.00 97.44 402 VAL A C 1
ATOM 3252 O O . VAL A 1 402 ? 21.439 5.930 -8.467 1.00 97.44 402 VAL A O 1
ATOM 3255 N N . SER A 1 403 ? 19.397 6.550 -7.819 1.00 97.19 403 SER A N 1
ATOM 3256 C CA . SER A 1 403 ? 19.696 7.958 -7.575 1.00 97.19 403 SER A CA 1
ATOM 3257 C C . SER A 1 403 ? 18.996 8.390 -6.288 1.00 97.19 403 SER A C 1
ATOM 3259 O O . SER A 1 403 ? 17.839 8.024 -6.078 1.00 97.19 403 SER A O 1
ATOM 3261 N N . ILE A 1 404 ? 19.678 9.132 -5.415 1.00 97.94 404 ILE A N 1
ATOM 3262 C CA . ILE A 1 404 ? 19.095 9.607 -4.152 1.00 97.94 404 ILE A CA 1
ATOM 3263 C C . ILE A 1 404 ? 18.512 11.001 -4.366 1.00 97.94 404 ILE A C 1
ATOM 3265 O O . ILE A 1 404 ? 19.129 11.863 -4.993 1.00 97.94 404 ILE A O 1
ATOM 3269 N N . ILE A 1 405 ? 17.310 11.213 -3.847 1.00 97.62 405 ILE A N 1
ATOM 3270 C CA . ILE A 1 405 ? 16.557 12.461 -3.920 1.00 97.62 405 ILE A CA 1
ATOM 3271 C C . ILE A 1 405 ? 16.408 12.989 -2.499 1.00 97.62 405 ILE A C 1
ATOM 3273 O O . ILE A 1 405 ? 15.900 12.281 -1.631 1.00 97.62 405 ILE A O 1
ATOM 3277 N N . LYS A 1 406 ? 16.808 14.237 -2.273 1.00 97.75 406 LYS A N 1
ATOM 3278 C CA . LYS A 1 406 ? 16.556 14.974 -1.029 1.00 97.75 406 LYS A CA 1
ATOM 3279 C C . LYS A 1 406 ? 15.766 16.228 -1.346 1.00 97.75 406 LYS A C 1
ATOM 3281 O O . LYS A 1 406 ? 16.144 16.944 -2.271 1.00 97.75 406 LYS A O 1
ATOM 3286 N N . PHE A 1 407 ? 14.687 16.502 -0.624 1.00 97.31 407 PHE A N 1
ATOM 3287 C CA . PHE A 1 407 ? 13.930 17.746 -0.784 1.00 97.31 407 PHE A CA 1
ATOM 3288 C C . PHE A 1 407 ? 13.157 18.110 0.479 1.00 97.31 407 PHE A C 1
ATOM 3290 O O . PHE A 1 407 ? 12.816 17.243 1.280 1.00 97.31 407 PHE A O 1
ATOM 3297 N N . HIS A 1 408 ? 12.864 19.399 0.626 1.00 97.19 408 HIS A N 1
ATOM 3298 C CA . HIS A 1 408 ? 11.977 19.894 1.672 1.00 97.19 408 HIS A CA 1
ATOM 3299 C C . HIS A 1 408 ? 10.561 20.017 1.080 1.00 97.19 408 HIS A C 1
ATOM 3301 O O . HIS A 1 408 ? 10.403 20.739 0.092 1.00 97.19 408 HIS A O 1
ATOM 3307 N N . PRO A 1 409 ? 9.534 19.336 1.625 1.00 94.56 409 PRO A N 1
ATOM 3308 C CA . PRO A 1 409 ? 8.187 19.330 1.053 1.00 94.56 409 PRO A CA 1
ATOM 3309 C C . PRO A 1 409 ? 7.382 20.598 1.372 1.00 94.56 409 PRO A C 1
ATOM 3311 O O . PRO A 1 409 ? 6.248 20.710 0.933 1.00 94.56 409 PRO A O 1
ATOM 3314 N N . GLU A 1 410 ? 7.921 21.549 2.146 1.00 92.62 410 GLU A N 1
ATOM 3315 C CA . GLU A 1 410 ? 7.277 22.838 2.482 1.00 92.62 410 GLU A CA 1
ATOM 3316 C C . GLU A 1 410 ? 5.862 22.720 3.113 1.00 92.62 410 GLU A C 1
ATOM 3318 O O . GLU A 1 410 ? 5.124 23.702 3.156 1.00 92.62 410 GLU A O 1
ATOM 3323 N N . GLY A 1 411 ? 5.494 21.537 3.628 1.00 87.44 411 GLY A N 1
ATOM 3324 C CA . GLY A 1 411 ? 4.159 21.215 4.154 1.00 87.44 411 GLY A CA 1
ATOM 3325 C C . GLY A 1 411 ? 3.159 20.660 3.124 1.00 87.44 411 GLY A C 1
ATOM 3326 O O . GLY A 1 411 ? 1.993 20.477 3.456 1.00 87.44 411 GLY A O 1
ATOM 3327 N N . GLU A 1 412 ? 3.585 20.394 1.887 1.00 92.75 412 GLU A N 1
ATOM 3328 C CA . GLU A 1 412 ? 2.733 19.930 0.784 1.00 92.75 412 GLU A CA 1
ATOM 3329 C C . GLU A 1 412 ? 2.640 18.388 0.746 1.00 92.75 412 GLU A C 1
ATOM 3331 O O . GLU A 1 412 ? 3.625 17.701 0.468 1.00 92.75 412 GLU A O 1
ATOM 3336 N N . ASN A 1 413 ? 1.442 17.824 0.938 1.00 94.69 413 ASN A N 1
ATOM 3337 C CA . ASN A 1 413 ? 1.185 16.377 0.804 1.00 94.69 413 ASN A CA 1
ATOM 3338 C C . ASN A 1 413 ? 1.110 15.865 -0.655 1.00 94.69 413 ASN A C 1
ATOM 3340 O O . ASN A 1 413 ? 0.997 14.655 -0.875 1.00 94.69 413 ASN A O 1
ATOM 3344 N N . GLU A 1 414 ? 1.183 16.754 -1.652 1.00 95.62 414 GLU A N 1
ATOM 3345 C CA . GLU A 1 414 ? 1.260 16.400 -3.076 1.00 95.62 414 GLU A CA 1
ATOM 3346 C C . GLU A 1 414 ? 2.535 16.964 -3.716 1.00 95.62 414 GLU A C 1
ATOM 3348 O O . GLU A 1 414 ? 2.760 18.177 -3.747 1.00 95.62 414 GLU A O 1
ATOM 3353 N N . PHE A 1 415 ? 3.347 16.076 -4.292 1.00 95.94 415 PHE A N 1
ATOM 3354 C CA . PHE A 1 415 ? 4.552 16.438 -5.036 1.00 95.94 415 PHE A CA 1
ATOM 3355 C C . PHE A 1 415 ? 4.719 15.589 -6.297 1.00 95.94 415 PHE A C 1
ATOM 3357 O O . PHE A 1 415 ? 4.192 14.483 -6.420 1.00 95.94 415 PHE A O 1
ATOM 3364 N N . ILE A 1 416 ? 5.484 16.115 -7.249 1.00 96.69 416 ILE A N 1
ATOM 3365 C CA . ILE A 1 416 ? 5.739 15.502 -8.548 1.00 96.69 416 ILE A CA 1
ATOM 3366 C C . ILE A 1 416 ? 7.245 15.306 -8.700 1.00 96.69 416 ILE A C 1
ATOM 3368 O O . ILE A 1 416 ? 8.008 16.275 -8.775 1.00 96.69 416 ILE A O 1
ATOM 3372 N N . LEU A 1 417 ? 7.686 14.054 -8.801 1.00 96.94 417 LEU A N 1
ATOM 3373 C CA . LEU A 1 417 ? 9.037 13.748 -9.255 1.00 96.94 417 LEU A CA 1
ATOM 3374 C C . LEU A 1 417 ? 9.052 13.769 -10.786 1.00 96.94 417 LEU A C 1
ATOM 3376 O O . LEU A 1 417 ? 8.643 12.801 -11.435 1.00 96.94 417 LEU A O 1
ATOM 3380 N N . ARG A 1 418 ? 9.550 14.863 -11.371 1.00 95.31 418 ARG A N 1
ATOM 3381 C CA . ARG A 1 418 ? 9.783 14.936 -12.816 1.00 95.31 418 ARG A CA 1
ATOM 3382 C C . ARG A 1 418 ? 11.063 14.192 -13.163 1.00 95.31 418 ARG A C 1
ATOM 3384 O O . ARG A 1 418 ? 12.158 14.576 -12.739 1.00 95.31 418 ARG A O 1
ATOM 3391 N N . THR A 1 419 ? 10.931 13.156 -13.981 1.00 93.25 419 THR A N 1
ATOM 3392 C CA . THR A 1 419 ? 12.040 12.345 -14.496 1.00 93.25 419 THR A CA 1
ATOM 3393 C C . THR A 1 419 ? 12.270 12.620 -15.981 1.00 93.25 419 THR A C 1
ATOM 3395 O O . THR A 1 419 ? 11.378 13.086 -16.692 1.00 93.25 419 THR A O 1
ATOM 3398 N N . ARG A 1 420 ? 13.476 12.334 -16.470 1.00 88.50 420 ARG A N 1
ATOM 3399 C CA . ARG A 1 420 ? 13.862 12.463 -17.885 1.00 88.50 420 ARG A CA 1
ATOM 3400 C C . ARG A 1 420 ? 14.734 11.292 -18.319 1.00 88.50 420 ARG A C 1
ATOM 3402 O O . ARG A 1 420 ? 15.215 10.538 -17.477 1.00 88.50 420 ARG A O 1
ATOM 3409 N N . ILE A 1 421 ? 14.959 11.154 -19.621 1.00 86.69 421 ILE A N 1
ATOM 3410 C CA . ILE A 1 421 ? 15.747 10.052 -20.192 1.00 86.69 421 ILE A CA 1
ATOM 3411 C C . ILE A 1 421 ? 17.181 10.059 -19.639 1.00 86.69 421 ILE A C 1
ATOM 3413 O O . ILE A 1 421 ? 17.851 11.096 -19.598 1.00 86.69 421 ILE A O 1
ATOM 3417 N N . ARG A 1 422 ? 17.661 8.882 -19.229 1.00 86.19 422 ARG A N 1
ATOM 3418 C CA . ARG A 1 422 ? 19.060 8.637 -18.861 1.00 86.19 422 ARG A CA 1
ATOM 3419 C C . ARG A 1 422 ? 19.870 8.337 -20.123 1.00 86.19 422 ARG A C 1
ATOM 3421 O O . ARG A 1 422 ? 19.471 7.492 -20.923 1.00 86.19 422 ARG A O 1
ATOM 3428 N N . HIS A 1 423 ? 21.006 9.003 -20.314 1.00 79.25 423 HIS A N 1
ATOM 3429 C CA . HIS A 1 423 ? 21.863 8.759 -21.474 1.00 79.25 423 HIS A CA 1
ATOM 3430 C C . HIS A 1 423 ? 22.512 7.376 -21.375 1.00 79.25 423 HIS A C 1
ATOM 3432 O O . HIS A 1 423 ? 22.948 6.970 -20.296 1.00 79.25 423 HIS A O 1
ATOM 3438 N N . LYS A 1 424 ? 22.633 6.648 -22.495 1.00 79.94 424 LYS A N 1
ATOM 3439 C CA . LYS A 1 424 ? 23.165 5.273 -22.477 1.00 79.94 424 LYS A CA 1
ATOM 3440 C C . LYS A 1 424 ? 24.561 5.188 -21.843 1.00 79.94 424 LYS A C 1
ATOM 3442 O O . LYS A 1 424 ? 24.840 4.221 -21.143 1.00 79.94 424 LYS A O 1
ATOM 3447 N N . SER A 1 425 ? 25.417 6.195 -22.038 1.00 82.00 425 SER A N 1
ATOM 3448 C CA . SER A 1 425 ? 26.773 6.207 -21.463 1.00 82.00 425 SER A CA 1
ATOM 3449 C C . SER A 1 425 ? 26.824 6.399 -19.943 1.00 82.00 425 SER A C 1
ATOM 3451 O O . SER A 1 425 ? 27.896 6.236 -19.376 1.00 82.00 425 SER A O 1
ATOM 3453 N N . GLU A 1 426 ? 25.717 6.753 -19.280 1.00 85.44 426 GLU A N 1
ATOM 3454 C CA . GLU A 1 426 ? 25.671 6.823 -17.811 1.00 85.44 426 GLU A CA 1
ATOM 3455 C C . GLU A 1 426 ? 25.671 5.428 -17.178 1.00 85.44 426 GLU A C 1
ATOM 3457 O O . GLU A 1 426 ? 26.122 5.289 -16.050 1.00 85.44 426 GLU A O 1
ATOM 3462 N N . ILE A 1 427 ? 25.164 4.405 -17.880 1.00 89.12 427 ILE A N 1
ATOM 3463 C CA . ILE A 1 427 ? 25.187 2.995 -17.455 1.00 89.12 427 ILE A CA 1
ATOM 3464 C C . ILE A 1 427 ? 25.344 2.125 -18.726 1.00 89.12 427 ILE A C 1
ATOM 3466 O O . ILE A 1 427 ? 24.362 1.551 -19.220 1.00 89.12 427 ILE A O 1
ATOM 3470 N N . PRO A 1 428 ? 26.550 2.069 -19.326 1.00 85.31 428 PRO A N 1
ATOM 3471 C CA . PRO A 1 428 ? 26.756 1.521 -20.668 1.00 85.31 428 PRO A CA 1
ATOM 3472 C C . PRO A 1 428 ? 26.552 0.003 -20.746 1.00 85.31 428 PRO A C 1
ATOM 3474 O O . PRO A 1 428 ? 26.139 -0.489 -21.796 1.00 85.31 428 PRO A O 1
ATOM 3477 N N . ASN A 1 429 ? 26.784 -0.701 -19.632 1.00 84.00 429 ASN A N 1
ATOM 3478 C CA . ASN A 1 429 ? 26.824 -2.164 -19.533 1.00 84.00 429 ASN A CA 1
ATOM 3479 C C . ASN A 1 429 ? 25.512 -2.787 -19.012 1.00 84.00 429 ASN A C 1
ATOM 3481 O O . ASN A 1 429 ? 25.504 -3.953 -18.637 1.00 84.00 429 ASN A O 1
ATOM 3485 N N . ALA A 1 430 ? 24.417 -2.019 -18.936 1.00 89.25 430 ALA A N 1
ATOM 3486 C CA . ALA A 1 430 ? 23.123 -2.566 -18.527 1.00 89.25 430 ALA A CA 1
ATOM 3487 C C . ALA A 1 430 ? 22.589 -3.543 -19.587 1.00 89.25 430 ALA A C 1
ATOM 3489 O O . ALA A 1 430 ? 22.447 -3.173 -20.762 1.00 89.25 430 ALA A O 1
ATOM 3490 N N . THR A 1 431 ? 22.266 -4.757 -19.147 1.00 90.00 431 THR A N 1
ATOM 3491 C CA . THR A 1 431 ? 21.706 -5.836 -19.966 1.00 90.00 431 THR A CA 1
ATOM 3492 C C . THR A 1 431 ? 20.267 -5.535 -20.399 1.00 90.00 431 THR A C 1
ATOM 3494 O O . THR A 1 431 ? 19.686 -4.511 -20.023 1.00 90.00 431 THR A O 1
ATOM 3497 N N . PHE A 1 432 ? 19.658 -6.391 -21.222 1.00 88.88 432 PHE A N 1
ATOM 3498 C CA . PHE A 1 432 ? 18.245 -6.230 -21.554 1.00 88.88 432 PHE A CA 1
ATOM 3499 C C . PHE A 1 432 ? 17.351 -6.462 -20.325 1.00 88.88 432 PHE A C 1
ATOM 3501 O O . PHE A 1 432 ? 16.477 -5.648 -20.053 1.00 88.88 432 PHE A O 1
ATOM 3508 N N . GLU A 1 433 ? 17.616 -7.515 -19.550 1.00 88.75 433 GLU A N 1
ATOM 3509 C CA . GLU A 1 433 ? 16.926 -7.842 -18.291 1.00 88.75 433 GLU A CA 1
ATOM 3510 C C . GLU A 1 433 ? 16.931 -6.664 -17.300 1.00 88.75 433 GLU A C 1
ATOM 3512 O O . GLU A 1 433 ? 15.859 -6.225 -16.876 1.00 88.75 433 GLU A O 1
ATOM 3517 N N . ASP A 1 434 ? 18.112 -6.088 -17.018 1.00 91.12 434 ASP A N 1
ATOM 3518 C CA . ASP A 1 434 ? 18.297 -4.890 -16.177 1.00 91.12 434 ASP A CA 1
ATOM 3519 C C . ASP A 1 434 ? 17.260 -3.805 -16.495 1.00 91.12 434 ASP A C 1
ATOM 3521 O O . ASP A 1 434 ? 16.583 -3.274 -15.617 1.00 91.12 434 ASP A O 1
ATOM 3525 N N . ILE A 1 435 ? 17.106 -3.483 -17.781 1.00 88.88 435 ILE A N 1
ATOM 3526 C CA . ILE A 1 435 ? 16.255 -2.374 -18.217 1.00 88.88 435 ILE A CA 1
ATOM 3527 C C . ILE A 1 435 ? 14.770 -2.731 -18.316 1.00 88.88 435 ILE A C 1
ATOM 3529 O O . ILE A 1 435 ? 13.971 -1.877 -18.701 1.00 88.88 435 ILE A O 1
ATOM 3533 N N . THR A 1 436 ? 14.405 -3.973 -18.007 1.00 87.56 436 THR A N 1
ATOM 3534 C CA . THR A 1 436 ? 13.010 -4.414 -17.861 1.00 87.56 436 THR A CA 1
ATOM 3535 C C . THR A 1 436 ? 12.547 -4.495 -16.413 1.00 87.56 436 THR A C 1
ATOM 3537 O O . THR A 1 436 ? 11.357 -4.712 -16.188 1.00 87.56 436 THR A O 1
ATOM 3540 N N . GLN A 1 437 ? 13.447 -4.277 -15.448 1.00 90.88 437 GLN A N 1
ATOM 3541 C CA . GLN A 1 437 ? 13.069 -4.071 -14.052 1.00 90.88 437 GLN A CA 1
ATOM 3542 C C . GLN A 1 437 ? 12.158 -2.844 -13.911 1.00 90.88 437 GLN A C 1
ATOM 3544 O O . GLN A 1 437 ? 12.212 -1.906 -14.716 1.00 90.88 437 GLN A O 1
ATOM 3549 N N . ASP A 1 438 ? 11.329 -2.852 -12.869 1.00 93.19 438 ASP A N 1
ATOM 3550 C CA . ASP A 1 438 ? 10.454 -1.729 -12.555 1.00 93.19 438 ASP A CA 1
ATOM 3551 C C . ASP A 1 438 ? 11.256 -0.459 -12.244 1.00 93.19 438 ASP A C 1
ATOM 3553 O O . ASP A 1 438 ? 12.368 -0.493 -11.711 1.00 93.19 438 ASP A O 1
ATOM 3557 N N . ILE A 1 439 ? 10.661 0.687 -12.569 1.00 94.31 439 ILE A N 1
ATOM 3558 C CA . ILE A 1 439 ? 11.124 1.980 -12.077 1.00 94.31 439 ILE A CA 1
ATOM 3559 C C . ILE A 1 439 ? 10.574 2.128 -10.658 1.00 94.31 439 ILE A C 1
ATOM 3561 O O . ILE A 1 439 ? 9.362 2.240 -10.473 1.00 94.31 439 ILE A O 1
ATOM 3565 N N . GLU A 1 440 ? 11.451 2.094 -9.661 1.00 96.12 440 GLU A N 1
ATOM 3566 C CA . GLU A 1 440 ? 11.081 2.098 -8.242 1.00 96.12 440 GLU A CA 1
ATOM 3567 C C . GLU A 1 440 ? 11.381 3.467 -7.616 1.00 96.12 440 GLU A C 1
ATOM 3569 O O . GLU A 1 440 ? 12.464 4.025 -7.806 1.00 96.12 440 GLU A O 1
ATOM 3574 N N . LEU A 1 441 ? 10.427 3.994 -6.848 1.00 96.44 441 LEU A N 1
ATOM 3575 C CA . LEU A 1 441 ? 10.577 5.152 -5.967 1.00 96.44 441 LEU A CA 1
ATOM 3576 C C . LEU A 1 441 ? 10.278 4.691 -4.536 1.00 96.44 441 LEU A C 1
ATOM 3578 O O . LEU A 1 441 ? 9.143 4.321 -4.243 1.00 96.44 441 LEU A O 1
ATOM 3582 N N . ALA A 1 442 ? 11.274 4.690 -3.654 1.00 94.94 442 ALA A N 1
ATOM 3583 C CA . ALA A 1 442 ? 11.153 4.122 -2.310 1.00 94.94 442 ALA A CA 1
ATOM 3584 C C . ALA A 1 442 ? 11.693 5.056 -1.221 1.00 94.94 442 ALA A C 1
ATOM 3586 O O . ALA A 1 442 ? 12.647 5.812 -1.447 1.00 94.94 442 ALA A O 1
ATOM 3587 N N . SER A 1 443 ? 11.107 4.980 -0.025 1.00 93.38 443 SER A N 1
ATOM 3588 C CA . SER A 1 443 ? 11.601 5.705 1.151 1.00 93.38 443 SER A CA 1
ATOM 3589 C C . SER A 1 443 ? 12.960 5.154 1.595 1.00 93.38 443 SER A C 1
ATOM 3591 O O . SER A 1 443 ? 13.083 3.949 1.803 1.00 93.38 443 SER A O 1
ATOM 3593 N N . VAL A 1 444 ? 13.973 6.018 1.741 1.00 93.38 444 VAL A N 1
ATOM 3594 C CA . VAL A 1 444 ? 15.299 5.641 2.290 1.00 93.38 444 VAL A CA 1
ATOM 3595 C C . VAL A 1 444 ? 15.331 5.809 3.805 1.00 93.38 444 VAL A C 1
ATOM 3597 O O . VAL A 1 444 ? 15.987 5.045 4.505 1.00 93.38 444 VAL A O 1
ATOM 3600 N N . ASP A 1 445 ? 14.620 6.818 4.300 1.00 91.12 445 ASP A N 1
ATOM 3601 C CA . ASP A 1 445 ? 14.415 7.057 5.721 1.00 91.12 445 ASP A CA 1
ATOM 3602 C C . ASP A 1 445 ? 13.015 6.564 6.108 1.00 91.12 445 ASP A C 1
ATOM 3604 O O . ASP A 1 445 ? 12.026 6.891 5.443 1.00 91.12 445 ASP A O 1
ATOM 3608 N N . VAL A 1 446 ? 12.931 5.766 7.169 1.00 89.00 446 VAL A N 1
ATOM 3609 C CA . VAL A 1 446 ? 11.656 5.257 7.694 1.00 89.00 446 VAL A CA 1
ATOM 3610 C C . VAL A 1 446 ? 10.829 6.369 8.345 1.00 89.00 446 VAL A C 1
ATOM 3612 O O . VAL A 1 446 ? 9.608 6.294 8.355 1.00 89.00 446 VAL A O 1
ATOM 3615 N N . GLU A 1 447 ? 11.453 7.451 8.819 1.00 92.31 447 GLU A N 1
ATOM 3616 C CA . GLU A 1 447 ? 10.754 8.583 9.438 1.00 92.31 447 GLU A CA 1
ATOM 3617 C C . GLU A 1 447 ? 10.236 9.632 8.435 1.00 92.31 447 GLU A C 1
ATOM 3619 O O . GLU A 1 447 ? 9.685 10.647 8.858 1.00 92.31 447 GLU A O 1
ATOM 3624 N N . ASN A 1 448 ? 10.377 9.415 7.119 1.00 94.50 448 ASN A N 1
ATOM 3625 C CA . ASN A 1 448 ? 9.863 10.335 6.090 1.00 94.50 448 ASN A CA 1
ATOM 3626 C C . ASN A 1 448 ? 8.341 10.561 6.175 1.00 94.50 448 ASN A C 1
ATOM 3628 O O . ASN A 1 448 ? 7.876 11.655 5.845 1.00 94.50 448 ASN A O 1
ATOM 3632 N N . PHE A 1 449 ? 7.586 9.528 6.570 1.00 95.19 449 PHE A N 1
ATOM 3633 C CA . PHE A 1 449 ? 6.124 9.508 6.579 1.00 95.19 449 PHE A CA 1
ATOM 3634 C C . PHE A 1 449 ? 5.609 8.918 7.896 1.00 95.19 449 PHE A C 1
ATOM 3636 O O . PHE A 1 449 ? 5.969 7.798 8.273 1.00 95.19 449 PHE A O 1
ATOM 3643 N N . LYS A 1 450 ? 4.743 9.658 8.590 1.00 95.75 450 LYS A N 1
ATOM 3644 C CA . LYS A 1 450 ? 4.157 9.245 9.873 1.00 95.75 450 LYS A CA 1
ATOM 3645 C C . LYS A 1 450 ? 2.659 9.538 9.913 1.00 95.75 450 LYS A C 1
ATOM 3647 O O . LYS A 1 450 ? 2.173 10.393 9.181 1.00 95.75 450 LYS A O 1
ATOM 3652 N N . ILE A 1 451 ? 1.919 8.838 10.765 1.00 96.94 451 ILE A N 1
ATOM 3653 C CA . ILE A 1 451 ? 0.490 9.070 11.018 1.00 96.94 451 ILE A CA 1
ATOM 3654 C C . ILE A 1 451 ? 0.307 9.262 12.527 1.00 96.94 451 ILE A C 1
ATOM 3656 O O . ILE A 1 451 ? 0.864 8.500 13.325 1.00 96.94 451 ILE A O 1
ATOM 3660 N N . SER A 1 452 ? -0.451 10.285 12.926 1.00 96.94 452 SER A N 1
ATOM 3661 C CA . SER A 1 452 ? -0.685 10.577 14.341 1.00 96.94 452 SER A CA 1
ATOM 3662 C C . SER A 1 452 ? -1.544 9.503 15.013 1.00 96.94 452 SER A C 1
ATOM 3664 O O . SER A 1 452 ? -2.400 8.870 14.389 1.00 96.94 452 SER A O 1
ATOM 3666 N N . LYS A 1 453 ? -1.350 9.338 16.324 1.00 95.44 453 LYS A N 1
ATOM 3667 C CA . LYS A 1 453 ? -2.234 8.545 17.188 1.00 95.44 453 LYS A CA 1
ATOM 3668 C C . LYS A 1 453 ? -3.697 8.943 17.037 1.00 95.44 453 LYS A C 1
ATOM 3670 O O . LYS A 1 453 ? -4.540 8.080 16.839 1.00 95.44 453 LYS A O 1
ATOM 3675 N N . GLU A 1 454 ? -3.969 10.245 17.092 1.00 95.94 454 GLU A N 1
ATOM 3676 C CA . GLU A 1 454 ? -5.307 10.833 16.983 1.00 95.94 454 GLU A CA 1
ATOM 3677 C C . GLU A 1 454 ? -6.023 10.356 15.712 1.00 95.94 454 GLU A C 1
ATOM 3679 O O . GLU A 1 454 ? -7.060 9.709 15.813 1.00 95.94 454 GLU A O 1
ATOM 3684 N N . SER A 1 455 ? -5.412 10.514 14.533 1.00 97.38 455 SER A N 1
ATOM 3685 C CA . SER A 1 455 ? -6.033 10.082 13.274 1.00 97.38 455 SER A CA 1
ATOM 3686 C C . SER A 1 455 ? -6.148 8.563 13.106 1.00 97.38 455 SER A C 1
ATOM 3688 O O . SER A 1 455 ? -6.988 8.111 12.330 1.00 97.38 455 SER A O 1
ATOM 3690 N N . ILE A 1 456 ? -5.346 7.757 13.811 1.00 96.75 456 ILE A N 1
ATOM 3691 C CA . ILE A 1 456 ? -5.516 6.294 13.844 1.00 96.75 456 ILE A CA 1
ATOM 3692 C C . ILE A 1 456 ? -6.703 5.904 14.735 1.00 96.75 456 ILE A C 1
ATOM 3694 O O . ILE A 1 456 ? -7.522 5.080 14.324 1.00 96.75 456 ILE A O 1
ATOM 3698 N N . LEU A 1 457 ? -6.828 6.523 15.915 1.00 95.44 457 LEU A N 1
ATOM 3699 C CA . LEU A 1 457 ? -7.970 6.329 16.812 1.00 95.44 457 LEU A CA 1
ATOM 3700 C C . LEU A 1 457 ? -9.273 6.774 16.132 1.00 95.44 457 LEU A C 1
ATOM 3702 O O . LEU A 1 457 ? -10.219 5.998 16.088 1.00 95.44 457 LEU A O 1
ATOM 3706 N N . GLU A 1 458 ? -9.302 7.949 15.497 1.00 96.00 458 GLU A N 1
ATOM 3707 C CA . GLU A 1 458 ? -10.473 8.471 14.772 1.00 96.00 458 GLU A CA 1
ATOM 3708 C C . GLU A 1 458 ? -10.999 7.524 13.677 1.00 96.00 458 GLU A C 1
ATOM 3710 O O . GLU A 1 458 ? -12.215 7.427 13.473 1.00 96.00 458 GLU A O 1
ATOM 3715 N N . ILE A 1 459 ? -10.103 6.834 12.960 1.00 97.81 459 ILE A N 1
ATOM 3716 C CA . ILE A 1 459 ? -10.471 5.829 11.948 1.00 97.81 459 ILE A CA 1
ATOM 3717 C C . ILE A 1 459 ? -11.001 4.560 12.625 1.00 97.81 459 ILE A C 1
ATOM 3719 O O . ILE A 1 459 ? -12.028 4.031 12.204 1.00 97.81 459 ILE A O 1
ATOM 3723 N N . ALA A 1 460 ? -10.346 4.098 13.694 1.00 96.19 460 ALA A N 1
ATOM 3724 C CA . ALA A 1 460 ? -10.772 2.919 14.443 1.00 96.19 460 ALA A CA 1
ATOM 3725 C C . ALA A 1 460 ? -12.105 3.119 15.185 1.00 96.19 460 ALA A C 1
ATOM 3727 O O . ALA A 1 460 ? -12.876 2.168 15.303 1.00 96.19 460 ALA A O 1
ATOM 3728 N N . GLU A 1 461 ? -12.427 4.347 15.596 1.00 93.75 461 GLU A N 1
ATOM 3729 C CA . GLU A 1 461 ? -13.742 4.774 16.103 1.00 93.75 461 GLU A CA 1
ATOM 3730 C C . GLU A 1 461 ? -14.798 4.964 14.990 1.00 93.75 461 GLU A C 1
ATOM 3732 O O . GLU A 1 461 ? -15.928 5.364 15.262 1.00 93.75 461 GLU A O 1
ATOM 3737 N N . GLU A 1 462 ? -14.457 4.675 13.727 1.00 94.31 462 GLU A N 1
ATOM 3738 C CA . GLU A 1 462 ? -15.315 4.823 12.537 1.00 94.31 462 GLU A CA 1
ATOM 3739 C C . GLU A 1 462 ? -15.821 6.265 12.299 1.00 94.31 462 GLU A C 1
ATOM 3741 O O . GLU A 1 462 ? -16.742 6.492 11.509 1.00 94.31 462 GLU A O 1
ATOM 3746 N N . THR A 1 463 ? -15.192 7.264 12.934 1.00 95.12 463 THR A N 1
ATOM 3747 C CA . THR A 1 463 ? -15.529 8.692 12.770 1.00 95.12 463 THR A CA 1
ATOM 3748 C C . THR A 1 463 ? -14.978 9.269 11.465 1.00 95.12 463 THR A C 1
ATOM 3750 O O . THR A 1 463 ? -15.589 10.160 10.870 1.00 95.12 463 THR A O 1
ATOM 3753 N N . HIS A 1 464 ? -13.847 8.733 10.997 1.00 97.06 464 HIS A N 1
ATOM 3754 C CA . HIS A 1 464 ? -13.129 9.190 9.812 1.00 97.06 464 HIS A CA 1
ATOM 3755 C C . HIS A 1 464 ? -12.830 8.046 8.836 1.00 97.06 464 HIS A C 1
ATOM 3757 O O . HIS A 1 464 ? -12.645 6.894 9.215 1.00 97.06 464 HIS A O 1
ATOM 3763 N N . ALA A 1 465 ? -12.750 8.377 7.544 1.00 97.62 465 ALA A N 1
ATOM 3764 C CA . ALA A 1 465 ? -12.423 7.407 6.502 1.00 97.62 465 ALA A CA 1
ATOM 3765 C C . ALA A 1 465 ? -10.942 6.954 6.568 1.00 97.62 465 ALA A C 1
ATOM 3767 O O . ALA A 1 465 ? -10.089 7.764 6.951 1.00 97.62 465 ALA A O 1
ATOM 3768 N N . PRO A 1 466 ? -10.614 5.721 6.123 1.00 97.94 466 PRO A N 1
ATOM 3769 C CA . PRO A 1 466 ? -9.243 5.207 6.020 1.00 97.94 466 PRO A CA 1
ATOM 3770 C C . PRO A 1 466 ? -8.247 6.173 5.359 1.00 97.94 466 PRO A C 1
ATOM 3772 O O . PRO A 1 466 ? -8.624 6.983 4.508 1.00 97.94 466 PRO A O 1
ATOM 3775 N N . ILE A 1 467 ? -6.964 6.068 5.715 1.00 97.19 467 ILE A N 1
ATOM 3776 C CA . ILE A 1 467 ? -5.881 6.857 5.102 1.00 97.19 467 ILE A CA 1
ATOM 3777 C C . ILE A 1 467 ? -5.726 6.425 3.645 1.00 97.19 467 ILE A C 1
ATOM 3779 O O . ILE A 1 467 ? -5.438 5.256 3.380 1.00 97.19 467 ILE A O 1
ATOM 3783 N N . SER A 1 468 ? -5.885 7.345 2.693 1.00 94.56 468 SER A N 1
ATOM 3784 C CA . SER A 1 468 ? -5.736 7.011 1.271 1.00 94.56 468 SER A CA 1
ATOM 3785 C C . SER A 1 468 ? -4.314 7.260 0.759 1.00 94.56 468 SER A C 1
ATOM 3787 O O . SER A 1 468 ? -3.813 8.383 0.811 1.00 94.56 468 SER A O 1
ATOM 3789 N N . LEU A 1 469 ? -3.677 6.219 0.223 1.00 92.75 469 LEU A N 1
ATOM 3790 C CA . LEU A 1 469 ? -2.417 6.309 -0.512 1.00 92.75 469 LEU A CA 1
ATOM 3791 C C . LEU A 1 469 ? -2.729 6.364 -2.009 1.00 92.75 469 LEU A C 1
ATOM 3793 O O . LEU A 1 469 ? -3.269 5.403 -2.569 1.00 92.75 469 LEU A O 1
ATOM 3797 N N . ASN A 1 470 ? -2.392 7.484 -2.651 1.00 92.50 470 ASN A N 1
ATOM 3798 C CA . ASN A 1 470 ? -2.697 7.753 -4.053 1.00 92.50 470 ASN A CA 1
ATOM 3799 C C . ASN A 1 470 ? -1.466 8.220 -4.841 1.00 92.50 470 ASN A C 1
ATOM 3801 O O . ASN A 1 470 ? -0.436 8.631 -4.306 1.00 92.50 470 ASN A O 1
ATOM 3805 N N . GLY A 1 471 ? -1.606 8.191 -6.162 1.00 93.62 471 GLY A N 1
ATOM 3806 C CA . GLY A 1 471 ? -0.624 8.733 -7.085 1.00 93.62 471 GLY A CA 1
ATOM 3807 C C . GLY A 1 471 ? -0.984 8.424 -8.529 1.00 93.62 471 GLY A C 1
ATOM 3808 O O . GLY A 1 471 ? -1.870 7.610 -8.814 1.00 93.62 471 GLY A O 1
ATOM 3809 N N . ASP A 1 472 ? -0.276 9.059 -9.451 1.00 94.19 472 ASP A N 1
ATOM 3810 C CA . ASP A 1 472 ? -0.426 8.809 -10.877 1.00 94.19 472 ASP A CA 1
ATOM 3811 C C . ASP A 1 472 ? 0.858 9.079 -11.660 1.00 94.19 472 ASP A C 1
ATOM 3813 O O . ASP A 1 472 ? 1.720 9.844 -11.234 1.00 94.19 472 ASP A O 1
ATOM 3817 N N . VAL A 1 473 ? 0.987 8.435 -12.818 1.00 94.00 473 VAL A N 1
ATOM 3818 C CA . VAL A 1 473 ? 2.066 8.709 -13.769 1.00 94.00 473 VAL A CA 1
ATOM 3819 C C . VAL A 1 473 ? 1.499 9.418 -14.990 1.00 94.00 473 VAL A C 1
ATOM 3821 O O . VAL A 1 473 ? 0.474 9.020 -15.546 1.00 94.00 473 VAL A O 1
ATOM 3824 N N . SER A 1 474 ? 2.171 10.475 -15.429 1.00 93.44 474 SER A N 1
ATOM 3825 C CA . SER A 1 474 ? 1.842 11.216 -16.650 1.00 93.44 474 SER A CA 1
ATOM 3826 C C . SER A 1 474 ? 3.121 11.731 -17.316 1.00 93.44 474 SER A C 1
ATOM 3828 O O . SER A 1 474 ? 4.225 11.316 -16.959 1.00 93.44 474 SER A O 1
ATOM 3830 N N . GLY A 1 475 ? 3.006 12.612 -18.309 1.00 92.19 475 GLY A N 1
ATOM 3831 C CA . GLY A 1 475 ? 4.156 13.347 -18.828 1.00 92.19 475 GLY A CA 1
ATOM 3832 C C . GLY A 1 475 ? 4.055 13.677 -20.308 1.00 92.19 475 GLY A C 1
ATOM 3833 O O . GLY A 1 475 ? 2.967 13.827 -20.872 1.00 92.19 475 GL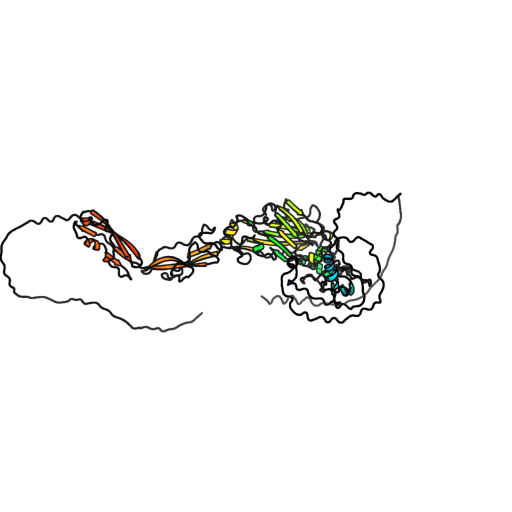Y A O 1
ATOM 3834 N N . GLY A 1 476 ? 5.211 13.765 -20.957 1.00 90.50 476 GLY A N 1
ATOM 3835 C CA . GLY A 1 476 ? 5.336 14.243 -22.324 1.00 90.50 476 GLY A CA 1
ATOM 3836 C C . GLY A 1 476 ? 6.415 13.511 -23.102 1.00 90.50 476 GLY A C 1
ATOM 3837 O O . GLY A 1 476 ? 7.574 13.531 -22.709 1.00 90.50 476 GLY A O 1
ATOM 3838 N N . ALA A 1 477 ? 6.054 12.924 -24.241 1.00 87.56 477 ALA A N 1
ATOM 3839 C CA . ALA A 1 477 ? 6.974 12.311 -25.191 1.00 87.56 477 ALA A CA 1
ATOM 3840 C C . ALA A 1 477 ? 7.270 13.281 -26.345 1.00 87.56 477 ALA A C 1
ATOM 3842 O O . ALA A 1 477 ? 6.451 13.481 -27.246 1.00 87.56 477 ALA A O 1
ATOM 3843 N N . LYS A 1 478 ? 8.458 13.883 -26.346 1.00 85.50 478 LYS A N 1
ATOM 3844 C CA . LYS A 1 478 ? 8.980 14.648 -27.480 1.00 85.50 478 LYS A CA 1
ATOM 3845 C C . LYS A 1 478 ? 9.563 13.654 -28.490 1.00 85.50 478 LYS A C 1
ATOM 3847 O O . LYS A 1 478 ? 10.728 13.283 -28.408 1.00 85.50 478 LYS A O 1
ATOM 3852 N N . LEU A 1 479 ? 8.738 13.166 -29.413 1.00 80.94 479 LEU A N 1
ATOM 3853 C CA . LEU A 1 479 ? 9.181 12.227 -30.450 1.00 80.94 479 LEU A CA 1
ATOM 3854 C C . LEU A 1 479 ? 9.806 12.984 -31.628 1.00 80.94 479 LEU A C 1
ATOM 3856 O O . LEU A 1 479 ? 9.284 14.029 -32.020 1.00 80.94 479 LEU A O 1
ATOM 3860 N N . TYR A 1 480 ? 10.866 12.446 -32.239 1.00 75.56 480 TYR A N 1
ATOM 3861 C CA . TYR A 1 480 ? 11.468 13.054 -33.434 1.00 75.56 480 TYR A CA 1
ATOM 3862 C C . TYR A 1 480 ? 10.433 13.175 -34.567 1.00 75.56 480 TYR A C 1
ATOM 3864 O O . TYR A 1 480 ? 9.849 12.173 -34.993 1.00 75.56 480 TYR A O 1
ATOM 3872 N N . GLU A 1 481 ? 10.206 14.398 -35.053 1.00 75.88 481 GLU A N 1
ATOM 3873 C CA . GLU A 1 481 ? 9.156 14.700 -36.028 1.00 75.88 481 GLU A CA 1
ATOM 3874 C C . GLU A 1 481 ? 9.612 14.456 -37.478 1.00 75.88 481 GLU A C 1
ATOM 3876 O O . GLU A 1 481 ? 10.590 15.034 -37.952 1.00 75.88 481 GLU A O 1
ATOM 3881 N N . ILE A 1 482 ? 8.849 13.654 -38.223 1.00 71.19 482 ILE A N 1
ATOM 3882 C CA . ILE A 1 482 ? 8.990 13.488 -39.673 1.00 71.19 482 ILE A CA 1
ATOM 3883 C C . ILE A 1 482 ? 7.850 14.238 -40.358 1.00 71.19 482 ILE A C 1
ATOM 3885 O O . ILE A 1 482 ? 6.676 13.945 -40.124 1.00 71.19 482 ILE A O 1
ATOM 3889 N N . ASN A 1 483 ? 8.183 15.152 -41.266 1.00 73.38 483 ASN A N 1
ATOM 3890 C CA . ASN A 1 483 ? 7.201 15.779 -42.146 1.00 73.38 483 ASN A CA 1
ATOM 3891 C C . ASN A 1 483 ? 7.052 14.918 -43.411 1.00 73.38 483 ASN A C 1
ATOM 3893 O O . ASN A 1 483 ? 7.976 14.830 -44.220 1.00 73.38 483 ASN A O 1
ATOM 3897 N N . LEU A 1 484 ? 5.900 14.265 -43.571 1.00 69.31 484 LEU A N 1
ATOM 3898 C CA . LEU A 1 484 ? 5.495 13.590 -44.806 1.00 69.31 484 LEU A CA 1
ATOM 3899 C C . LEU A 1 484 ? 4.536 14.495 -45.592 1.00 69.31 484 LEU A C 1
ATOM 3901 O O . LEU A 1 484 ? 3.948 15.423 -45.044 1.00 69.31 484 LEU A O 1
ATOM 3905 N N . LEU A 1 485 ? 4.363 14.212 -46.888 1.00 69.50 485 LEU A N 1
ATOM 3906 C CA . LEU A 1 485 ? 3.756 15.135 -47.862 1.00 69.50 485 LEU A CA 1
ATOM 3907 C C . LEU A 1 485 ? 2.344 15.651 -47.499 1.00 69.50 485 LEU A C 1
ATOM 3909 O O . LEU A 1 485 ? 1.942 16.702 -47.987 1.00 69.50 485 LEU A O 1
ATOM 3913 N N . PHE A 1 486 ? 1.608 14.932 -46.642 1.00 74.75 486 PHE A N 1
ATOM 3914 C CA . PHE A 1 486 ? 0.258 15.300 -46.197 1.00 74.75 486 PHE A CA 1
ATOM 3915 C C . PHE A 1 486 ? 0.037 15.223 -44.672 1.00 74.75 486 PHE A C 1
ATOM 3917 O O . PHE A 1 486 ? -1.068 15.509 -44.217 1.00 74.75 486 PHE A O 1
ATOM 3924 N N . PHE A 1 487 ? 1.034 14.814 -43.874 1.00 72.31 487 PHE A N 1
ATOM 3925 C CA . PHE A 1 487 ? 0.904 14.672 -42.414 1.00 72.31 487 PHE A CA 1
ATOM 3926 C C . PHE A 1 487 ? 2.267 14.604 -41.703 1.00 72.31 487 PHE A C 1
ATOM 3928 O O . PHE A 1 487 ? 3.287 14.278 -42.308 1.00 72.31 487 PHE A O 1
ATOM 3935 N N . LYS A 1 488 ? 2.275 14.883 -40.397 1.00 72.75 488 LYS A N 1
ATOM 3936 C CA . LYS A 1 488 ? 3.437 14.715 -39.510 1.00 72.75 488 LYS A CA 1
ATOM 3937 C C . LYS A 1 488 ? 3.381 13.356 -38.803 1.00 72.75 488 LYS A C 1
ATOM 3939 O O . LYS A 1 488 ? 2.296 12.882 -38.471 1.00 72.75 488 LYS A O 1
ATOM 3944 N N . LEU A 1 489 ? 4.541 12.752 -38.559 1.00 74.06 489 LEU A N 1
ATOM 3945 C CA . LEU A 1 489 ? 4.723 11.596 -37.671 1.00 74.06 489 LEU A CA 1
ATOM 3946 C C . LEU A 1 489 ? 5.650 11.984 -36.519 1.00 74.06 489 LEU A C 1
ATOM 3948 O O . LEU A 1 489 ? 6.650 12.653 -36.757 1.00 74.06 489 LEU A O 1
ATOM 3952 N N . GLY A 1 490 ? 5.354 11.534 -35.300 1.00 76.88 490 GLY A N 1
ATOM 3953 C CA . GLY A 1 490 ? 6.078 11.971 -34.103 1.00 76.88 490 GLY A CA 1
ATOM 3954 C C . GLY A 1 490 ? 5.701 13.399 -33.694 1.00 76.88 490 GLY A C 1
ATOM 3955 O O . GLY A 1 490 ? 4.566 13.827 -33.898 1.00 76.88 490 GLY A O 1
ATOM 3956 N N . GLY A 1 491 ? 6.653 14.132 -33.118 1.00 80.25 491 GLY A N 1
ATOM 3957 C CA . GLY A 1 491 ? 6.425 15.434 -32.496 1.00 80.25 491 GLY A CA 1
ATOM 3958 C C . GLY A 1 491 ? 6.018 15.344 -31.013 1.00 80.25 491 GLY A C 1
ATOM 3959 O O . GLY A 1 491 ? 5.970 14.252 -30.434 1.00 80.25 491 GLY A O 1
ATOM 3960 N N . PRO A 1 492 ? 5.745 16.495 -30.366 1.00 86.56 492 PRO A N 1
ATOM 3961 C CA . PRO A 1 492 ? 5.363 16.559 -28.956 1.00 86.56 492 PRO A CA 1
ATOM 3962 C C . PRO A 1 492 ? 4.006 15.875 -28.711 1.00 86.56 492 PRO A C 1
ATOM 3964 O O . PRO A 1 492 ? 2.964 16.374 -29.138 1.00 86.56 492 PRO A O 1
ATOM 3967 N N . THR A 1 493 ? 4.025 14.740 -28.013 1.00 87.81 493 THR A N 1
ATOM 3968 C CA . THR A 1 493 ? 2.858 13.881 -27.757 1.00 87.81 493 THR A CA 1
ATOM 3969 C C . THR A 1 493 ? 2.673 13.673 -26.247 1.00 87.81 493 THR A C 1
ATOM 3971 O O . THR A 1 493 ? 3.620 13.234 -25.595 1.00 87.81 493 THR A O 1
ATOM 3974 N N . PRO A 1 494 ? 1.504 13.970 -25.647 1.00 90.25 494 PRO A N 1
ATOM 3975 C CA . PRO A 1 494 ? 1.272 13.710 -24.225 1.00 90.25 494 PRO A CA 1
ATOM 3976 C C . PRO A 1 494 ? 1.356 12.217 -23.883 1.00 90.25 494 PRO A C 1
ATOM 3978 O O . PRO A 1 494 ? 0.854 11.377 -24.632 1.00 90.25 494 PRO A O 1
ATOM 3981 N N . ILE A 1 495 ? 1.933 11.891 -22.727 1.00 90.50 495 ILE A N 1
ATOM 3982 C CA . ILE A 1 495 ? 1.824 10.560 -22.123 1.00 90.50 495 ILE A CA 1
ATOM 3983 C C . ILE A 1 495 ? 0.534 10.556 -21.301 1.00 90.50 495 ILE A C 1
ATOM 3985 O O . ILE A 1 495 ? 0.349 11.379 -20.404 1.00 90.50 495 ILE A O 1
ATOM 3989 N N . ALA A 1 496 ? -0.395 9.664 -21.648 1.00 87.94 496 ALA A N 1
ATOM 3990 C CA . ALA A 1 496 ? -1.719 9.631 -21.037 1.00 87.94 496 ALA A CA 1
ATOM 3991 C C . ALA A 1 496 ? -1.643 9.289 -19.539 1.00 87.94 496 ALA A C 1
ATOM 3993 O O . ALA A 1 496 ? -1.030 8.287 -19.170 1.00 87.94 496 ALA A O 1
ATOM 3994 N N . LYS A 1 497 ? -2.312 10.100 -18.707 1.00 91.88 497 LYS A N 1
ATOM 3995 C CA . LYS A 1 497 ? -2.375 9.939 -17.248 1.00 91.88 497 LYS A CA 1
ATOM 3996 C C . LYS A 1 497 ? -2.806 8.518 -16.858 1.00 91.88 497 LYS A C 1
ATOM 3998 O O . LYS A 1 497 ? -3.847 8.035 -17.311 1.00 91.88 497 LYS A O 1
ATOM 4003 N N . ARG A 1 498 ? -2.029 7.878 -15.984 1.00 92.19 498 ARG A N 1
ATOM 4004 C CA . ARG A 1 498 ? -2.237 6.528 -15.454 1.00 92.19 498 ARG A CA 1
ATOM 4005 C C . ARG A 1 498 ? -2.246 6.576 -13.927 1.00 92.19 498 ARG A C 1
ATOM 4007 O O . ARG A 1 498 ? -1.200 6.577 -13.289 1.00 92.19 498 ARG A O 1
ATOM 4014 N N . GLU A 1 499 ? -3.442 6.638 -13.355 1.00 93.94 499 GLU A N 1
ATOM 4015 C CA . GLU A 1 499 ? -3.642 6.587 -11.902 1.00 93.94 499 GLU A CA 1
ATOM 4016 C C . GLU A 1 499 ? -3.341 5.180 -11.369 1.00 93.94 499 GLU A C 1
ATOM 4018 O O . GLU A 1 499 ? -3.662 4.181 -12.027 1.00 93.94 499 GLU A O 1
ATOM 4023 N N . ALA A 1 500 ? -2.720 5.104 -10.188 1.00 93.50 500 ALA A N 1
ATOM 4024 C CA . ALA A 1 500 ? -2.578 3.850 -9.458 1.00 93.50 500 ALA A CA 1
ATOM 4025 C C . ALA A 1 500 ? -3.950 3.329 -9.007 1.00 93.50 500 ALA A C 1
ATOM 4027 O O . ALA A 1 500 ? -4.926 4.076 -8.905 1.00 93.50 500 ALA A O 1
ATOM 4028 N N . LYS A 1 501 ? -4.017 2.046 -8.640 1.00 91.62 501 LYS A N 1
ATOM 4029 C CA . LYS A 1 501 ? -5.076 1.612 -7.722 1.00 91.62 501 LYS A CA 1
ATOM 4030 C C . LYS A 1 501 ? -4.789 2.230 -6.345 1.00 91.62 501 LYS A C 1
ATOM 4032 O O . LYS A 1 501 ? -3.658 2.073 -5.880 1.00 91.62 501 LYS A O 1
ATOM 4037 N N . PRO A 1 502 ? -5.762 2.886 -5.691 1.00 91.56 502 PRO A N 1
ATOM 4038 C CA . PRO A 1 502 ? -5.573 3.388 -4.336 1.00 91.56 502 PRO A CA 1
ATOM 4039 C C . PRO A 1 502 ? -5.303 2.230 -3.370 1.00 91.56 502 PRO A C 1
ATOM 4041 O O . PRO A 1 502 ? -5.920 1.166 -3.487 1.00 91.56 502 PRO A O 1
ATOM 4044 N N . LYS A 1 503 ? -4.423 2.455 -2.392 1.00 91.69 503 LYS A N 1
ATOM 4045 C CA . LYS A 1 503 ? -4.371 1.650 -1.162 1.00 91.69 503 LYS A CA 1
ATOM 4046 C C . LYS A 1 503 ? -5.013 2.450 -0.029 1.00 91.69 503 LYS A C 1
ATOM 4048 O O . LYS A 1 503 ? -4.888 3.671 0.012 1.00 91.69 503 LYS A O 1
ATOM 4053 N N . TYR A 1 504 ? -5.696 1.761 0.877 1.00 94.38 504 TYR A N 1
ATOM 4054 C CA . TYR A 1 504 ? -6.373 2.366 2.022 1.00 94.38 504 TYR A CA 1
ATOM 4055 C C . TYR A 1 504 ? -5.846 1.722 3.299 1.00 94.38 504 TYR A C 1
ATOM 4057 O O . TYR A 1 504 ? -6.020 0.519 3.464 1.00 94.38 504 TYR A O 1
ATOM 4065 N N . LEU A 1 505 ? -5.208 2.499 4.175 1.00 96.12 505 LEU A N 1
ATOM 4066 C CA . LEU A 1 505 ? -4.782 2.014 5.490 1.00 96.12 505 LEU A CA 1
ATOM 4067 C C . LEU A 1 505 ? -5.941 2.229 6.457 1.00 96.12 505 LEU A C 1
ATOM 4069 O O . LEU A 1 505 ? -6.339 3.370 6.723 1.00 96.12 505 LEU A O 1
ATOM 4073 N N . ASN A 1 506 ? -6.511 1.125 6.917 1.00 97.62 506 ASN A N 1
ATOM 4074 C CA . ASN A 1 506 ? -7.664 1.097 7.798 1.00 97.62 506 ASN A CA 1
ATOM 4075 C C . ASN A 1 506 ? -7.246 0.618 9.191 1.00 97.62 506 ASN A C 1
ATOM 4077 O O . ASN A 1 506 ? -6.355 -0.217 9.324 1.00 97.62 506 ASN A O 1
ATOM 4081 N N . TYR A 1 507 ? -7.909 1.118 10.224 1.00 97.06 507 TYR A N 1
ATOM 4082 C CA . TYR A 1 507 ? -7.607 0.795 11.615 1.00 97.06 507 TYR A CA 1
ATOM 4083 C C . TYR A 1 507 ? -8.895 0.380 12.307 1.00 97.06 507 TYR A C 1
ATOM 4085 O O . TYR A 1 507 ? -9.952 0.916 11.986 1.00 97.06 507 TYR A O 1
ATOM 4093 N N . VAL A 1 508 ? -8.830 -0.595 13.213 1.00 97.38 508 VAL A N 1
ATOM 4094 C CA . VAL A 1 508 ? -10.016 -1.119 13.900 1.00 97.38 508 VAL A CA 1
ATOM 4095 C C . VAL A 1 508 ? -9.737 -1.513 15.347 1.00 97.38 508 VAL A C 1
ATOM 4097 O O . VAL A 1 508 ? -8.638 -1.929 15.718 1.00 97.38 508 VAL A O 1
ATOM 4100 N N . PHE A 1 509 ? -10.805 -1.443 16.134 1.00 97.25 509 PHE A N 1
ATOM 4101 C CA . PHE A 1 509 ? -10.967 -2.122 17.415 1.00 97.25 509 PHE A CA 1
ATOM 4102 C C . PHE A 1 509 ? -11.847 -3.367 17.241 1.00 97.25 509 PHE A C 1
ATOM 4104 O O . PHE A 1 509 ? -12.566 -3.492 16.242 1.00 97.25 509 PHE A O 1
ATOM 4111 N N . ASP A 1 510 ? -11.843 -4.262 18.225 1.00 97.44 510 ASP A N 1
ATOM 4112 C CA . ASP A 1 510 ? -12.933 -5.229 18.361 1.00 97.44 510 ASP A CA 1
ATOM 4113 C C . ASP A 1 510 ? -14.155 -4.550 19.001 1.00 97.44 510 ASP A C 1
ATOM 4115 O O . ASP A 1 510 ? -14.048 -3.517 19.668 1.00 97.44 510 ASP A O 1
ATOM 4119 N N . LYS A 1 511 ? -15.345 -5.112 18.775 1.00 96.38 511 LYS A N 1
ATOM 4120 C CA . LYS A 1 511 ? -16.618 -4.577 19.280 1.00 96.38 511 LYS A CA 1
ATOM 4121 C C . LYS A 1 511 ? -17.298 -5.567 20.215 1.00 96.38 511 LYS A C 1
ATOM 4123 O O . LYS A 1 511 ? -17.495 -6.723 19.848 1.00 96.38 511 LYS A O 1
ATOM 4128 N N . VAL A 1 512 ? -17.728 -5.092 21.383 1.00 97.75 512 VAL A N 1
ATOM 4129 C CA . VAL A 1 512 ? -18.576 -5.850 22.316 1.00 97.75 512 VAL A CA 1
ATOM 4130 C C . VAL A 1 512 ? -19.987 -5.268 22.278 1.00 97.75 512 VAL A C 1
ATOM 4132 O O . VAL A 1 512 ? -20.214 -4.151 22.745 1.00 97.75 512 VAL A O 1
ATOM 4135 N N . GLN A 1 513 ? -20.933 -6.016 21.709 1.00 97.50 513 GLN A N 1
ATOM 4136 C CA . GLN A 1 513 ? -22.354 -5.660 21.647 1.00 97.50 513 GLN A CA 1
ATOM 4137 C C . GLN A 1 513 ? -23.086 -6.143 22.902 1.00 97.50 513 GLN A C 1
ATOM 4139 O O . GLN A 1 513 ? -22.995 -7.318 23.259 1.00 97.50 513 GLN A O 1
ATOM 4144 N N . PHE A 1 514 ? -23.855 -5.261 23.540 1.00 97.19 514 PHE A N 1
ATOM 4145 C CA . PHE A 1 514 ? -24.565 -5.553 24.785 1.00 97.19 514 PHE A CA 1
ATOM 4146 C C . PHE A 1 514 ? -26.058 -5.761 24.545 1.00 97.19 514 PHE A C 1
ATOM 4148 O O . PHE A 1 514 ? -26.808 -4.842 24.216 1.00 97.19 514 PHE A O 1
ATOM 4155 N N . ILE A 1 515 ? -26.515 -6.986 24.773 1.00 95.81 515 ILE A N 1
ATOM 4156 C CA . ILE A 1 515 ? -27.895 -7.406 24.571 1.00 95.81 515 ILE A CA 1
ATOM 4157 C C . ILE A 1 515 ? -28.564 -7.593 25.932 1.00 95.81 515 ILE A C 1
ATOM 4159 O O . ILE A 1 515 ? -28.210 -8.482 26.704 1.00 95.81 515 ILE A O 1
ATOM 4163 N N . LYS A 1 516 ? -29.599 -6.799 26.228 1.00 93.31 516 LYS A N 1
ATOM 4164 C CA . LYS A 1 516 ? -30.323 -6.838 27.516 1.00 93.31 516 LYS A CA 1
ATOM 4165 C C . LYS A 1 516 ? -30.887 -8.221 27.854 1.00 93.31 516 LYS A C 1
ATOM 4167 O O . LYS A 1 516 ? -31.095 -8.517 29.024 1.00 93.31 516 LYS A O 1
ATOM 4172 N N . ASN A 1 517 ? -31.162 -9.040 26.836 1.00 93.50 517 ASN A N 1
ATOM 4173 C CA . ASN A 1 517 ? -31.601 -10.434 26.954 1.00 93.50 517 ASN A CA 1
ATOM 4174 C C . ASN A 1 517 ? -32.874 -10.649 27.809 1.00 93.50 517 ASN A C 1
ATOM 4176 O O . ASN A 1 517 ? -33.084 -11.685 28.431 1.00 93.50 517 ASN A O 1
ATOM 4180 N N . SER A 1 518 ? -33.771 -9.663 27.830 1.00 89.25 518 SER A N 1
ATOM 4181 C CA . SER A 1 518 ? -34.954 -9.641 28.699 1.00 89.25 518 SER A CA 1
ATOM 4182 C C . SER A 1 518 ? -36.116 -10.553 28.261 1.00 89.25 518 SER A C 1
ATOM 4184 O O . SER A 1 518 ? -37.239 -10.339 28.704 1.00 89.25 518 SER A O 1
ATOM 4186 N N . GLN A 1 519 ? -35.905 -11.573 27.415 1.00 85.06 519 GLN A N 1
ATOM 4187 C CA . GLN A 1 519 ? -37.004 -12.387 26.848 1.00 85.06 519 GLN A CA 1
ATOM 4188 C C . GLN A 1 519 ? -37.853 -13.124 27.899 1.00 85.06 519 GLN A C 1
ATOM 4190 O O . GLN A 1 519 ? -39.019 -13.417 27.652 1.00 85.06 519 GLN A O 1
ATOM 4195 N N . ALA A 1 520 ? -37.302 -13.386 29.088 1.00 78.88 520 ALA A N 1
ATOM 4196 C CA . ALA A 1 520 ? -38.026 -14.008 30.198 1.00 78.88 520 ALA A CA 1
ATOM 4197 C C . ALA A 1 520 ? -39.109 -13.106 30.841 1.00 78.88 520 ALA A C 1
ATOM 4199 O O . ALA A 1 520 ? -39.889 -13.594 31.662 1.00 78.88 520 ALA A O 1
ATOM 4200 N N . PHE A 1 521 ? -39.137 -11.804 30.519 1.00 84.62 521 PHE A N 1
ATOM 4201 C CA . PHE A 1 521 ? -40.043 -10.818 31.132 1.00 84.62 521 PHE A CA 1
ATOM 4202 C C . PHE A 1 521 ? -40.377 -9.595 30.261 1.00 84.62 521 PHE A C 1
ATOM 4204 O O . PHE A 1 521 ? -41.089 -8.694 30.704 1.00 84.62 521 PHE A O 1
ATOM 4211 N N . ASP A 1 522 ? -39.878 -9.521 29.029 1.00 83.88 522 ASP A N 1
ATOM 4212 C CA . ASP A 1 522 ? -40.192 -8.449 28.094 1.00 83.88 522 ASP A CA 1
ATOM 4213 C C . ASP A 1 522 ? -40.346 -8.980 26.668 1.00 83.88 522 ASP A C 1
ATOM 4215 O O . ASP A 1 522 ? -39.667 -9.914 26.247 1.00 83.88 522 ASP A O 1
ATOM 4219 N N . THR A 1 523 ? -41.242 -8.361 25.901 1.00 73.00 523 THR A N 1
ATOM 4220 C CA . THR A 1 523 ? -41.667 -8.884 24.585 1.00 73.00 523 THR A CA 1
ATOM 4221 C C . THR A 1 523 ? -40.613 -8.747 23.478 1.00 73.00 523 THR A C 1
ATOM 4223 O O . THR A 1 523 ? -40.817 -9.256 22.378 1.00 73.00 523 THR A O 1
ATOM 4226 N N . GLN A 1 524 ? -39.495 -8.062 23.755 1.00 73.06 524 GLN A N 1
ATOM 4227 C CA . GLN A 1 524 ? -38.352 -7.869 22.857 1.00 73.06 524 GLN A CA 1
ATOM 4228 C C . GLN A 1 524 ? -37.040 -7.811 23.675 1.00 73.06 524 GLN A C 1
ATOM 4230 O O . GLN A 1 524 ? -36.908 -7.010 24.595 1.00 73.06 524 GLN A O 1
ATOM 4235 N N . THR A 1 525 ? -36.044 -8.649 23.377 1.00 78.81 525 THR A N 1
ATOM 4236 C CA . THR A 1 525 ? -34.959 -8.290 22.447 1.00 78.81 525 THR A CA 1
ATOM 4237 C C . THR A 1 525 ? -34.368 -6.871 22.463 1.00 78.81 525 THR A C 1
ATOM 4239 O O . THR A 1 525 ? -34.180 -6.359 21.369 1.00 78.81 525 THR A O 1
ATOM 4242 N N . GLN A 1 526 ? -34.067 -6.209 23.590 1.00 90.00 526 GLN A N 1
ATOM 4243 C CA . GLN A 1 526 ? -33.407 -4.886 23.536 1.00 90.00 526 GLN A CA 1
ATOM 4244 C C . GLN A 1 526 ? -31.880 -4.983 23.319 1.00 90.00 526 GLN A C 1
ATOM 4246 O O . GLN A 1 526 ? -31.165 -5.516 24.169 1.00 90.00 526 GLN A O 1
ATOM 4251 N N . ASP A 1 527 ? -31.396 -4.408 22.215 1.00 93.69 527 ASP A N 1
ATOM 4252 C CA . ASP A 1 527 ? -29.993 -4.013 22.020 1.00 93.69 527 ASP A CA 1
ATOM 4253 C C . ASP A 1 527 ? -29.715 -2.717 22.808 1.00 93.69 527 ASP A C 1
ATOM 4255 O O . ASP A 1 527 ? -30.565 -1.819 22.863 1.00 93.69 527 ASP A O 1
ATOM 4259 N N . LEU A 1 528 ? -28.562 -2.645 23.469 1.00 94.19 528 LEU A N 1
ATOM 4260 C CA . LEU A 1 528 ? -28.119 -1.519 24.297 1.00 94.19 528 LEU A CA 1
ATOM 4261 C C . LEU A 1 528 ? -26.947 -0.757 23.658 1.00 94.19 528 LEU A C 1
ATOM 4263 O O . LEU A 1 528 ? -26.456 0.206 24.246 1.00 94.19 528 LEU A O 1
ATOM 4267 N N . GLY A 1 529 ? -26.528 -1.160 22.457 1.00 94.12 529 GLY A N 1
ATOM 4268 C CA . GLY A 1 529 ? -25.386 -0.622 21.734 1.00 94.12 529 GLY A CA 1
ATOM 4269 C C . GLY A 1 529 ? -24.166 -1.538 21.802 1.00 94.12 529 GLY A C 1
ATOM 4270 O O . GLY A 1 529 ? -24.197 -2.651 22.328 1.00 94.12 529 GLY A O 1
ATOM 4271 N N . SER A 1 530 ? -23.062 -1.053 21.243 1.00 94.75 530 SER A N 1
ATOM 4272 C CA . SER A 1 530 ? -21.751 -1.694 21.336 1.00 94.75 530 SER A CA 1
ATOM 4273 C C . SER A 1 530 ? -20.733 -0.706 21.878 1.00 94.75 530 SER A C 1
ATOM 4275 O O . SER A 1 530 ? -20.858 0.494 21.636 1.00 94.75 530 SER A O 1
ATOM 4277 N N . ILE A 1 531 ? -19.716 -1.218 22.562 1.00 95.31 531 ILE A N 1
ATOM 4278 C CA . ILE A 1 531 ? -18.487 -0.474 22.849 1.00 95.31 531 ILE A CA 1
ATOM 4279 C C . ILE A 1 531 ? -17.348 -1.039 22.007 1.00 95.31 531 ILE A C 1
ATOM 4281 O O . ILE A 1 531 ? -17.416 -2.187 21.553 1.00 95.31 531 ILE A O 1
ATOM 4285 N N . GLN A 1 532 ? -16.307 -0.241 21.817 1.00 95.88 532 GLN A N 1
ATOM 4286 C CA . GLN A 1 532 ? -15.061 -0.692 21.211 1.00 95.88 532 GLN A CA 1
ATOM 4287 C C . GLN A 1 532 ? -14.056 -1.061 22.299 1.00 95.88 532 GLN A C 1
ATOM 4289 O O . GLN A 1 532 ? -14.083 -0.488 23.387 1.00 95.88 532 GLN A O 1
ATOM 4294 N N . VAL A 1 533 ? -13.217 -2.051 22.004 1.00 96.31 533 VAL A N 1
ATOM 4295 C CA . VAL A 1 533 ? -12.171 -2.560 22.894 1.00 96.31 533 VAL A CA 1
ATOM 4296 C C . VAL A 1 533 ? -10.919 -2.825 22.065 1.00 96.31 533 VAL A C 1
ATOM 4298 O O . VAL A 1 533 ? -10.992 -3.368 20.956 1.00 96.31 533 VAL A O 1
ATOM 4301 N N . VAL A 1 534 ? -9.762 -2.440 22.590 1.00 96.31 534 VAL A N 1
ATOM 4302 C CA . VAL A 1 534 ? -8.470 -2.709 21.950 1.00 96.31 534 VAL A CA 1
ATOM 4303 C C . VAL A 1 534 ? -8.233 -4.219 21.844 1.00 96.31 534 VAL A C 1
ATOM 4305 O O . VAL A 1 534 ? -8.509 -4.974 22.777 1.00 96.31 534 VAL A O 1
ATOM 4308 N N . HIS A 1 535 ? -7.709 -4.668 20.702 1.00 95.94 535 HIS A N 1
ATOM 4309 C CA . HIS A 1 535 ? -7.506 -6.090 20.430 1.00 95.94 535 HIS A CA 1
ATOM 4310 C C . HIS A 1 535 ? -6.578 -6.745 21.466 1.00 95.94 535 HIS A C 1
ATOM 4312 O O . HIS A 1 535 ? -5.539 -6.193 21.847 1.00 95.94 535 HIS A O 1
ATOM 4318 N N . ASN A 1 536 ? -6.972 -7.928 21.937 1.00 95.88 536 ASN A N 1
ATOM 4319 C CA . ASN A 1 536 ? -6.332 -8.672 23.024 1.00 95.88 536 ASN A CA 1
ATOM 4320 C C . ASN A 1 536 ? -6.252 -7.908 24.370 1.00 95.88 536 ASN A C 1
ATOM 4322 O O . ASN A 1 536 ? -5.411 -8.238 25.207 1.00 95.88 536 ASN A O 1
ATOM 4326 N N . GLN A 1 537 ? -7.125 -6.919 24.614 1.00 96.12 537 GLN A N 1
ATOM 4327 C CA . GLN A 1 537 ? -7.251 -6.200 25.896 1.00 96.12 537 GLN A CA 1
ATOM 4328 C C . GLN A 1 537 ? -8.628 -6.408 26.544 1.00 96.12 537 GLN A C 1
ATOM 4330 O O . GLN A 1 537 ? -9.513 -7.048 25.984 1.00 96.12 537 GLN A O 1
ATOM 4335 N N . SER A 1 538 ? -8.816 -5.860 27.745 1.00 95.56 538 SER A N 1
ATOM 4336 C CA . SER A 1 538 ? -10.095 -5.848 28.465 1.00 95.56 538 SER A CA 1
ATOM 4337 C C . SER A 1 538 ? -10.650 -4.431 28.608 1.00 95.56 538 SER A C 1
ATOM 4339 O O . SER A 1 538 ? -9.877 -3.483 28.720 1.00 95.56 538 SER A O 1
ATOM 4341 N N . ILE A 1 539 ? -11.973 -4.304 28.742 1.00 94.75 539 ILE A N 1
ATOM 4342 C CA . ILE A 1 539 ? -12.712 -3.027 28.857 1.00 94.75 539 ILE A CA 1
ATOM 4343 C C . ILE A 1 539 ? -12.186 -2.124 29.997 1.00 94.75 539 ILE A C 1
ATOM 4345 O O . ILE A 1 539 ? -12.261 -0.905 29.908 1.00 94.75 539 ILE A O 1
ATOM 4349 N N . ALA A 1 540 ? -11.658 -2.701 31.081 1.00 93.25 540 ALA A N 1
ATOM 4350 C CA . ALA A 1 540 ? -11.087 -1.963 32.214 1.00 93.25 540 ALA A CA 1
ATOM 4351 C C . ALA A 1 540 ? -9.573 -1.673 32.104 1.00 93.25 540 ALA A C 1
ATOM 4353 O O . ALA A 1 540 ? -9.011 -1.062 33.014 1.00 93.25 540 ALA A O 1
ATOM 4354 N N . GLY A 1 541 ? -8.900 -2.152 31.052 1.00 89.19 541 GLY A N 1
ATOM 4355 C CA . GLY A 1 541 ? -7.435 -2.176 30.940 1.00 89.19 541 GLY A CA 1
ATOM 4356 C C . GLY A 1 541 ? -6.866 -1.625 29.630 1.00 89.19 541 GLY A C 1
ATOM 4357 O O . GLY A 1 541 ? -5.651 -1.691 29.434 1.00 89.19 541 GLY A O 1
ATOM 4358 N N . ASP A 1 542 ? -7.708 -1.106 28.736 1.00 92.44 542 ASP A N 1
ATOM 4359 C CA . ASP A 1 542 ? -7.272 -0.503 27.478 1.00 92.44 542 ASP A CA 1
ATOM 4360 C C . ASP A 1 542 ? -7.167 1.035 27.526 1.00 92.44 542 ASP A C 1
ATOM 4362 O O . ASP A 1 542 ? -7.417 1.678 28.549 1.00 92.44 542 ASP A O 1
ATOM 4366 N N . ILE A 1 543 ? -6.713 1.627 26.420 1.00 89.69 543 ILE A N 1
ATOM 4367 C CA . ILE A 1 543 ? -6.519 3.075 26.258 1.00 89.69 543 ILE A CA 1
ATOM 4368 C C . ILE A 1 543 ? -7.786 3.866 25.884 1.00 89.69 543 ILE A C 1
ATOM 4370 O O . ILE A 1 543 ? -7.648 5.020 25.474 1.00 89.69 543 ILE A O 1
ATOM 4374 N N . LEU A 1 544 ? -8.997 3.308 25.994 1.00 90.69 544 LEU A N 1
ATOM 4375 C CA . LEU A 1 544 ? -10.240 3.959 25.551 1.00 90.69 544 LEU A CA 1
ATOM 4376 C C . LEU A 1 544 ? -11.090 4.452 26.747 1.00 90.69 544 LEU A C 1
ATOM 4378 O O . LEU A 1 544 ? -12.111 3.848 27.084 1.00 90.69 544 LEU A O 1
ATOM 4382 N N . PRO A 1 545 ? -10.748 5.596 27.387 1.00 78.50 545 PRO A N 1
ATOM 4383 C CA . PRO A 1 545 ? -11.308 6.048 28.675 1.00 78.50 545 PRO A CA 1
ATOM 4384 C C . PRO A 1 545 ? -12.786 6.480 28.636 1.00 78.50 545 PRO A C 1
ATOM 4386 O O . PRO A 1 545 ? -13.291 7.080 29.589 1.00 78.50 545 PRO A O 1
ATOM 4389 N N . HIS A 1 546 ? -13.471 6.263 27.517 1.00 80.88 546 HIS A N 1
ATOM 4390 C CA . HIS A 1 546 ? -14.859 6.656 27.286 1.00 80.88 546 HIS A CA 1
ATOM 4391 C C . HIS A 1 546 ? -15.801 5.453 27.185 1.00 80.88 546 HIS A C 1
ATOM 4393 O O . HIS A 1 546 ? -17.012 5.621 27.349 1.00 80.88 546 HIS A O 1
ATOM 4399 N N . TYR A 1 547 ? -15.267 4.245 26.992 1.00 83.88 547 TYR A N 1
ATOM 4400 C CA . TYR A 1 547 ? -16.056 3.022 26.992 1.00 83.88 547 TYR A CA 1
ATOM 4401 C C . TYR A 1 547 ? -16.134 2.406 28.391 1.00 83.88 547 TYR A C 1
ATOM 4403 O O . TYR A 1 547 ? -15.202 2.444 29.188 1.00 83.88 547 TYR A O 1
ATOM 4411 N N . SER A 1 548 ? -17.306 1.872 28.721 1.00 87.06 548 SER A N 1
ATOM 4412 C CA . SER A 1 548 ? -17.573 1.177 29.981 1.00 87.06 548 SER A CA 1
ATOM 4413 C C . SER A 1 548 ? -18.758 0.231 29.795 1.00 87.06 548 SER A C 1
ATOM 4415 O O . SER A 1 548 ? -19.560 0.405 28.875 1.00 87.06 548 SER A O 1
ATOM 4417 N N . MET A 1 549 ? -18.869 -0.794 30.644 1.00 90.44 549 MET A N 1
ATOM 4418 C CA . MET A 1 549 ? -19.998 -1.726 30.573 1.00 90.44 549 MET A CA 1
ATOM 4419 C C . MET A 1 549 ? -21.324 -0.985 30.832 1.00 90.44 549 MET A C 1
ATOM 4421 O O . MET A 1 549 ? -21.405 -0.241 31.815 1.00 90.44 549 MET A O 1
ATOM 4425 N N . PRO A 1 550 ? -22.384 -1.207 30.032 1.00 91.00 550 PRO A N 1
ATOM 4426 C CA . PRO A 1 550 ? -23.687 -0.601 30.274 1.00 91.00 550 PRO A CA 1
ATOM 4427 C C . PRO A 1 550 ? -24.229 -0.944 31.663 1.00 91.00 550 PRO A C 1
ATOM 4429 O O . PRO A 1 550 ? -24.333 -2.113 32.043 1.00 91.00 550 PRO A O 1
ATOM 4432 N N . THR A 1 551 ? -24.617 0.082 32.418 1.00 88.06 551 THR A N 1
ATOM 4433 C CA . THR A 1 551 ? -25.282 -0.090 33.708 1.00 88.06 551 THR A CA 1
ATOM 4434 C C . THR A 1 551 ? -26.765 -0.386 33.496 1.00 88.06 551 THR A C 1
ATOM 4436 O O . THR A 1 551 ? -27.488 0.354 32.827 1.00 88.06 551 THR A O 1
ATOM 4439 N N . LEU A 1 552 ? -27.230 -1.494 34.071 1.00 88.56 552 LEU A N 1
ATOM 4440 C CA . LEU A 1 552 ? -28.637 -1.888 34.086 1.00 88.56 552 LEU A CA 1
ATOM 4441 C C . LEU A 1 552 ? -29.202 -1.760 35.508 1.00 88.56 552 LEU A C 1
ATOM 4443 O O . LEU A 1 552 ? -28.444 -1.883 36.468 1.00 88.56 552 LEU A O 1
ATOM 4447 N N . PRO A 1 553 ? -30.517 -1.517 35.677 1.00 84.50 553 PRO A N 1
ATOM 4448 C CA . PRO A 1 553 ? -31.127 -1.502 37.001 1.00 84.50 553 PRO A CA 1
ATOM 4449 C C . PRO A 1 553 ? -31.014 -2.878 37.664 1.00 84.50 553 PRO A C 1
ATOM 4451 O O . PRO A 1 553 ? -31.447 -3.869 37.074 1.00 84.50 553 PRO A O 1
ATOM 4454 N N . ASP A 1 554 ? -30.528 -2.919 38.910 1.00 81.69 554 ASP A N 1
ATOM 4455 C CA . ASP A 1 554 ? -30.358 -4.152 39.700 1.00 81.69 554 ASP A CA 1
ATOM 4456 C C . ASP A 1 554 ? -31.620 -5.025 39.734 1.00 81.69 554 ASP A C 1
ATOM 4458 O O . ASP A 1 554 ? -31.540 -6.243 39.870 1.00 81.69 554 ASP A O 1
ATOM 4462 N N . ASN A 1 555 ? -32.797 -4.393 39.657 1.00 84.19 555 ASN A N 1
ATOM 4463 C CA . ASN A 1 555 ? -34.099 -5.040 39.690 1.00 84.19 555 ASN A CA 1
ATOM 4464 C C . ASN A 1 555 ? -35.069 -4.392 38.689 1.00 84.19 555 ASN A C 1
ATOM 4466 O O . ASN A 1 555 ? -35.255 -3.174 38.682 1.00 84.19 555 ASN A O 1
ATOM 4470 N N . VAL A 1 556 ? -35.770 -5.221 37.915 1.00 86.44 556 VAL A N 1
ATOM 4471 C CA . VAL A 1 556 ? -36.908 -4.836 37.064 1.00 86.44 556 VAL A CA 1
ATOM 4472 C C . VAL A 1 556 ? -38.168 -5.537 37.575 1.00 86.44 556 VAL A C 1
ATOM 4474 O O . VAL A 1 556 ? -38.113 -6.704 37.948 1.00 86.44 556 VAL A O 1
ATOM 4477 N N . VAL A 1 557 ? -39.316 -4.853 37.599 1.00 83.56 557 VAL A N 1
ATOM 4478 C CA . VAL A 1 557 ? -40.610 -5.454 37.977 1.00 83.56 557 VAL A CA 1
ATOM 4479 C C . VAL A 1 557 ? -41.517 -5.514 36.755 1.00 83.56 557 VAL A C 1
ATOM 4481 O O . VAL A 1 557 ? -41.768 -4.484 36.127 1.00 83.56 557 VAL A O 1
ATOM 4484 N N . LYS A 1 558 ? -42.023 -6.706 36.423 1.00 82.06 558 LYS A N 1
ATOM 4485 C CA . LYS A 1 558 ? -42.942 -6.923 35.300 1.00 82.06 558 LYS A CA 1
ATOM 4486 C C . LYS A 1 558 ? -43.865 -8.111 35.561 1.00 82.06 558 LYS A C 1
ATOM 4488 O O . LYS A 1 558 ? -43.443 -9.111 36.130 1.00 82.06 558 LYS A O 1
ATOM 4493 N N . ASP A 1 559 ? -45.128 -7.962 35.166 1.00 77.44 559 ASP A N 1
ATOM 4494 C CA . ASP A 1 559 ? -46.164 -9.003 35.183 1.00 77.44 559 ASP A CA 1
ATOM 4495 C C . ASP A 1 559 ? -46.266 -9.765 36.519 1.00 77.44 559 ASP A C 1
ATOM 4497 O O . ASP A 1 559 ? -46.343 -10.986 36.567 1.00 77.44 559 ASP A O 1
ATOM 4501 N N . GLY A 1 560 ? -46.235 -9.006 37.622 1.00 73.00 560 GLY A N 1
ATOM 4502 C CA . GLY A 1 560 ? -46.271 -9.511 39.001 1.00 73.00 560 GLY A CA 1
ATOM 4503 C C . GLY A 1 560 ? -44.889 -9.758 39.612 1.00 73.00 560 GLY A C 1
ATOM 4504 O O . GLY A 1 560 ? -44.693 -9.480 40.792 1.00 73.00 560 GLY A O 1
ATOM 4505 N N . TYR A 1 561 ? -43.908 -10.170 38.812 1.00 76.94 561 TYR A N 1
ATOM 4506 C CA . TYR A 1 561 ? -42.609 -10.655 39.280 1.00 76.94 561 TYR A CA 1
ATOM 4507 C C . TYR A 1 561 ? -41.513 -9.590 39.313 1.00 76.94 561 TYR A C 1
ATOM 4509 O O . TYR A 1 561 ? -41.605 -8.539 38.672 1.00 76.94 561 TYR A O 1
ATOM 4517 N N . ARG A 1 562 ? -40.447 -9.885 40.063 1.00 82.62 562 ARG A N 1
ATOM 4518 C CA . ARG A 1 562 ? -39.200 -9.120 40.097 1.00 82.62 562 ARG A CA 1
ATOM 4519 C C . ARG A 1 562 ? -38.116 -9.922 39.358 1.00 82.62 562 ARG A C 1
ATOM 4521 O O . ARG A 1 562 ? -38.099 -11.149 39.388 1.00 82.62 562 ARG A O 1
ATOM 4528 N N . TYR A 1 563 ? -37.226 -9.233 38.661 1.00 87.81 563 TYR A N 1
ATOM 4529 C CA . TYR A 1 563 ? -36.120 -9.825 37.915 1.00 87.81 563 TYR A CA 1
ATOM 4530 C C . TYR A 1 563 ? -34.845 -9.096 38.307 1.00 87.81 563 TYR A C 1
ATOM 4532 O O . TYR A 1 563 ? -34.713 -7.900 38.046 1.00 87.81 563 TYR A O 1
ATOM 4540 N N . GLN A 1 564 ? -33.945 -9.811 38.974 1.00 89.00 564 GLN A N 1
ATOM 4541 C CA . GLN A 1 564 ? -32.662 -9.298 39.426 1.00 89.00 564 GLN A CA 1
ATOM 4542 C C . GLN A 1 564 ? -31.632 -9.442 38.306 1.00 89.00 564 GLN A C 1
ATOM 4544 O O . GLN A 1 564 ? -31.485 -10.529 37.740 1.00 89.00 564 GLN A O 1
ATOM 4549 N N . PHE A 1 565 ? -30.905 -8.370 38.006 1.00 93.50 565 PHE A N 1
ATOM 4550 C CA . PHE A 1 565 ? -29.748 -8.425 37.120 1.00 93.50 565 PHE A CA 1
ATOM 4551 C C . PHE A 1 565 ? -28.560 -9.048 37.865 1.00 93.50 565 PHE A C 1
ATOM 4553 O O . PHE A 1 565 ? -28.230 -8.611 38.968 1.00 93.50 565 PHE A O 1
ATOM 4560 N N . LEU A 1 566 ? -27.933 -10.080 37.292 1.00 93.56 566 LEU A N 1
ATOM 4561 C CA . LEU A 1 566 ? -26.766 -10.744 37.892 1.00 93.56 566 LEU A CA 1
ATOM 4562 C C . LEU A 1 566 ? -25.433 -10.315 37.263 1.00 93.56 566 LEU A C 1
ATOM 4564 O O . LEU A 1 566 ? -24.403 -10.410 37.923 1.00 93.56 566 LEU A O 1
ATOM 4568 N N . GLY A 1 567 ? -25.438 -9.880 36.002 1.00 95.50 567 GLY A N 1
ATOM 4569 C CA . GLY A 1 567 ? -24.233 -9.560 35.235 1.00 95.50 567 GLY A CA 1
ATOM 4570 C C . GLY A 1 567 ? -24.370 -9.949 33.762 1.00 95.50 567 GLY A C 1
ATOM 4571 O O . GLY A 1 567 ? -25.481 -10.126 33.260 1.00 95.50 567 GLY A O 1
ATOM 4572 N N . TRP A 1 568 ? -23.241 -10.097 33.073 1.00 97.12 568 TRP A N 1
ATOM 4573 C CA . TRP A 1 568 ? -23.182 -10.395 31.640 1.00 97.12 568 TRP A CA 1
ATOM 4574 C C . TRP A 1 568 ? -22.635 -11.801 31.373 1.00 97.12 568 TRP A C 1
ATOM 4576 O O . TRP A 1 568 ? -21.868 -12.341 32.171 1.00 97.12 568 TRP A O 1
ATOM 4586 N N . SER A 1 569 ? -23.018 -12.396 30.244 1.00 97.25 569 SER A N 1
ATOM 4587 C CA . SER A 1 569 ? -22.471 -13.673 29.779 1.00 97.25 569 SER A CA 1
ATOM 4588 C C . SER A 1 569 ? -22.345 -13.747 28.260 1.00 97.25 569 SER A C 1
ATOM 4590 O O . SER A 1 569 ? -23.047 -13.038 27.541 1.00 97.25 569 SER A O 1
ATOM 4592 N N . LEU A 1 570 ? -21.466 -14.619 27.767 1.00 97.06 570 LEU A N 1
ATOM 4593 C CA . LEU A 1 570 ? -21.358 -14.953 26.343 1.00 97.06 570 LEU A CA 1
ATOM 4594 C C . LEU A 1 570 ? -22.469 -15.907 25.852 1.00 97.06 570 LEU A C 1
ATOM 4596 O O . LEU A 1 570 ? -22.769 -15.914 24.658 1.00 97.06 570 LEU A O 1
ATOM 4600 N N . ASP A 1 571 ? -23.115 -16.677 26.738 1.00 96.19 571 ASP A N 1
ATOM 4601 C CA . ASP A 1 571 ? -24.263 -17.530 26.385 1.00 96.19 571 ASP A CA 1
ATOM 4602 C C . ASP A 1 571 ? -25.597 -16.804 26.676 1.00 96.19 571 ASP A C 1
ATOM 4604 O O . ASP A 1 571 ? -25.868 -16.461 27.831 1.00 96.19 571 ASP A O 1
ATOM 4608 N N . PRO A 1 572 ? -26.489 -16.605 25.680 1.00 94.56 572 PRO A N 1
ATOM 4609 C CA . PRO A 1 572 ? -27.819 -16.025 25.904 1.00 94.56 572 PRO A CA 1
ATOM 4610 C C . PRO A 1 572 ? -28.720 -16.837 26.851 1.00 94.56 572 PRO A C 1
ATOM 4612 O O . PRO A 1 572 ? -29.753 -16.326 27.287 1.00 94.56 572 PRO A O 1
ATOM 4615 N N . ASN A 1 573 ? -28.359 -18.080 27.180 1.00 93.19 573 ASN A N 1
ATOM 4616 C CA . ASN A 1 573 ? -29.100 -18.969 28.080 1.00 93.19 573 ASN A CA 1
ATOM 4617 C C . ASN A 1 573 ? -28.469 -19.084 29.481 1.00 93.19 573 ASN A C 1
ATOM 4619 O O . ASN A 1 573 ? -28.973 -19.847 30.310 1.00 93.19 573 ASN A O 1
ATOM 4623 N N . ALA A 1 574 ? -27.374 -18.367 29.757 1.00 94.81 574 ALA A N 1
ATOM 4624 C CA . ALA A 1 574 ? -26.635 -18.497 31.006 1.00 94.81 574 ALA A CA 1
ATOM 4625 C C . ALA A 1 574 ? -27.475 -18.139 32.244 1.00 94.81 574 ALA A C 1
ATOM 4627 O O . ALA A 1 574 ? -28.164 -17.120 32.293 1.00 94.81 574 ALA A O 1
ATOM 4628 N N . THR A 1 575 ? -27.358 -18.958 33.292 1.00 92.25 575 THR A N 1
ATOM 4629 C CA . THR A 1 575 ? -27.960 -18.709 34.617 1.00 92.25 575 THR A CA 1
ATOM 4630 C C . THR A 1 575 ? -27.004 -18.025 35.599 1.00 92.25 575 THR A C 1
ATOM 4632 O O . THR A 1 575 ? -27.410 -17.649 36.696 1.00 92.25 575 THR A O 1
ATOM 4635 N N . THR A 1 576 ? -25.733 -17.881 35.224 1.00 94.38 576 THR A N 1
ATOM 4636 C CA . THR A 1 576 ? -24.656 -17.250 35.999 1.00 94.38 576 THR A CA 1
ATOM 4637 C C . THR A 1 576 ? -23.788 -16.423 35.051 1.00 94.38 576 THR A C 1
ATOM 4639 O O . THR A 1 576 ? -23.477 -16.929 33.975 1.00 94.38 576 THR A O 1
ATOM 4642 N N . PRO A 1 577 ? -23.384 -15.193 35.410 1.00 96.69 577 PRO A N 1
ATOM 4643 C CA . PRO A 1 577 ? -22.524 -14.373 34.561 1.00 96.69 577 PRO A CA 1
ATOM 4644 C C . PRO A 1 577 ? -21.104 -14.949 34.452 1.00 96.69 577 PRO A C 1
ATOM 4646 O O . PRO A 1 577 ? -20.564 -15.461 35.434 1.00 96.69 577 PRO A O 1
ATOM 4649 N N . ASP A 1 578 ? -20.501 -14.824 33.270 1.00 96.69 578 ASP A N 1
ATOM 4650 C CA . ASP A 1 578 ? -19.114 -15.215 32.963 1.00 96.69 578 ASP A CA 1
ATOM 4651 C C . ASP A 1 578 ? -18.333 -14.146 32.164 1.00 96.69 578 ASP A C 1
ATOM 4653 O O . ASP A 1 578 ? -17.172 -14.356 31.802 1.00 96.69 578 ASP A O 1
ATOM 4657 N N . PHE A 1 579 ? -18.936 -12.971 31.942 1.00 97.50 579 PHE A N 1
ATOM 4658 C CA . PHE A 1 579 ? -18.317 -11.822 31.284 1.00 97.50 579 PHE A CA 1
ATOM 4659 C C . PHE A 1 579 ? -18.321 -10.588 32.201 1.00 97.50 579 PHE A C 1
ATOM 4661 O O . PHE A 1 579 ? -19.362 -10.182 32.725 1.00 97.50 579 PHE A O 1
ATOM 4668 N N . ASP A 1 580 ? -17.154 -9.965 32.371 1.00 95.50 580 ASP A N 1
ATOM 4669 C CA . ASP A 1 580 ? -16.949 -8.742 33.150 1.00 95.50 580 ASP A CA 1
ATOM 4670 C C . ASP A 1 580 ? -15.995 -7.772 32.420 1.00 95.50 580 ASP A C 1
ATOM 4672 O O . ASP A 1 580 ? -15.557 -8.031 31.299 1.00 95.50 580 ASP A O 1
ATOM 4676 N N . ALA A 1 581 ? -15.662 -6.640 33.045 1.00 95.00 581 ALA A N 1
ATOM 4677 C CA . ALA A 1 581 ? -14.789 -5.636 32.438 1.00 95.00 581 ALA A CA 1
ATOM 4678 C C . ALA A 1 581 ? -13.308 -6.065 32.331 1.00 95.00 581 ALA A C 1
ATOM 4680 O O . ALA A 1 581 ? -12.529 -5.358 31.693 1.00 95.00 581 ALA A O 1
ATOM 4681 N N . ASN A 1 582 ? -12.917 -7.191 32.938 1.00 95.94 582 ASN A N 1
ATOM 4682 C CA . ASN A 1 582 ? -11.566 -7.759 32.902 1.00 95.94 582 ASN A CA 1
ATOM 4683 C C . ASN A 1 582 ? -11.433 -8.882 31.853 1.00 95.94 582 ASN A C 1
ATOM 4685 O O . ASN A 1 582 ? -10.328 -9.367 31.610 1.00 95.94 582 ASN A O 1
ATOM 4689 N N . HIS A 1 583 ? -12.538 -9.303 31.229 1.00 97.00 583 HIS A N 1
ATOM 4690 C CA . HIS A 1 583 ? -12.537 -10.290 30.152 1.00 97.00 583 HIS A CA 1
ATOM 4691 C C . HIS A 1 583 ? -11.723 -9.778 28.951 1.00 97.00 583 HIS A C 1
ATOM 4693 O O . HIS A 1 583 ? -11.927 -8.653 28.491 1.00 97.00 583 HIS A O 1
ATOM 4699 N N . ILE A 1 584 ? -10.807 -10.605 28.439 1.00 96.94 584 ILE A N 1
ATOM 4700 C CA . ILE A 1 584 ? -9.956 -10.263 27.292 1.00 96.94 584 ILE A CA 1
ATOM 4701 C C . ILE A 1 584 ? -10.745 -10.444 25.993 1.00 96.94 584 ILE A C 1
ATOM 4703 O O . ILE A 1 584 ? -11.211 -11.540 25.688 1.00 96.94 584 ILE A O 1
ATOM 4707 N N . VAL A 1 585 ? -10.872 -9.369 25.223 1.00 97.31 585 VAL A N 1
ATOM 4708 C CA . VAL A 1 585 ? -11.558 -9.319 23.931 1.00 97.31 585 VAL A CA 1
ATOM 4709 C C . VAL A 1 585 ? -10.527 -9.497 22.818 1.00 97.31 585 VAL A C 1
ATOM 4711 O O . VAL A 1 585 ? -9.565 -8.740 22.726 1.00 97.31 585 VAL A O 1
ATOM 4714 N N . ASN A 1 586 ? -10.715 -10.517 21.983 1.00 96.06 586 ASN A N 1
ATOM 4715 C CA . ASN A 1 586 ? -9.814 -10.882 20.880 1.00 96.06 586 ASN A CA 1
ATOM 4716 C C . ASN A 1 586 ? -10.548 -11.122 19.545 1.00 96.06 586 ASN A C 1
ATOM 4718 O O . ASN A 1 586 ? -10.011 -11.735 18.626 1.00 96.06 586 ASN A O 1
ATOM 4722 N N . GLN A 1 587 ? -11.809 -10.706 19.479 1.00 96.31 587 GLN A N 1
ATOM 4723 C CA . GLN A 1 587 ? -12.675 -10.688 18.303 1.00 96.31 587 GLN A CA 1
ATOM 4724 C C . GLN A 1 587 ? -13.929 -9.871 18.651 1.00 96.31 587 GLN A C 1
ATOM 4726 O O . GLN A 1 587 ? -14.160 -9.541 19.815 1.00 96.31 587 GLN A O 1
ATOM 4731 N N . ASN A 1 588 ? -14.797 -9.606 17.674 1.00 97.69 588 ASN A N 1
ATOM 4732 C CA . ASN A 1 588 ? -16.129 -9.071 17.966 1.00 97.69 588 ASN A CA 1
ATOM 4733 C C . ASN A 1 588 ? -16.945 -10.071 18.809 1.00 97.69 588 ASN A C 1
ATOM 4735 O O . ASN A 1 588 ? -17.053 -11.245 18.448 1.00 97.69 588 ASN A O 1
ATOM 4739 N N . LEU A 1 589 ? -17.563 -9.595 19.891 1.00 97.94 589 LEU A N 1
ATOM 4740 C CA . LEU A 1 589 ? -18.373 -10.388 20.821 1.00 97.94 589 LEU A CA 1
ATOM 4741 C C . LEU A 1 589 ? -19.789 -9.812 20.946 1.00 97.94 589 LEU A C 1
ATOM 4743 O O . LEU A 1 589 ? -19.997 -8.601 20.882 1.00 97.94 589 LEU A O 1
ATOM 4747 N N . THR A 1 590 ? -20.760 -10.681 21.219 1.00 98.00 590 THR A N 1
ATOM 4748 C CA . THR A 1 590 ? -22.096 -10.289 21.685 1.00 98.00 590 THR A CA 1
ATOM 4749 C C . THR A 1 590 ? -22.297 -10.881 23.072 1.00 98.00 590 THR A C 1
ATOM 4751 O O . THR A 1 590 ? -22.148 -12.090 23.244 1.00 98.00 590 THR A O 1
ATOM 4754 N N . VAL A 1 591 ? -22.629 -10.043 24.053 1.00 97.69 591 VAL A N 1
ATOM 4755 C CA . VAL A 1 591 ? -22.843 -10.448 25.449 1.00 97.69 591 VAL A CA 1
ATOM 4756 C C . VAL A 1 591 ? -24.270 -10.161 25.891 1.00 97.69 591 VAL A C 1
ATOM 4758 O O . VAL A 1 591 ? -24.904 -9.194 25.464 1.00 97.69 591 VAL A O 1
ATOM 4761 N N . TYR A 1 592 ? -24.781 -11.019 26.761 1.00 96.50 592 TYR A N 1
ATOM 4762 C CA . TYR A 1 592 ? -26.186 -11.122 27.116 1.00 96.50 592 TYR A CA 1
ATOM 4763 C C . TYR A 1 592 ? -26.387 -10.881 28.608 1.00 96.50 592 TYR A C 1
ATOM 4765 O O . TYR A 1 592 ? -25.621 -11.369 29.439 1.00 96.50 592 TYR A O 1
ATOM 4773 N N . GLY A 1 593 ? -27.425 -10.125 28.959 1.00 95.50 593 GLY A N 1
ATOM 4774 C CA . GLY A 1 593 ? -27.790 -9.904 30.353 1.00 95.50 593 GLY A CA 1
ATOM 4775 C C . GLY A 1 593 ? -28.284 -11.190 31.023 1.00 95.50 593 GLY A C 1
ATOM 4776 O O . GLY A 1 593 ? -29.210 -11.839 30.531 1.00 95.50 593 GLY A O 1
ATOM 4777 N N . VAL A 1 594 ? -27.692 -11.543 32.162 1.00 95.25 594 VAL A N 1
ATOM 4778 C CA . VAL A 1 594 ? -28.117 -12.668 33.001 1.00 95.25 594 VAL A CA 1
ATOM 4779 C C . VAL A 1 594 ? -29.114 -12.160 34.040 1.00 95.25 594 VAL A C 1
ATOM 4781 O O . VAL A 1 594 ? -28.811 -11.249 34.813 1.00 95.25 594 VAL A O 1
ATOM 4784 N N . TRP A 1 595 ? -30.303 -12.765 34.076 1.00 93.19 595 TRP A N 1
ATOM 4785 C CA . TRP A 1 595 ? -31.404 -12.347 34.947 1.00 93.19 595 TRP A CA 1
ATOM 4786 C C . TRP A 1 595 ? -31.924 -13.504 35.795 1.00 93.19 595 TRP A C 1
ATOM 4788 O O . TRP A 1 595 ? -32.372 -14.520 35.261 1.00 93.19 595 TRP A O 1
ATOM 4798 N N . LYS A 1 596 ? -31.965 -13.321 37.117 1.00 89.00 596 LYS A N 1
ATOM 4799 C CA . LYS A 1 596 ? -32.687 -14.225 38.018 1.00 89.00 596 LYS A CA 1
ATOM 4800 C C . LYS A 1 596 ? -34.117 -13.720 38.194 1.00 89.00 596 LYS A C 1
ATOM 4802 O O . LYS A 1 596 ? -34.323 -12.598 38.654 1.00 89.00 596 LYS A O 1
ATOM 4807 N N . LYS A 1 597 ? -35.116 -14.553 37.886 1.00 86.81 597 LYS A N 1
ATOM 4808 C CA . LYS A 1 597 ? -36.483 -14.322 38.374 1.00 86.81 597 LYS A CA 1
ATOM 4809 C C . LYS A 1 597 ? -36.472 -14.481 39.896 1.00 86.81 597 LYS A C 1
ATOM 4811 O O . LYS A 1 597 ? -36.089 -15.542 40.379 1.00 86.81 597 LYS A O 1
ATOM 4816 N N . VAL A 1 598 ? -36.874 -13.438 40.610 1.00 79.12 598 VAL A N 1
ATOM 4817 C CA . VAL A 1 598 ? -36.946 -13.400 42.075 1.00 79.12 598 VAL A CA 1
ATOM 4818 C C . VAL A 1 598 ? -38.340 -12.983 42.521 1.00 79.12 598 VAL A C 1
ATOM 4820 O O . VAL A 1 598 ? -39.081 -12.297 41.805 1.00 79.12 598 VAL A O 1
ATOM 4823 N N . GLU A 1 599 ? -38.733 -13.429 43.702 1.00 69.56 599 GLU A N 1
ATOM 4824 C CA . GLU A 1 599 ? -40.102 -13.228 44.164 1.00 69.56 599 GLU A CA 1
ATOM 4825 C C . GLU A 1 599 ? -40.378 -11.790 44.626 1.00 69.56 599 GLU A C 1
ATOM 4827 O O . GLU A 1 599 ? -39.486 -11.006 44.970 1.00 69.56 599 GLU A O 1
ATOM 4832 N N . LYS A 1 600 ? -41.654 -11.401 44.544 1.00 68.12 600 LYS A N 1
ATOM 4833 C CA . LYS A 1 600 ? -42.117 -10.043 44.832 1.00 68.12 600 LYS A CA 1
ATOM 4834 C C . LYS A 1 600 ? -43.083 -10.058 46.012 1.00 68.12 600 LYS A C 1
ATOM 4836 O O . LYS A 1 600 ? -44.277 -9.811 45.854 1.00 68.12 600 LYS A O 1
ATOM 4841 N N . THR A 1 601 ? -42.517 -10.267 47.189 1.00 73.62 601 THR A N 1
ATOM 4842 C CA . THR A 1 601 ? -43.182 -10.015 48.466 1.00 73.62 601 THR A CA 1
ATOM 4843 C C . THR A 1 601 ? -43.633 -8.549 48.555 1.00 73.62 601 THR A C 1
ATOM 4845 O O . THR A 1 601 ? -42.951 -7.653 48.038 1.00 73.62 601 THR A O 1
ATOM 4848 N N . ILE A 1 602 ? -44.797 -8.308 49.170 1.00 76.69 602 ILE A N 1
ATOM 4849 C CA . ILE A 1 602 ? -45.383 -6.977 49.396 1.00 76.69 602 ILE A CA 1
ATOM 4850 C C . ILE A 1 602 ? -45.862 -6.859 50.847 1.00 76.69 602 ILE A C 1
ATOM 4852 O O . ILE A 1 602 ? -46.901 -7.403 51.225 1.00 76.69 602 ILE A O 1
ATOM 4856 N N . LEU A 1 603 ? -45.144 -6.086 51.653 1.00 85.94 603 LEU A N 1
ATOM 4857 C CA . LEU A 1 603 ? -45.491 -5.744 53.027 1.00 85.94 603 LEU A CA 1
ATOM 4858 C C . LEU A 1 603 ? -46.365 -4.482 53.063 1.00 85.94 603 LEU A C 1
ATOM 4860 O O . LEU A 1 603 ? -45.936 -3.392 52.668 1.00 85.94 603 LEU A O 1
ATOM 4864 N N . LYS A 1 604 ? -47.590 -4.606 53.580 1.00 86.69 604 LYS A N 1
ATOM 4865 C CA . LYS A 1 604 ? -48.499 -3.475 53.830 1.00 86.69 604 LYS A CA 1
ATOM 4866 C C . LYS A 1 604 ? -48.650 -3.263 55.329 1.00 86.69 604 LYS A C 1
ATOM 4868 O O . LYS A 1 604 ? -48.985 -4.193 56.060 1.00 86.69 604 LYS A O 1
ATOM 4873 N N . VAL A 1 605 ? -48.444 -2.025 55.770 1.00 90.12 605 VAL A N 1
ATOM 4874 C CA . VAL A 1 605 ? -48.569 -1.605 57.172 1.00 90.12 605 VAL A CA 1
ATOM 4875 C C . VAL A 1 605 ? -49.469 -0.375 57.305 1.00 90.12 605 VAL A C 1
ATOM 4877 O O . VAL A 1 605 ? -49.710 0.326 56.322 1.00 90.12 605 VAL A O 1
ATOM 4880 N N . GLN A 1 606 ? -49.959 -0.119 58.516 1.00 90.62 606 GLN A N 1
ATOM 4881 C CA . GLN A 1 606 ? -50.782 1.035 58.876 1.00 90.62 606 GLN A CA 1
ATOM 4882 C C . GLN A 1 606 ? -50.332 1.662 60.199 1.00 90.62 606 GLN A C 1
ATOM 4884 O O . GLN A 1 606 ? -49.818 0.977 61.086 1.00 90.62 606 GLN A O 1
ATOM 4889 N N . ASP A 1 607 ? -50.589 2.962 60.344 1.00 91.19 607 ASP A N 1
ATOM 4890 C CA . ASP A 1 607 ? -50.501 3.651 61.629 1.00 91.19 607 ASP A CA 1
ATOM 4891 C C . ASP A 1 607 ? -51.535 3.077 62.618 1.00 91.19 607 ASP A C 1
ATOM 4893 O O . ASP A 1 607 ? -52.628 2.653 62.229 1.00 91.19 607 ASP A O 1
ATOM 4897 N N . LEU A 1 608 ? -51.217 3.095 63.913 1.00 89.62 608 LEU A N 1
ATOM 4898 C CA . LEU A 1 608 ? -52.093 2.602 64.977 1.00 89.62 608 LEU A CA 1
ATOM 4899 C C . LEU A 1 608 ? -52.123 3.583 66.149 1.00 89.62 608 LEU A C 1
ATOM 4901 O O . LEU A 1 608 ? -51.114 4.182 66.511 1.00 89.62 608 LEU A O 1
ATOM 4905 N N . THR A 1 609 ? -53.292 3.727 66.772 1.00 87.38 609 THR A N 1
ATOM 4906 C CA . THR A 1 609 ? -53.447 4.447 68.041 1.00 87.38 609 THR A CA 1
ATOM 4907 C C . THR A 1 609 ? -53.892 3.479 69.130 1.00 87.38 609 THR A C 1
ATOM 4909 O O . THR A 1 609 ? -54.914 2.812 68.977 1.00 87.38 609 THR A O 1
ATOM 4912 N N . ILE A 1 610 ? -53.139 3.430 70.227 1.00 86.00 610 ILE A N 1
ATOM 4913 C CA . ILE A 1 610 ? -53.447 2.664 71.440 1.00 86.00 610 ILE A CA 1
ATOM 4914 C C . ILE A 1 610 ? -53.452 3.586 72.665 1.00 86.00 610 ILE A C 1
ATOM 4916 O O . ILE A 1 610 ? -53.025 4.740 72.604 1.00 86.00 610 ILE A O 1
ATOM 4920 N N . TYR A 1 611 ? -53.900 3.066 73.799 1.00 84.06 611 TYR A N 1
ATOM 4921 C CA . TYR A 1 611 ? -53.720 3.673 75.111 1.00 84.06 611 TYR A CA 1
ATOM 4922 C C . TYR A 1 611 ? -52.543 3.045 75.872 1.00 84.06 611 TYR A C 1
ATOM 4924 O O . TYR A 1 611 ? -52.171 1.898 75.616 1.00 84.06 611 TYR A O 1
ATOM 4932 N N . GLU A 1 612 ? -52.006 3.781 76.851 1.00 85.19 612 GLU A N 1
ATOM 4933 C CA . GLU A 1 612 ? -51.031 3.284 77.835 1.00 85.19 612 GLU A CA 1
ATOM 4934 C C . GLU A 1 612 ? -51.476 1.916 78.409 1.00 85.19 612 GLU A C 1
ATOM 4936 O O . GLU A 1 612 ? -52.670 1.654 78.594 1.00 85.19 612 GLU A O 1
ATOM 4941 N N . ASP A 1 613 ? -50.531 1.009 78.650 1.00 77.50 613 ASP A N 1
ATOM 4942 C CA . ASP A 1 613 ? -50.731 -0.356 79.166 1.00 77.50 613 ASP A CA 1
ATOM 4943 C C . ASP A 1 613 ? -51.635 -1.284 78.316 1.00 77.50 613 ASP A C 1
ATOM 4945 O O . ASP A 1 613 ? -52.136 -2.294 78.823 1.00 77.50 613 ASP A O 1
ATOM 4949 N N . GLN A 1 614 ? -51.945 -0.965 77.051 1.00 75.50 614 GLN A N 1
ATOM 4950 C CA . GLN A 1 614 ? -52.575 -1.952 76.150 1.00 75.50 614 GLN A CA 1
ATOM 4951 C C . GLN A 1 614 ? -51.569 -3.036 75.722 1.00 75.50 614 GLN A C 1
ATOM 4953 O O . GLN A 1 614 ? -50.358 -2.799 75.731 1.00 75.50 614 GLN A O 1
ATOM 4958 N N . SER A 1 615 ? -52.064 -4.240 75.384 1.00 72.81 615 SER A N 1
ATOM 4959 C CA . SER A 1 615 ? -51.186 -5.388 75.102 1.00 72.81 615 SER A CA 1
ATOM 4960 C C . SER A 1 615 ? -50.235 -5.095 73.951 1.00 72.81 615 SER A C 1
ATOM 4962 O O . SER A 1 615 ? -50.619 -4.483 72.955 1.00 72.81 615 SER A O 1
ATOM 4964 N N . TYR A 1 616 ? -49.013 -5.610 74.068 1.00 67.56 616 TYR A N 1
ATOM 4965 C CA . TYR A 1 616 ? -48.012 -5.523 73.015 1.00 67.56 616 TYR A CA 1
ATOM 4966 C C . TYR A 1 616 ? -48.509 -6.159 71.700 1.00 67.56 616 TYR A C 1
ATOM 4968 O O . TYR A 1 616 ? -48.205 -5.666 70.617 1.00 67.56 616 TYR A O 1
ATOM 4976 N N . ASP A 1 617 ? -49.344 -7.203 71.779 1.00 73.38 617 ASP A N 1
ATOM 4977 C CA . ASP A 1 617 ? -49.894 -7.898 70.605 1.00 73.38 617 ASP A CA 1
ATOM 4978 C C . ASP A 1 617 ? -50.753 -7.006 69.694 1.00 73.38 617 ASP A C 1
ATOM 4980 O O . ASP A 1 617 ? -50.893 -7.312 68.510 1.00 73.38 617 ASP A O 1
ATOM 4984 N N . GLU A 1 618 ? -51.275 -5.879 70.199 1.00 76.00 618 GLU A N 1
ATOM 4985 C CA . GLU A 1 618 ? -51.961 -4.874 69.376 1.00 76.00 618 GLU A CA 1
ATOM 4986 C C . GLU A 1 618 ? -51.061 -4.360 68.239 1.00 76.00 618 GLU A C 1
ATOM 4988 O O . GLU A 1 618 ? -51.559 -4.051 67.161 1.00 76.00 618 GLU A O 1
ATOM 4993 N N . ILE A 1 619 ? -49.736 -4.343 68.428 1.00 76.69 619 ILE A N 1
ATOM 4994 C CA . ILE A 1 619 ? -48.766 -3.867 67.431 1.00 76.69 619 ILE A CA 1
ATOM 4995 C C . ILE A 1 619 ? -48.708 -4.793 66.204 1.00 76.69 619 ILE A C 1
ATOM 4997 O O . ILE A 1 619 ? -48.476 -4.303 65.101 1.00 76.69 619 ILE A O 1
ATOM 5001 N N . ARG A 1 620 ? -49.047 -6.092 66.316 1.00 79.69 620 ARG A N 1
ATOM 5002 C CA . ARG A 1 620 ? -49.198 -6.954 65.120 1.00 79.69 620 ARG A CA 1
ATOM 5003 C C . ARG A 1 620 ? -50.295 -6.451 64.175 1.00 79.69 620 ARG A C 1
ATOM 5005 O O . ARG A 1 620 ? -50.196 -6.658 62.972 1.00 79.69 620 ARG A O 1
ATOM 5012 N N . ARG A 1 621 ? -51.298 -5.722 64.685 1.00 81.94 621 ARG A N 1
ATOM 5013 C CA . ARG A 1 621 ? -52.375 -5.113 63.876 1.00 81.94 621 ARG A CA 1
ATOM 5014 C C . ARG A 1 621 ? -51.891 -3.941 63.015 1.00 81.94 621 ARG A C 1
ATOM 5016 O O . ARG A 1 621 ? -52.665 -3.448 62.197 1.00 81.94 621 ARG A O 1
ATOM 5023 N N . MET A 1 622 ? -50.652 -3.478 63.196 1.00 86.44 622 MET A N 1
ATOM 5024 C CA . MET A 1 622 ? -50.015 -2.527 62.283 1.00 86.44 622 MET A CA 1
ATOM 5025 C C . MET A 1 622 ? -49.621 -3.186 60.958 1.00 86.44 622 MET A C 1
ATOM 5027 O O . MET A 1 622 ? -49.509 -2.477 59.968 1.00 86.44 622 MET A O 1
ATOM 5031 N N . VAL A 1 623 ? -49.473 -4.514 60.895 1.00 88.12 623 VAL A N 1
ATOM 5032 C CA . VAL A 1 623 ? -49.345 -5.248 59.628 1.00 88.12 623 VAL A CA 1
ATOM 5033 C C . VAL A 1 623 ? -50.746 -5.516 59.072 1.00 88.12 623 VAL A C 1
ATOM 5035 O O . VAL A 1 623 ? -51.587 -6.111 59.743 1.00 88.12 623 VAL A O 1
ATOM 5038 N N . LEU A 1 624 ? -51.006 -5.062 57.844 1.00 83.50 624 LEU A N 1
ATOM 5039 C CA . LEU A 1 624 ? -52.268 -5.291 57.129 1.00 83.50 624 LEU A CA 1
ATOM 5040 C C . LEU A 1 624 ? -52.235 -6.589 56.318 1.00 83.50 624 LEU A C 1
ATOM 5042 O O . LEU A 1 624 ? -53.210 -7.336 56.302 1.00 83.50 624 LEU A O 1
ATOM 5046 N N . SER A 1 625 ? -51.123 -6.832 55.624 1.00 81.75 625 SER A N 1
ATOM 5047 C CA . SER A 1 625 ? -50.894 -8.036 54.827 1.00 81.75 625 SER A CA 1
ATOM 5048 C C . SER A 1 625 ? -49.412 -8.186 54.500 1.00 81.75 625 SER A C 1
ATOM 5050 O O . SER A 1 625 ? -48.739 -7.194 54.209 1.00 81.75 625 SER A O 1
ATOM 5052 N N . VAL A 1 626 ? -48.957 -9.432 54.424 1.00 80.81 626 VAL A N 1
ATOM 5053 C CA . VAL A 1 626 ? -47.896 -9.818 53.492 1.00 80.81 626 VAL A CA 1
ATOM 5054 C C . VAL A 1 626 ? -48.604 -10.413 52.276 1.00 80.81 626 VAL A C 1
ATOM 5056 O O . VAL A 1 626 ? -49.494 -11.245 52.438 1.00 80.81 626 VAL A O 1
ATOM 5059 N N . GLU A 1 627 ? -48.285 -9.941 51.075 1.00 76.19 627 GLU A N 1
ATOM 5060 C CA . GLU A 1 627 ? -48.714 -10.584 49.828 1.00 76.19 627 GLU A CA 1
ATOM 5061 C C . GLU A 1 627 ? -47.488 -11.235 49.194 1.00 76.19 627 GLU A C 1
ATOM 5063 O O . GLU A 1 627 ? -46.495 -10.557 48.933 1.00 76.19 627 GLU A O 1
ATOM 5068 N N . ASP A 1 628 ? -47.564 -12.542 48.972 1.00 70.06 628 ASP A N 1
ATOM 5069 C CA . ASP A 1 628 ? -46.529 -13.346 48.333 1.00 70.06 628 ASP A CA 1
ATOM 5070 C C . ASP A 1 628 ? -47.204 -14.453 47.501 1.00 70.06 628 ASP A C 1
ATOM 5072 O O . ASP A 1 628 ? -48.288 -14.922 47.860 1.00 70.06 628 ASP A O 1
ATOM 5076 N N . GLU A 1 629 ? -46.616 -14.834 46.364 1.00 62.72 629 GLU A N 1
ATOM 5077 C CA . GLU A 1 629 ? -47.228 -15.793 45.429 1.00 62.72 629 GLU A CA 1
ATOM 5078 C C . GLU A 1 629 ? -46.787 -17.247 45.649 1.00 62.72 629 GLU A C 1
ATOM 5080 O O . GLU A 1 629 ? -47.472 -18.151 45.162 1.00 62.72 629 GLU A O 1
ATOM 5085 N N . LEU A 1 630 ? -45.666 -17.493 46.340 1.00 57.94 630 LEU A N 1
ATOM 5086 C CA . LEU A 1 630 ? -44.959 -18.781 46.281 1.00 57.94 630 LEU A CA 1
ATOM 5087 C C . LEU A 1 630 ? -44.517 -19.315 47.652 1.00 57.94 630 LEU A C 1
ATOM 5089 O O . LEU A 1 630 ? -44.716 -20.504 47.900 1.00 57.94 630 LEU A O 1
ATOM 5093 N N . ASP A 1 631 ? -44.031 -18.467 48.562 1.00 60.31 631 ASP A N 1
ATOM 5094 C CA . ASP A 1 631 ? -43.648 -18.891 49.924 1.00 60.31 631 ASP A CA 1
ATOM 5095 C C . ASP A 1 631 ? -44.847 -19.093 50.867 1.00 60.31 631 ASP A C 1
ATOM 5097 O O . ASP A 1 631 ? -44.735 -19.745 51.905 1.00 60.31 631 ASP A O 1
ATOM 5101 N N . HIS A 1 632 ? -45.996 -18.494 50.537 1.00 68.62 632 HIS A N 1
ATOM 5102 C CA . HIS A 1 632 ? -47.155 -18.363 51.433 1.00 68.62 632 HIS A CA 1
ATOM 5103 C C . HIS A 1 632 ? -46.853 -17.615 52.754 1.00 68.62 632 HIS A C 1
ATOM 5105 O O . HIS A 1 632 ? -47.489 -17.894 53.774 1.00 68.62 632 HIS A O 1
ATOM 5111 N N . LEU A 1 633 ? -45.922 -16.647 52.725 1.00 77.19 633 LEU A N 1
ATOM 5112 C CA . LEU A 1 633 ? -45.561 -15.795 53.869 1.00 77.19 633 LEU A CA 1
ATOM 5113 C C . LEU A 1 633 ? -46.784 -15.187 54.570 1.00 77.19 633 LEU A C 1
ATOM 5115 O O . LEU A 1 633 ? -47.740 -14.729 53.936 1.00 77.19 633 LEU A O 1
ATOM 5119 N N . THR A 1 634 ? -46.716 -15.127 55.895 1.00 80.31 634 THR A N 1
ATOM 5120 C CA . THR A 1 634 ? -47.796 -14.672 56.771 1.00 80.31 634 THR A CA 1
ATOM 5121 C C . THR A 1 634 ? -47.406 -13.421 57.564 1.00 80.31 634 THR A C 1
ATOM 5123 O O . THR A 1 634 ? -46.294 -12.906 57.476 1.00 80.31 634 THR A O 1
ATOM 5126 N N . ILE A 1 635 ? -48.339 -12.910 58.372 1.00 81.62 635 ILE A N 1
ATOM 5127 C CA . ILE A 1 635 ? -48.081 -11.785 59.285 1.00 81.62 635 ILE A CA 1
ATOM 5128 C C . ILE A 1 635 ? -47.097 -12.173 60.405 1.00 81.62 635 ILE A C 1
ATOM 5130 O O . ILE A 1 635 ? -46.388 -11.304 60.911 1.00 81.62 635 ILE A O 1
ATOM 5134 N N . ASP A 1 636 ? -47.019 -13.454 60.780 1.00 82.38 636 ASP A N 1
ATOM 5135 C CA . ASP A 1 636 ? -46.122 -13.922 61.845 1.00 82.38 636 ASP A CA 1
ATOM 5136 C C . ASP A 1 636 ? -44.652 -14.038 61.388 1.00 82.38 636 ASP A C 1
ATOM 5138 O O . ASP A 1 636 ? -43.755 -14.065 62.229 1.00 82.38 636 ASP A O 1
ATOM 5142 N N . ASP A 1 637 ? -44.397 -14.012 60.074 1.00 84.50 637 ASP A N 1
ATOM 5143 C CA . ASP A 1 637 ? -43.054 -13.996 59.470 1.00 84.50 637 ASP A CA 1
ATOM 5144 C C . ASP A 1 637 ? -42.447 -12.575 59.393 1.00 84.50 637 ASP A C 1
ATOM 5146 O O . ASP A 1 637 ? -41.304 -12.388 58.965 1.00 84.50 637 ASP A O 1
ATOM 5150 N N . VAL A 1 638 ? -43.196 -11.544 59.812 1.00 87.06 638 VAL A N 1
ATOM 5151 C CA . VAL A 1 638 ? -42.741 -10.145 59.816 1.00 87.06 638 VAL A CA 1
ATOM 5152 C C . VAL A 1 638 ? -41.933 -9.841 61.080 1.00 87.06 638 VAL A C 1
ATOM 5154 O O . VAL A 1 638 ? -42.468 -9.727 62.185 1.00 87.06 638 VAL A O 1
ATOM 5157 N N . VAL A 1 639 ? -40.633 -9.609 60.907 1.00 87.25 639 VAL A N 1
ATOM 5158 C CA . VAL A 1 639 ? -39.734 -9.122 61.957 1.00 87.25 639 VAL A CA 1
ATOM 5159 C C . VAL A 1 639 ? -40.034 -7.650 62.245 1.00 87.25 639 VAL A C 1
ATOM 5161 O O . VAL A 1 639 ? -39.886 -6.783 61.383 1.00 87.25 639 VAL A O 1
ATOM 5164 N N . ILE A 1 640 ? -40.424 -7.346 63.480 1.00 84.12 640 ILE A N 1
ATOM 5165 C CA . ILE A 1 640 ? -40.576 -5.971 63.974 1.00 84.12 640 ILE A CA 1
ATOM 5166 C C . ILE A 1 640 ? -39.255 -5.554 64.634 1.00 84.12 640 ILE A C 1
ATOM 5168 O O . ILE A 1 640 ? -38.660 -6.345 65.364 1.00 84.12 640 ILE A O 1
ATOM 5172 N N . ASP A 1 641 ? -38.780 -4.324 64.422 1.00 76.19 641 ASP A N 1
ATOM 5173 C CA . ASP A 1 641 ? -37.635 -3.811 65.187 1.00 76.19 641 ASP A CA 1
ATOM 5174 C C . ASP A 1 641 ? -38.067 -3.472 66.621 1.00 76.19 641 ASP A C 1
ATOM 5176 O O . ASP A 1 641 ? -38.590 -2.395 66.915 1.00 76.19 641 ASP A O 1
ATOM 5180 N N . TYR A 1 642 ? -37.856 -4.426 67.526 1.00 63.91 642 TYR A N 1
ATOM 5181 C CA . TYR A 1 642 ? -38.255 -4.337 68.927 1.00 63.91 642 TYR A CA 1
ATOM 5182 C C . TYR A 1 642 ? -37.464 -3.302 69.747 1.00 63.91 642 TYR A C 1
ATOM 5184 O O . TYR A 1 642 ? -37.920 -2.933 70.835 1.00 63.91 642 TYR A O 1
ATOM 5192 N N . HIS A 1 643 ? -36.311 -2.807 69.273 1.00 54.62 643 HIS A N 1
ATOM 5193 C CA . HIS A 1 643 ? -35.384 -2.027 70.110 1.00 54.62 643 HIS A CA 1
ATOM 5194 C C . HIS A 1 643 ? -35.892 -0.638 70.531 1.00 54.62 643 HIS A C 1
ATOM 5196 O O . HIS A 1 643 ? -35.340 -0.052 71.463 1.00 54.62 643 HIS A O 1
ATOM 5202 N N . THR A 1 644 ? -36.964 -0.131 69.919 1.00 51.91 644 THR A N 1
ATOM 5203 C CA . THR A 1 644 ? -37.631 1.128 70.309 1.00 51.91 644 THR A CA 1
ATOM 5204 C C . THR A 1 644 ? -38.923 0.924 71.112 1.00 51.91 644 THR A C 1
ATOM 5206 O O . THR A 1 644 ? -39.480 1.891 71.631 1.00 51.91 644 THR A O 1
ATOM 5209 N N . VAL A 1 645 ? -39.424 -0.314 71.228 1.00 54.53 645 VAL A N 1
ATOM 5210 C CA . VAL A 1 645 ? -40.858 -0.563 71.484 1.00 54.53 645 VAL A CA 1
ATOM 5211 C C . VAL A 1 645 ? -41.168 -1.074 72.896 1.00 54.53 645 VAL A C 1
ATOM 5213 O O . VAL A 1 645 ? -42.296 -0.939 73.362 1.00 54.53 645 VAL A O 1
ATOM 5216 N N . VAL A 1 646 ? -40.184 -1.635 73.609 1.00 54.44 646 VAL A N 1
ATOM 5217 C CA . VAL A 1 646 ? -40.394 -2.337 74.898 1.00 54.44 646 VAL A CA 1
ATOM 5218 C C . VAL A 1 646 ? -40.976 -1.438 76.005 1.00 54.44 646 VAL A C 1
ATOM 5220 O O . VAL A 1 646 ? -41.681 -1.934 76.884 1.00 54.44 646 VAL A O 1
ATOM 5223 N N . ASP A 1 647 ? -40.756 -0.121 75.945 1.00 58.84 647 ASP A N 1
ATOM 5224 C CA . ASP A 1 647 ? -41.371 0.876 76.841 1.00 58.84 647 ASP A CA 1
ATOM 5225 C C . ASP A 1 647 ? -42.390 1.800 76.150 1.00 58.84 647 ASP A C 1
ATOM 5227 O O . ASP A 1 647 ? -43.044 2.598 76.823 1.00 58.84 647 ASP A O 1
ATOM 5231 N N . ALA A 1 648 ? -42.587 1.677 74.832 1.00 58.41 648 ALA A N 1
ATOM 5232 C CA . ALA A 1 648 ? -43.442 2.582 74.062 1.00 58.41 648 ALA A CA 1
ATOM 5233 C C . ALA A 1 648 ? -44.911 2.527 74.512 1.00 58.41 648 ALA A C 1
ATOM 5235 O O . ALA A 1 648 ? -45.532 3.561 74.729 1.00 58.41 648 ALA A O 1
ATOM 5236 N N . ASN A 1 649 ? -45.464 1.332 74.751 1.00 64.19 649 ASN A N 1
ATOM 5237 C CA . ASN A 1 649 ? -46.848 1.188 75.222 1.00 64.19 649 ASN A CA 1
ATOM 5238 C C . ASN A 1 649 ? -47.067 1.618 76.689 1.00 64.19 649 ASN A C 1
ATOM 5240 O O . ASN A 1 649 ? -48.211 1.625 77.139 1.00 64.19 649 ASN A O 1
ATOM 5244 N N . LYS A 1 650 ? -46.014 1.979 77.437 1.00 71.00 650 LYS A N 1
ATOM 5245 C CA . LYS A 1 650 ? -46.105 2.432 78.839 1.00 71.00 650 LYS A CA 1
ATOM 5246 C C . LYS A 1 650 ? -46.153 3.956 78.989 1.00 71.00 650 LYS A C 1
ATOM 5248 O O . LYS A 1 650 ? -46.419 4.453 80.081 1.00 71.00 650 LYS A O 1
ATOM 5253 N N . VAL A 1 651 ? -45.847 4.704 77.926 1.00 77.19 651 VAL A N 1
ATOM 5254 C CA . VAL A 1 651 ? -45.696 6.163 77.964 1.00 77.19 651 VAL A CA 1
ATOM 5255 C C . VAL A 1 651 ? -46.428 6.777 76.778 1.00 77.19 651 VAL A C 1
ATOM 5257 O O . VAL A 1 651 ? -46.147 6.456 75.630 1.00 77.19 651 VAL A O 1
ATOM 5260 N N . ALA A 1 652 ? -47.359 7.694 77.040 1.00 79.25 652 ALA A N 1
ATOM 5261 C CA . ALA A 1 652 ? -48.025 8.425 75.970 1.00 79.25 652 ALA A CA 1
ATOM 5262 C C . ALA A 1 652 ? -47.023 9.240 75.130 1.00 79.25 652 ALA A C 1
ATOM 5264 O O . ALA A 1 652 ? -46.264 10.056 75.659 1.00 79.25 652 ALA A O 1
ATOM 5265 N N . GLY A 1 653 ? -47.049 9.023 73.817 1.00 82.38 653 GLY A N 1
ATOM 5266 C CA . GLY A 1 653 ? -46.039 9.487 72.872 1.00 82.38 653 GLY A CA 1
ATOM 5267 C C . GLY A 1 653 ? -46.349 9.044 71.441 1.00 82.38 653 GLY A C 1
ATOM 5268 O O . GLY A 1 653 ? -47.389 8.440 71.176 1.00 82.38 653 GLY A O 1
ATOM 5269 N N . VAL A 1 654 ? -45.447 9.358 70.512 1.00 83.38 654 VAL A N 1
ATOM 5270 C CA . VAL A 1 654 ? -45.537 8.959 69.100 1.00 83.38 654 VAL A CA 1
ATOM 5271 C C . VAL A 1 654 ? -44.228 8.275 68.721 1.00 83.38 654 VAL A C 1
ATOM 5273 O O . VAL A 1 654 ? -43.155 8.844 68.918 1.00 83.38 654 VAL A O 1
ATOM 5276 N N . TYR A 1 655 ? -44.328 7.059 68.196 1.00 84.94 655 TYR A N 1
ATOM 5277 C CA . TYR A 1 655 ? -43.206 6.163 67.932 1.00 84.94 655 TYR A CA 1
ATOM 5278 C C . TYR A 1 655 ? -43.232 5.713 66.470 1.00 84.94 655 TYR A C 1
ATOM 5280 O O . TYR A 1 655 ? -44.297 5.411 65.935 1.00 84.94 655 TYR A O 1
ATOM 5288 N N . ILE A 1 656 ? -42.067 5.643 65.826 1.00 83.75 656 ILE A N 1
ATOM 5289 C CA . ILE A 1 656 ? -41.929 5.047 64.492 1.00 83.75 656 ILE A CA 1
ATOM 5290 C C . ILE A 1 656 ? -41.508 3.594 64.688 1.00 83.75 656 ILE A C 1
ATOM 5292 O O . ILE A 1 656 ? -40.485 3.328 65.318 1.00 83.75 656 ILE A O 1
ATOM 5296 N N . ILE A 1 657 ? -42.308 2.670 64.163 1.00 86.62 657 ILE A N 1
ATOM 5297 C CA . ILE A 1 657 ? -42.072 1.229 64.232 1.00 86.62 657 ILE A CA 1
ATOM 5298 C C . ILE A 1 657 ? -41.621 0.750 62.852 1.00 86.62 657 ILE A C 1
ATOM 5300 O O . ILE A 1 657 ? -42.255 1.075 61.845 1.00 86.62 657 ILE A O 1
ATOM 5304 N N . THR A 1 658 ? -40.535 -0.020 62.810 1.00 87.81 658 THR A N 1
ATOM 5305 C CA . THR A 1 658 ? -39.991 -0.620 61.584 1.00 87.81 658 THR A CA 1
ATOM 5306 C C . THR A 1 658 ? -40.421 -2.081 61.490 1.00 87.81 658 THR A C 1
ATOM 5308 O O . THR A 1 658 ? -40.294 -2.830 62.457 1.00 87.81 658 THR A O 1
ATOM 5311 N N . PHE A 1 659 ? -40.899 -2.487 60.318 1.00 89.44 659 PHE A N 1
ATOM 5312 C CA . PHE A 1 659 ? -41.355 -3.839 59.998 1.00 89.44 659 PHE A CA 1
ATOM 5313 C C . PHE A 1 659 ? -40.555 -4.342 58.799 1.00 89.44 659 PHE A C 1
ATOM 5315 O O . PHE A 1 659 ? -40.454 -3.622 57.808 1.00 89.44 659 PHE A O 1
ATOM 5322 N N . THR A 1 660 ? -40.000 -5.548 58.868 1.00 88.62 660 THR A N 1
ATOM 5323 C CA . THR A 1 660 ? -39.252 -6.182 57.775 1.00 88.62 660 THR A CA 1
ATOM 5324 C C . THR A 1 660 ? -39.717 -7.618 57.591 1.00 88.62 660 THR A C 1
ATOM 5326 O O . THR A 1 660 ? -39.784 -8.370 58.557 1.00 88.62 660 THR A O 1
ATOM 5329 N N . VAL A 1 661 ? -40.008 -8.009 56.356 1.00 88.00 661 VAL A N 1
ATOM 5330 C CA . VAL A 1 661 ? -40.274 -9.404 55.977 1.00 88.00 661 VAL A CA 1
ATOM 5331 C C . VAL A 1 661 ? -39.243 -9.838 54.941 1.00 88.00 661 VAL A C 1
ATOM 5333 O O . VAL A 1 661 ? -38.856 -9.022 54.105 1.00 88.00 661 VAL A O 1
ATOM 5336 N N . THR A 1 662 ? -38.797 -11.091 54.998 1.00 82.12 662 THR A N 1
ATOM 5337 C CA . THR A 1 662 ? -37.781 -11.651 54.095 1.00 82.12 662 THR A CA 1
ATOM 5338 C C . THR A 1 662 ? -38.272 -12.989 53.555 1.00 82.12 662 THR A C 1
ATOM 5340 O O . THR A 1 662 ? -38.687 -13.834 54.343 1.00 82.12 662 THR A O 1
ATOM 5343 N N . ASN A 1 663 ? -38.222 -13.179 52.236 1.00 76.00 663 ASN A N 1
ATOM 5344 C CA . ASN A 1 663 ? -38.621 -14.430 51.578 1.00 76.00 663 ASN A CA 1
ATOM 5345 C C . ASN A 1 663 ? -37.483 -15.471 51.519 1.00 76.00 663 ASN A C 1
ATOM 5347 O O . ASN A 1 663 ? -36.339 -15.176 51.884 1.00 76.00 663 ASN A O 1
ATOM 5351 N N . HIS A 1 664 ? -37.774 -16.687 51.043 1.00 75.25 664 HIS A N 1
ATOM 5352 C CA . HIS A 1 664 ? -36.799 -17.783 50.876 1.00 75.25 664 HIS A CA 1
ATOM 5353 C C . HIS A 1 664 ? -35.625 -17.413 49.964 1.00 75.25 664 HIS A C 1
ATOM 5355 O O . HIS A 1 664 ? -34.494 -17.844 50.188 1.00 75.25 664 HIS A O 1
ATOM 5361 N N . ASP A 1 665 ? -35.890 -16.541 48.993 1.00 65.00 665 ASP A N 1
ATOM 5362 C CA . ASP A 1 665 ? -34.927 -15.932 48.075 1.00 65.00 665 ASP A CA 1
ATOM 5363 C C . ASP A 1 665 ? -33.932 -14.974 48.774 1.00 65.00 665 ASP A C 1
ATOM 5365 O O . ASP A 1 665 ? -32.970 -14.515 48.151 1.00 65.00 665 ASP A O 1
ATOM 5369 N N . GLY A 1 666 ? -34.148 -14.661 50.059 1.00 67.31 666 GLY A N 1
ATOM 5370 C CA . GLY A 1 666 ? -33.324 -13.764 50.875 1.00 67.31 666 GLY A CA 1
ATOM 5371 C C . GLY A 1 666 ? -33.626 -12.274 50.680 1.00 67.31 666 GLY A C 1
ATOM 5372 O O . GLY A 1 666 ? -32.896 -11.425 51.197 1.00 67.31 666 GLY A O 1
ATOM 5373 N N . VAL A 1 667 ? -34.684 -11.931 49.942 1.00 69.25 667 VAL A N 1
ATOM 5374 C CA . VAL A 1 667 ? -35.064 -10.550 49.627 1.00 69.25 667 VAL A CA 1
ATOM 5375 C C . VAL A 1 667 ? -35.923 -9.981 50.751 1.00 69.25 667 VAL A C 1
ATOM 5377 O O . VAL A 1 667 ? -37.052 -10.416 50.970 1.00 69.25 667 VAL A O 1
ATOM 5380 N N . ALA A 1 668 ? -35.397 -8.969 51.440 1.00 80.50 668 ALA A N 1
ATOM 5381 C CA . ALA A 1 668 ? -36.125 -8.233 52.466 1.00 80.50 668 ALA A CA 1
ATOM 5382 C C . ALA A 1 668 ? -36.953 -7.076 51.872 1.00 80.50 668 ALA A C 1
ATOM 5384 O O . ALA A 1 668 ? -36.457 -6.311 51.038 1.00 80.50 668 ALA A O 1
ATOM 5385 N N . GLU A 1 669 ? -38.183 -6.880 52.353 1.00 81.62 669 GLU A N 1
ATOM 5386 C CA . GLU A 1 669 ? -38.900 -5.606 52.242 1.00 81.62 669 GLU A CA 1
ATOM 5387 C C . GLU A 1 669 ? -39.150 -5.005 53.627 1.00 81.62 669 GLU A C 1
ATOM 5389 O O . GLU A 1 669 ? -39.736 -5.639 54.506 1.00 81.62 669 GLU A O 1
ATOM 5394 N N . THR A 1 670 ? -38.751 -3.743 53.789 1.00 87.69 670 THR A N 1
ATOM 5395 C CA . THR A 1 670 ? -38.945 -2.958 55.011 1.00 87.69 670 THR A CA 1
ATOM 5396 C C . THR A 1 670 ? -39.999 -1.867 54.804 1.00 87.69 670 THR A C 1
ATOM 5398 O O . THR A 1 670 ? -40.007 -1.171 53.785 1.00 87.69 670 THR A O 1
ATOM 5401 N N . LYS A 1 671 ? -40.864 -1.669 55.803 1.00 88.19 671 LYS A N 1
ATOM 5402 C CA . LYS A 1 671 ? -41.782 -0.527 55.937 1.00 88.19 671 LYS A CA 1
ATOM 5403 C C . LYS A 1 671 ? -41.642 0.116 57.314 1.00 88.19 671 LYS A C 1
ATOM 5405 O O . LYS A 1 671 ? -41.197 -0.519 58.266 1.00 88.19 671 LYS A O 1
ATOM 5410 N N . THR A 1 672 ? -42.102 1.355 57.431 1.00 89.44 672 THR A N 1
ATOM 5411 C CA . THR A 1 672 ? -42.314 2.027 58.716 1.00 89.44 672 THR A CA 1
ATOM 5412 C C . THR A 1 672 ? -43.768 2.463 58.858 1.00 89.44 672 THR A C 1
ATOM 5414 O O . THR A 1 672 ? -44.432 2.761 57.864 1.00 89.44 672 THR A O 1
ATOM 5417 N N . ALA A 1 673 ? -44.265 2.483 60.093 1.00 88.31 673 ALA A N 1
ATOM 5418 C CA . ALA A 1 673 ? -45.577 3.023 60.444 1.00 88.31 673 ALA A CA 1
ATOM 5419 C C . ALA A 1 673 ? -45.570 3.617 61.861 1.00 88.31 673 ALA A C 1
ATOM 5421 O O . ALA A 1 673 ? -44.682 3.339 62.672 1.00 88.31 673 ALA A O 1
ATOM 5422 N N . THR A 1 674 ? -46.557 4.456 62.152 1.00 89.25 674 THR A N 1
ATOM 5423 C CA . THR A 1 674 ? -46.612 5.300 63.347 1.00 89.25 674 THR A CA 1
ATOM 5424 C C . THR A 1 674 ? -47.491 4.675 64.425 1.00 89.25 674 THR A C 1
ATOM 5426 O O . THR A 1 674 ? -48.691 4.481 64.232 1.00 89.25 674 THR A O 1
ATOM 5429 N N . LEU A 1 675 ? -46.916 4.413 65.597 1.00 86.50 675 LEU A N 1
ATOM 5430 C CA . LEU A 1 675 ? -47.648 4.032 66.802 1.00 86.50 675 LEU A CA 1
ATOM 5431 C C . LEU A 1 675 ? -47.859 5.266 67.687 1.00 86.50 675 LEU A C 1
ATOM 5433 O O . LEU A 1 675 ? -46.909 5.818 68.243 1.00 86.50 675 LEU A O 1
ATOM 5437 N N . THR A 1 676 ? -49.110 5.692 67.841 1.00 87.25 676 THR A N 1
ATOM 5438 C CA . THR A 1 676 ? -49.508 6.747 68.784 1.00 87.25 676 THR A CA 1
ATOM 5439 C C . THR A 1 676 ? -50.032 6.118 70.069 1.00 87.25 676 THR A C 1
ATOM 5441 O O . THR A 1 676 ? -50.948 5.298 70.037 1.00 87.25 676 THR A O 1
ATOM 5444 N N . VAL A 1 677 ? -49.479 6.517 71.211 1.00 86.38 677 VAL A N 1
ATOM 5445 C CA . VAL A 1 677 ? -49.873 6.030 72.538 1.00 86.38 677 VAL A CA 1
ATOM 5446 C C . VAL A 1 677 ? -50.514 7.179 73.310 1.00 86.38 677 VAL A C 1
ATOM 5448 O O . VAL A 1 677 ? -49.915 8.239 73.483 1.00 86.38 677 VAL A O 1
ATOM 5451 N N . LEU A 1 678 ? -51.750 6.985 73.763 1.00 84.50 678 LEU A N 1
ATOM 5452 C CA . LEU A 1 678 ? -52.550 7.979 74.480 1.00 84.50 678 LEU A CA 1
ATOM 5453 C C . LEU A 1 678 ? -52.678 7.627 75.965 1.00 84.50 678 LEU A C 1
ATOM 5455 O O . LEU A 1 678 ? -52.767 6.459 76.336 1.00 84.50 678 LEU A O 1
ATOM 5459 N N . LYS A 1 679 ? -52.783 8.631 76.840 1.00 83.25 679 LYS A N 1
ATOM 5460 C CA . LYS A 1 679 ? -53.082 8.375 78.258 1.00 83.25 679 LYS A CA 1
ATOM 5461 C C . LYS A 1 679 ? -54.482 7.790 78.424 1.00 83.25 679 LYS A C 1
ATOM 5463 O O . LYS A 1 679 ? -55.427 8.286 77.806 1.00 83.25 679 LYS A O 1
ATOM 5468 N N . ARG A 1 680 ? -54.637 6.765 79.272 1.00 73.56 680 ARG A N 1
ATOM 5469 C CA . ARG A 1 680 ? -55.969 6.207 79.571 1.00 73.56 680 ARG A CA 1
ATOM 5470 C C . ARG A 1 680 ? -56.871 7.279 80.196 1.00 73.56 680 ARG A C 1
ATOM 5472 O O . ARG A 1 680 ? -56.441 7.949 81.137 1.00 73.56 680 ARG A O 1
ATOM 5479 N N . PRO A 1 681 ? -58.131 7.423 79.748 1.00 66.25 681 PRO A N 1
ATOM 5480 C CA . PRO A 1 681 ? -59.097 8.257 80.448 1.00 66.25 681 PRO A CA 1
ATOM 5481 C C . PRO A 1 681 ? -59.421 7.646 81.820 1.00 66.25 681 PRO A C 1
ATOM 5483 O O . PRO A 1 681 ? -59.720 6.457 81.928 1.00 66.25 681 PRO A O 1
ATOM 5486 N N . ILE A 1 682 ? -59.384 8.462 82.875 1.00 57.72 682 ILE A N 1
ATOM 5487 C CA . ILE A 1 682 ? -59.725 8.022 84.235 1.00 57.72 682 ILE A CA 1
ATOM 5488 C C . ILE A 1 682 ? -61.247 7.860 84.331 1.00 57.72 682 ILE A C 1
ATOM 5490 O O . ILE A 1 682 ? -61.979 8.847 84.416 1.00 57.72 682 ILE A O 1
ATOM 5494 N N . ILE A 1 683 ? -61.732 6.616 84.330 1.00 50.38 683 ILE A N 1
ATOM 5495 C CA . ILE A 1 683 ? -63.161 6.320 84.485 1.00 50.38 683 ILE A CA 1
ATOM 5496 C C . ILE A 1 683 ? -63.529 6.361 85.973 1.00 50.38 683 ILE A C 1
ATOM 5498 O O . ILE A 1 683 ? -63.308 5.406 86.718 1.00 50.38 683 ILE A O 1
ATOM 5502 N N . ILE A 1 684 ? -64.107 7.479 86.412 1.00 42.72 684 ILE A N 1
ATOM 5503 C CA . ILE A 1 684 ? -64.609 7.646 87.780 1.00 42.72 684 ILE A CA 1
ATOM 5504 C C . ILE A 1 684 ? -65.997 6.995 87.887 1.00 42.72 684 ILE A C 1
ATOM 5506 O O . ILE A 1 684 ? -67.012 7.637 87.623 1.00 42.72 684 ILE A O 1
ATOM 5510 N N . HIS A 1 685 ? -66.061 5.722 88.280 1.00 38.91 685 HIS A N 1
ATOM 5511 C CA . HIS A 1 685 ? -67.332 5.089 88.644 1.00 38.91 685 HIS A CA 1
ATOM 5512 C C . HIS A 1 685 ? -67.785 5.574 90.037 1.00 38.91 685 HIS A C 1
ATOM 5514 O O . HIS A 1 685 ? -67.066 5.341 91.013 1.00 38.91 685 HIS A O 1
ATOM 5520 N N . PRO A 1 686 ? -68.958 6.224 90.178 1.00 41.06 686 PRO A N 1
ATOM 5521 C CA . PRO A 1 686 ? -69.501 6.564 91.489 1.00 41.06 686 PRO A CA 1
ATOM 5522 C C . PRO A 1 686 ? -69.942 5.288 92.218 1.00 41.06 686 PRO A C 1
ATOM 5524 O O . PRO A 1 686 ? -70.764 4.519 91.721 1.00 41.06 686 PRO A O 1
ATOM 5527 N N . ASN A 1 687 ? -69.371 5.062 93.399 1.00 35.88 687 ASN A N 1
ATOM 5528 C CA . ASN A 1 687 ? -69.611 3.873 94.209 1.00 35.88 687 ASN A CA 1
ATOM 5529 C C . ASN A 1 687 ? -70.985 3.932 94.903 1.00 35.88 687 ASN A C 1
ATOM 5531 O O . ASN A 1 687 ? -71.269 4.898 95.613 1.00 35.88 687 ASN A O 1
ATOM 5535 N N . VAL A 1 688 ? -71.800 2.884 94.750 1.00 37.16 688 VAL A N 1
ATOM 5536 C CA . VAL A 1 688 ? -73.007 2.651 95.557 1.00 37.16 688 VAL A CA 1
ATOM 5537 C C . VAL A 1 688 ? -72.992 1.205 96.041 1.00 37.16 688 VAL A C 1
ATOM 5539 O O . VAL A 1 688 ? -73.286 0.274 95.296 1.00 37.16 688 VAL A O 1
ATOM 5542 N N . SER A 1 689 ? -72.650 1.029 97.311 1.00 34.91 689 SER A N 1
ATOM 5543 C CA . SER A 1 689 ? -72.823 -0.221 98.046 1.00 34.91 689 SER A CA 1
ATOM 5544 C C . SER A 1 689 ? -74.278 -0.406 98.473 1.00 34.91 689 SER A C 1
ATOM 5546 O O . SER A 1 689 ? -74.896 0.572 98.885 1.00 34.91 689 SER A O 1
ATOM 5548 N N . HIS A 1 690 ? -74.761 -1.648 98.522 1.00 35.62 690 HIS A N 1
ATOM 5549 C CA . HIS A 1 690 ? -75.530 -2.175 99.659 1.00 35.62 690 HIS A CA 1
ATOM 5550 C C . HIS A 1 690 ? -75.613 -3.712 99.576 1.00 35.62 690 HIS A C 1
ATOM 5552 O O . HIS A 1 690 ? -75.418 -4.294 98.510 1.00 35.62 690 HIS A O 1
ATOM 5558 N N . GLU A 1 691 ? -75.844 -4.357 100.716 1.00 33.41 691 GLU A N 1
ATOM 5559 C CA . GLU A 1 691 ? -75.920 -5.817 100.867 1.00 33.41 691 GLU A CA 1
ATOM 5560 C C . GLU A 1 691 ? -77.337 -6.370 100.595 1.00 33.41 691 GLU A C 1
ATOM 5562 O O . GLU A 1 691 ? -78.301 -5.604 100.575 1.00 33.41 691 GLU A O 1
ATOM 5567 N N . VAL A 1 692 ? -77.428 -7.709 100.485 1.00 32.09 692 VAL A N 1
ATOM 5568 C CA . VAL A 1 692 ? -78.440 -8.630 101.080 1.00 32.09 692 VAL A CA 1
ATOM 5569 C C . VAL A 1 692 ? -78.876 -9.766 100.122 1.00 32.09 692 VAL A C 1
ATOM 5571 O O . VAL A 1 692 ? -79.685 -9.571 99.226 1.00 32.09 692 VAL A O 1
ATOM 5574 N N . GLU A 1 693 ? -78.295 -10.947 100.382 1.00 30.86 693 GLU A N 1
ATOM 5575 C CA . GLU A 1 693 ? -78.884 -12.306 100.499 1.00 30.86 693 GLU A CA 1
ATOM 5576 C C . GLU A 1 693 ? -79.745 -13.019 99.408 1.00 30.86 693 GLU A C 1
ATOM 5578 O O . GLU A 1 693 ? -80.445 -12.442 98.588 1.00 30.86 693 GLU A O 1
ATOM 5583 N N . GLU A 1 694 ? -79.660 -14.360 99.494 1.00 30.94 694 GLU A N 1
ATOM 5584 C CA . GLU A 1 694 ? -80.606 -15.437 99.112 1.00 30.94 694 GLU A CA 1
ATOM 5585 C C . GLU A 1 694 ? -81.133 -15.648 97.663 1.00 30.94 694 GLU A C 1
ATOM 5587 O O . GLU A 1 694 ? -82.211 -15.225 97.275 1.00 30.94 694 GLU A O 1
ATOM 5592 N N . THR A 1 695 ? -80.408 -16.513 96.930 1.00 29.08 695 THR A N 1
ATOM 5593 C CA . THR A 1 695 ? -80.804 -17.884 96.477 1.00 29.08 695 THR A CA 1
ATOM 5594 C C . THR A 1 695 ? -82.150 -18.226 95.773 1.00 29.08 695 THR A C 1
ATOM 5596 O O . THR A 1 695 ? -83.197 -17.644 95.992 1.00 29.08 695 THR A O 1
ATOM 5599 N N . ILE A 1 696 ? -82.113 -19.374 95.062 1.00 27.61 696 ILE A N 1
ATOM 5600 C CA . ILE A 1 696 ? -83.228 -20.211 94.535 1.00 27.61 696 ILE A CA 1
ATOM 5601 C C . ILE A 1 696 ? -83.851 -19.803 93.177 1.00 27.61 696 ILE A C 1
ATOM 5603 O O . ILE A 1 696 ? -84.917 -19.216 93.090 1.00 27.61 696 ILE A O 1
ATOM 5607 N N . ALA A 1 697 ? -83.166 -20.224 92.106 1.00 29.05 697 ALA A N 1
ATOM 5608 C CA . ALA A 1 697 ? -83.571 -21.265 91.136 1.00 29.05 697 ALA A CA 1
ATOM 5609 C C . ALA A 1 697 ? -85.031 -21.431 90.612 1.00 29.05 697 ALA A C 1
ATOM 5611 O O . ALA A 1 697 ? -86.025 -21.167 91.272 1.00 29.05 697 ALA A O 1
ATOM 5612 N N . VAL A 1 698 ? -85.092 -22.142 89.469 1.00 27.22 698 VAL A N 1
ATOM 5613 C CA . VAL A 1 698 ? -86.251 -22.776 88.791 1.00 27.22 698 VAL A CA 1
ATOM 5614 C C . VAL A 1 698 ? -86.927 -21.937 87.688 1.00 27.22 698 VAL A C 1
ATOM 5616 O O . VAL A 1 698 ? -86.898 -20.715 87.650 1.00 27.22 698 VAL A O 1
ATOM 5619 N N . SER A 1 699 ? -87.403 -22.675 86.686 1.00 27.98 699 SER A N 1
ATOM 5620 C CA . SER A 1 699 ? -87.718 -22.283 85.310 1.00 27.98 699 SER A CA 1
ATOM 5621 C C . SER A 1 699 ? -89.177 -21.861 85.064 1.00 27.98 699 SER A C 1
ATOM 5623 O O . SER A 1 699 ? -90.012 -21.956 85.957 1.00 27.98 699 SER A O 1
ATOM 5625 N N . SER A 1 700 ? -89.496 -21.659 83.773 1.00 29.45 700 SER A N 1
ATOM 5626 C CA . SER A 1 700 ? -90.835 -21.745 83.149 1.00 29.45 700 SER A CA 1
ATOM 5627 C C . SER A 1 700 ? -91.658 -20.441 83.146 1.00 29.45 700 SER A C 1
ATOM 5629 O O . SER A 1 700 ? -91.528 -19.637 84.057 1.00 29.45 700 SER A O 1
ATOM 5631 N N . HIS A 1 701 ? -92.503 -20.151 82.145 1.00 30.83 701 HIS A N 1
ATOM 5632 C CA . HIS A 1 701 ? -92.729 -20.771 80.820 1.00 30.83 701 HIS A CA 1
ATOM 5633 C C . HIS A 1 701 ? -93.588 -19.815 79.949 1.00 30.83 701 HIS A C 1
ATOM 5635 O O . HIS A 1 701 ? -94.418 -19.118 80.515 1.00 30.83 701 HIS A O 1
ATOM 5641 N N . PHE A 1 702 ? -93.509 -19.932 78.608 1.00 28.78 702 PHE A N 1
ATOM 5642 C CA . PHE A 1 702 ? -94.611 -19.675 77.638 1.00 28.78 702 PHE A CA 1
ATOM 5643 C C . PHE A 1 702 ? -95.212 -18.237 77.501 1.00 28.78 702 PHE A C 1
ATOM 5645 O O . PHE A 1 702 ? -95.230 -17.458 78.440 1.00 28.78 702 PHE A O 1
ATOM 5652 N N . ASN A 1 703 ? -95.807 -17.818 76.367 1.00 30.11 703 ASN A N 1
ATOM 5653 C CA . ASN A 1 703 ? -95.655 -18.234 74.955 1.00 30.11 703 ASN A CA 1
ATOM 5654 C C . ASN A 1 703 ? -96.375 -17.250 73.989 1.00 30.11 703 ASN A C 1
ATOM 5656 O O . ASN A 1 703 ? -97.568 -17.071 74.187 1.00 30.11 703 ASN A O 1
ATOM 5660 N N . ILE A 1 704 ? -95.695 -16.779 72.915 1.00 31.92 704 ILE A N 1
ATOM 5661 C CA . ILE A 1 704 ? -96.176 -16.408 71.534 1.00 31.92 704 ILE A CA 1
ATOM 5662 C C . ILE A 1 704 ? -97.535 -15.655 71.336 1.00 31.92 704 ILE A C 1
ATOM 5664 O O . ILE A 1 704 ? -98.224 -15.339 72.297 1.00 31.92 704 ILE A O 1
ATOM 5668 N N . PRO A 1 705 ? -98.007 -15.365 70.094 1.00 47.84 705 PRO A N 1
ATOM 5669 C CA . PRO A 1 705 ? -97.353 -15.137 68.781 1.00 47.84 705 PRO A CA 1
ATOM 5670 C C . PRO A 1 705 ? -97.558 -13.662 68.305 1.00 47.84 705 PRO A C 1
ATOM 5672 O O . PRO A 1 705 ? -98.167 -12.880 69.023 1.00 47.84 705 PRO A O 1
ATOM 5675 N N . LYS A 1 706 ? -97.137 -13.150 67.131 1.00 31.08 706 LYS A N 1
ATOM 5676 C CA . LYS A 1 706 ? -96.497 -13.644 65.874 1.00 31.08 706 LYS A CA 1
ATOM 5677 C C . LYS A 1 706 ? -95.545 -12.502 65.372 1.00 31.08 706 LYS A C 1
ATOM 5679 O O . LYS A 1 706 ? -95.104 -11.758 66.236 1.00 31.08 706 LYS A O 1
ATOM 5684 N N . THR A 1 707 ? -95.114 -12.204 64.131 1.00 31.97 707 THR A N 1
ATOM 5685 C CA . THR A 1 707 ? -95.261 -12.589 62.689 1.00 31.97 707 THR A CA 1
ATOM 5686 C C . THR A 1 707 ? -94.085 -11.884 61.949 1.00 31.97 707 THR A C 1
ATOM 5688 O O . THR A 1 707 ? -93.639 -10.862 62.456 1.00 31.97 707 THR A O 1
ATOM 5691 N N . GLN A 1 708 ? -93.565 -12.246 60.765 1.00 31.33 708 GLN A N 1
ATOM 5692 C CA . GLN A 1 708 ? -93.688 -13.411 59.868 1.00 31.33 708 GLN A CA 1
ATOM 5693 C C . GLN A 1 708 ? -92.413 -13.478 58.966 1.00 31.33 708 GLN A C 1
ATOM 5695 O O . GLN A 1 708 ? -91.837 -12.426 58.722 1.00 31.33 708 GLN A O 1
ATOM 5700 N N . ASP A 1 709 ? -92.007 -14.681 58.522 1.00 32.03 709 ASP A N 1
ATOM 5701 C CA . ASP A 1 709 ? -91.297 -15.119 57.279 1.00 32.03 709 ASP A CA 1
ATOM 5702 C C . ASP A 1 709 ? -90.412 -14.152 56.434 1.00 32.03 709 ASP A C 1
ATOM 5704 O O . ASP A 1 709 ? -90.771 -12.999 56.239 1.00 32.03 709 ASP A O 1
ATOM 5708 N N . THR A 1 710 ? -89.336 -14.525 55.706 1.00 30.02 710 THR A N 1
ATOM 5709 C CA . THR A 1 710 ? -88.360 -15.661 55.560 1.00 30.02 710 THR A CA 1
ATOM 5710 C C . THR A 1 710 ? -87.413 -15.263 54.390 1.00 30.02 710 THR A C 1
ATOM 5712 O O . THR A 1 710 ? -87.891 -14.559 53.506 1.00 30.02 710 THR A O 1
ATOM 5715 N N . THR A 1 711 ? -86.147 -15.658 54.167 1.00 29.84 711 THR A N 1
ATOM 5716 C CA . THR A 1 711 ? -85.015 -16.350 54.856 1.00 29.84 711 THR A CA 1
ATOM 5717 C C . THR A 1 711 ? -83.723 -15.937 54.086 1.00 29.84 711 THR A C 1
ATOM 5719 O O . THR A 1 711 ? -83.850 -15.415 52.983 1.00 29.84 711 THR A O 1
ATOM 5722 N N . ASN A 1 712 ? -82.462 -15.996 54.546 1.00 29.83 712 ASN A N 1
ATOM 5723 C CA . ASN A 1 712 ? -81.661 -16.934 55.371 1.00 29.83 712 ASN A CA 1
ATOM 5724 C C . ASN A 1 712 ? -81.059 -18.161 54.597 1.00 29.83 712 ASN A C 1
ATOM 5726 O O . ASN A 1 712 ? -81.643 -18.552 53.591 1.00 29.83 712 ASN A O 1
ATOM 5730 N N . PRO A 1 713 ? -79.859 -18.693 54.967 1.00 54.47 713 PRO A N 1
ATOM 5731 C CA . PRO A 1 713 ? -78.627 -18.391 54.199 1.00 54.47 713 PRO A CA 1
ATOM 5732 C C . PRO A 1 713 ? -77.564 -19.540 54.126 1.00 54.47 713 PRO A C 1
ATOM 5734 O O . PRO A 1 713 ? -77.838 -20.659 54.538 1.00 54.47 713 PRO A O 1
ATOM 5737 N N . MET A 1 714 ? -76.316 -19.191 53.744 1.00 28.89 714 MET A N 1
ATOM 5738 C CA . MET A 1 714 ? -75.019 -19.845 54.086 1.00 28.89 714 MET A CA 1
ATOM 5739 C C . MET A 1 714 ? -74.683 -21.249 53.523 1.00 28.89 714 MET A C 1
ATOM 5741 O O . MET A 1 714 ? -75.474 -22.177 53.623 1.00 28.89 714 MET A O 1
ATOM 5745 N N . GLY A 1 715 ? -73.427 -21.448 53.074 1.00 25.88 715 GLY A N 1
ATOM 5746 C CA . GLY A 1 715 ? -72.856 -22.798 52.889 1.00 25.88 715 GLY A CA 1
ATOM 5747 C C . GLY A 1 715 ? -71.591 -22.939 52.014 1.00 25.88 715 GLY A C 1
ATOM 5748 O O . GLY A 1 715 ? -71.685 -22.890 50.799 1.00 25.88 715 GLY A O 1
ATOM 5749 N N . TYR A 1 716 ? -70.442 -23.169 52.663 1.00 29.77 716 TYR A N 1
ATOM 5750 C CA . TYR A 1 716 ? -69.251 -23.954 52.258 1.00 29.77 716 TYR A CA 1
ATOM 5751 C C . TYR A 1 716 ? -68.821 -24.142 50.776 1.00 29.77 716 TYR A C 1
ATOM 5753 O O . TYR A 1 716 ? -69.458 -24.852 50.012 1.00 29.77 716 TYR A O 1
ATOM 5761 N N . LEU A 1 717 ? -67.614 -23.632 50.471 1.00 25.70 717 LEU A N 1
ATOM 5762 C CA . LEU A 1 717 ? -66.347 -24.381 50.255 1.00 25.70 717 LEU A CA 1
ATOM 5763 C C . LEU A 1 717 ? -66.280 -25.686 49.407 1.00 25.70 717 LEU A C 1
ATOM 5765 O O . LEU A 1 717 ? -67.125 -26.567 49.487 1.00 25.70 717 LEU A O 1
ATOM 5769 N N . VAL A 1 718 ? -65.082 -25.867 48.820 1.00 24.67 718 VAL A N 1
ATOM 5770 C CA . VAL A 1 718 ? -64.491 -27.053 48.146 1.00 24.67 718 VAL A CA 1
ATOM 5771 C C . VAL A 1 718 ? -64.677 -27.147 46.616 1.00 24.67 718 VAL A C 1
ATOM 5773 O O . VAL A 1 718 ? -65.693 -26.783 46.037 1.00 24.67 718 VAL A O 1
ATOM 5776 N N . SER A 1 719 ? -63.586 -27.592 45.987 1.00 25.84 719 SER A N 1
ATOM 5777 C CA . SER A 1 719 ? -63.295 -27.823 44.566 1.00 25.84 719 SER A CA 1
ATOM 5778 C C . SER A 1 719 ? -64.123 -28.994 43.960 1.00 25.84 719 SER A C 1
ATOM 5780 O O . SER A 1 719 ? -64.885 -29.637 44.673 1.00 25.84 719 SER A O 1
ATOM 5782 N N . LEU A 1 720 ? -64.078 -29.349 42.662 1.00 25.77 720 LEU A N 1
ATOM 5783 C CA . LEU A 1 720 ? -62.881 -29.669 41.867 1.00 25.77 720 LEU A CA 1
ATOM 5784 C C . LEU A 1 720 ? -63.184 -29.891 40.355 1.00 25.77 720 LEU A C 1
ATOM 5786 O O . LEU A 1 720 ? -64.197 -30.478 40.006 1.00 25.77 720 LEU A O 1
ATOM 5790 N N . LEU A 1 721 ? -62.217 -29.508 39.506 1.00 26.38 721 LEU A N 1
ATOM 5791 C CA . LEU A 1 721 ? -61.828 -30.071 38.189 1.00 26.38 721 LEU A CA 1
ATOM 5792 C C . LEU A 1 721 ? -62.788 -30.177 36.961 1.00 26.38 721 LEU A C 1
ATOM 5794 O O . LEU A 1 721 ? -63.696 -30.995 36.909 1.00 26.38 721 LEU A O 1
ATOM 5798 N N . LEU A 1 722 ? -62.294 -29.553 35.874 1.00 27.00 722 LEU A N 1
ATOM 5799 C CA . LEU A 1 722 ? -61.984 -30.136 34.543 1.00 27.00 722 LEU A CA 1
ATOM 5800 C C . LEU A 1 722 ? -63.052 -30.287 33.427 1.00 27.00 722 LEU A C 1
ATOM 5802 O O . LEU A 1 722 ? -64.060 -30.956 33.590 1.00 27.00 722 LEU A O 1
ATOM 5806 N N . ALA A 1 723 ? -62.635 -29.846 32.224 1.00 27.92 723 ALA A N 1
ATOM 5807 C CA . ALA A 1 723 ? -63.010 -30.317 30.874 1.00 27.92 723 ALA A CA 1
ATOM 5808 C C . ALA A 1 723 ? -64.490 -30.162 30.405 1.00 27.92 723 ALA A C 1
ATOM 5810 O O . ALA A 1 723 ? -65.429 -30.303 31.168 1.00 27.92 723 ALA A O 1
ATOM 5811 N N . CYS A 1 724 ? -64.793 -29.909 29.123 1.00 25.05 724 CYS A N 1
ATOM 5812 C CA . CYS A 1 724 ? -63.965 -30.082 27.926 1.00 25.05 724 CYS A CA 1
ATOM 5813 C C . CYS A 1 724 ? -64.322 -29.135 26.756 1.00 25.05 724 CYS A C 1
ATOM 5815 O O . CYS A 1 724 ? -65.379 -28.516 26.705 1.00 25.05 724 CYS A O 1
ATOM 5817 N N . VAL A 1 725 ? -63.402 -29.103 25.794 1.00 28.42 725 VAL A N 1
ATOM 5818 C CA . VAL A 1 725 ? -63.336 -28.349 24.533 1.00 28.42 725 VAL A CA 1
ATOM 5819 C C . VAL A 1 725 ? -64.633 -28.287 23.696 1.00 28.42 725 VAL A C 1
ATOM 5821 O O . VAL A 1 725 ? -65.068 -29.284 23.126 1.00 28.42 725 VAL A O 1
ATOM 5824 N N . ALA A 1 726 ? -65.117 -27.063 23.465 1.00 26.14 726 ALA A N 1
ATOM 5825 C CA . ALA A 1 726 ? -65.689 -26.572 22.200 1.00 26.14 726 ALA A CA 1
ATOM 5826 C C . ALA A 1 726 ? -65.446 -25.043 22.163 1.00 26.14 726 ALA A C 1
ATOM 5828 O O . ALA A 1 726 ? -65.575 -24.393 23.193 1.00 26.14 726 ALA A O 1
ATOM 5829 N N . LEU A 1 727 ? -65.038 -24.393 21.069 1.00 29.42 727 LEU A N 1
ATOM 5830 C CA . LEU A 1 727 ? -65.347 -24.639 19.656 1.00 29.42 727 LEU A CA 1
ATOM 5831 C C . LEU A 1 727 ? -64.096 -24.679 18.757 1.00 29.42 727 LEU A C 1
ATOM 5833 O O . LEU A 1 727 ? -63.191 -23.861 18.894 1.00 29.42 727 LEU A O 1
ATOM 5837 N N . ILE A 1 728 ? -64.101 -25.580 17.768 1.00 34.97 728 ILE A N 1
ATOM 5838 C CA . ILE A 1 728 ? -63.062 -25.709 16.735 1.00 34.97 728 ILE A CA 1
ATOM 5839 C C . ILE A 1 728 ? -63.600 -25.222 15.375 1.00 34.97 728 ILE A C 1
ATOM 5841 O O . ILE A 1 728 ? -64.480 -25.837 14.785 1.00 34.97 728 ILE A O 1
ATOM 5845 N N . TYR A 1 729 ? -63.023 -24.120 14.892 1.00 29.52 729 TYR A N 1
ATOM 5846 C CA . TYR A 1 729 ? -62.386 -23.985 13.568 1.00 29.52 729 TYR A CA 1
ATOM 5847 C C . TYR A 1 729 ? -63.084 -24.505 12.279 1.00 29.52 729 TYR A C 1
ATOM 5849 O O . TYR A 1 729 ? -63.048 -25.692 11.967 1.00 29.52 729 TYR A O 1
ATOM 5857 N N . LEU A 1 730 ? -63.487 -23.570 11.404 1.00 30.16 730 LEU A N 1
ATOM 5858 C CA . LEU A 1 730 ? -63.403 -23.647 9.926 1.00 30.16 730 LEU A CA 1
ATOM 5859 C C . LEU A 1 730 ? -63.168 -22.201 9.406 1.00 30.16 730 LEU A C 1
ATOM 5861 O O . LEU A 1 730 ? -63.842 -21.292 9.873 1.00 30.16 730 LEU A O 1
ATOM 5865 N N . LYS A 1 731 ? -62.074 -21.891 8.677 1.00 33.09 731 LYS A N 1
ATOM 5866 C CA . LYS A 1 731 ? -61.844 -22.013 7.203 1.00 33.09 731 LYS A CA 1
ATOM 5867 C C . LYS A 1 731 ? -62.697 -21.036 6.355 1.00 33.09 731 LYS A C 1
ATOM 5869 O O . LYS A 1 731 ? -63.860 -20.858 6.672 1.00 33.09 731 LYS A O 1
ATOM 5874 N N . HIS A 1 732 ? -62.240 -20.411 5.253 1.00 33.72 732 HIS A N 1
ATOM 5875 C CA . HIS A 1 732 ? -61.016 -20.499 4.408 1.00 33.72 732 HIS A CA 1
ATOM 5876 C C . HIS A 1 732 ? -60.741 -19.106 3.743 1.00 33.72 732 HIS A C 1
ATOM 5878 O O . HIS A 1 732 ? -61.697 -18.377 3.517 1.00 33.72 732 HIS A O 1
ATOM 5884 N N . ILE A 1 733 ? -59.502 -18.589 3.618 1.00 38.59 733 ILE A N 1
ATOM 5885 C CA . ILE A 1 733 ? -58.448 -18.745 2.563 1.00 38.59 733 ILE A CA 1
ATOM 5886 C C . ILE A 1 733 ? -58.642 -17.974 1.218 1.00 38.59 733 ILE A C 1
ATOM 5888 O O . ILE A 1 733 ? -59.512 -18.330 0.435 1.00 38.59 733 ILE A O 1
ATOM 5892 N N . SER A 1 734 ? -57.688 -17.051 0.940 1.00 38.50 734 SER A N 1
ATOM 5893 C CA . SER A 1 734 ? -57.156 -16.523 -0.358 1.00 38.50 734 SER A CA 1
ATOM 5894 C C . SER A 1 734 ? -58.107 -15.789 -1.350 1.00 38.50 734 SER A C 1
ATOM 5896 O O . SER A 1 734 ? -59.309 -16.003 -1.332 1.00 38.50 734 SER A O 1
ATOM 5898 N N . TYR A 1 735 ? -57.669 -14.861 -2.228 1.00 37.56 735 TYR A N 1
ATOM 5899 C CA . TYR A 1 735 ? -56.483 -14.886 -3.114 1.00 37.56 735 TYR A CA 1
ATOM 5900 C C . TYR A 1 735 ? -55.859 -13.509 -3.486 1.00 37.56 735 TYR A C 1
ATOM 5902 O O . TYR A 1 735 ? -56.510 -12.472 -3.460 1.00 37.56 735 TYR A O 1
ATOM 5910 N N . THR A 1 736 ? -54.583 -13.588 -3.886 1.00 40.22 736 THR A N 1
ATOM 5911 C CA . THR A 1 736 ? -53.621 -12.618 -4.475 1.00 40.22 736 THR A CA 1
ATOM 5912 C C . THR A 1 736 ? -54.119 -11.370 -5.238 1.00 40.22 736 THR A C 1
ATOM 5914 O O . THR A 1 736 ? -54.987 -11.487 -6.107 1.00 40.22 736 THR A O 1
ATOM 5917 N N . LYS A 1 737 ? -53.324 -10.288 -5.187 1.00 38.91 737 LYS A N 1
ATOM 5918 C CA . LYS A 1 737 ? -52.381 -9.978 -6.287 1.00 38.91 737 LYS A CA 1
ATOM 5919 C C . LYS A 1 737 ? -51.105 -9.310 -5.770 1.00 38.91 737 LYS A C 1
ATOM 5921 O O . LYS A 1 737 ? -51.200 -8.693 -4.692 1.00 38.91 737 LYS A O 1
#

Secondary structure (DSSP, 8-state):
--SSSTTSSSSSS-----------------------------------------------------------------------PPPPGGGS-HHHHTT--S------S-------------S---------------S--THHHHHHHHHTTTS---EEEEEEETTEEEEEEE--TT-BTT-B-TTS-B-----B--GGG-EEEEEEESSTT--S-S-SS-EE-TTSBHHHH-TT---S--EEEEEEEEHHHHTTHHHHTT-EEEESTT--HHHHBTSS-EEEETTEEEPPTT--SEEEB--EEEEEPPHHHHHHHHH--TT-TT-B-----STT----SSHHHH-S-EEEEEEEE-TTEEE-SSEEEEEE-SSEEEEEEEETTSPBPSSEEEEE-TT-SEEEEEE--TT-SEEEEEEEEPPGGGSTT--TTGGGS-EEEEESSGGGEEEEHHHHHHHHTTSSPPEEEEEEEEEEEEEEEEEETTEEEEEEEEEEEEEPPPEEEEEE-EEEEEE--GGGTSSS--EEEEEEE-TTEETTTSS-TT--PPP--SEEEETTEEEEEEEEESSTT-SS--B-TTSEE-S-EEEEEEEEEE---EEEE--EEEETT--GGGGGGGEEEEE-SSS---GGG-EE-GGGTTTGGGS-EEEEEEEEEE-TT--EEEEEEEEEEEPPP---PPP--------------------------------------------------

Radius of gyration: 53.48 Å; chains: 1; bounding box: 163×82×173 Å

Foldseek 3Di:
DPPPPVPPPPDDDDDDDDDDDDDDDDDDDDDDDDDDDDDDDDDDDDDDDDDDDDDDDDDDDDDDDDDDDDDDDDDDDDDDDDDDDDDDPVPDDVVVVVPDDDDDDDPPDDDDDDDDDDDDDDPDDDDDDDDDDDDDDDDDDPPVPPPVVVVQVQAAQQEWAWEAEPNDTFIAGGHGQFAFQQDQHPVRDGHDQDWDDDDQFTWHWLFKFQDAADDLPDDDDGTWHRGGTPCVVVVRHDPHHHYIYIYTDHLVCLQCLLVQVQFAKAKCPPDALCNFWDDQWDDDDGLETFDHLPDDQKTFGWIKMWGFGRLNSLSLLQVADPPDASRFDADDPDDPQDLDQQLVRNVHWKKKKKWAWFLQKDFDQKFKKKKAADFKDFDFKAAPVSHGAPDKDWAQAALGSIIMIIGGCVSGNIIIGIMHTDHCRSNVPQISVNNRGITMMTGPDRRRIIGGPVVLVCLQVVVDFFTKTWIKMWGWGQTDWDDDPPDIGGGIDINDIHIYDIDTNGYHFAKEWEWALCVVADPDDDTPGIDGDRAQFFQVGGPPVPDDDDDDPQWDDHPQWIKGWQEKDQDSPDQHHDDDRRDTDHHHGYIYTHIDTDWDKDWQFEADEEEAPDDPVVVLNRTPFTDTDPQPDGSVQKDKPCPFPPCVSHDFDKDKIKIWHADPSRDIDIDIYIYGYHYDDDDDDDDDDDDDDDDDDDDDDDDDDDDDDDDDDDDDDDDDDDDDDDDDDDDDDDDDD

pLDDT: mean 70.35, std 26.9, range [21.11, 98.0]

Sequence (737 aa):
MYKKIATILLTSFLIVSTSLTTLALEQDAPSTTSEATEKQKNPEEDTTEKPVEEALPSAKEETIEIHDTFMATTNVNSMVHVTYAFADVEQLPQEVKDKLPFEETILKDNLTEPKVDAVVVKEEDKNYRWFIESWSLQEVDPQHYIYIAKWNKELNYHGTVTFVADGVETIVHFEHADEPLYKTDQFSKRLDDSNKGGGSSKKYFIGYSLIPNYVGKQKGDKAFYTHEPISKVFPNGLQGDERLYAFYLSASNVLTLAESMKGDFEINKQSTPEEIMHHKFEVKEDFTYYVPNDIQDENIVQINASYTLNPFTTAVIRRSNQFEPGSVEYYGDEVGASTSADVKEAGYTFVDIHVKLDHRIQLKDEITLSFKAYAFKPHMVLKANHEKFNQYHFDIQPNNPVSIIKFHPEGENEFILRTRIRHKSEIPNATFEDITQDIELASVDVENFKISKESILEIAEETHAPISLNGDVSGGAKLYEINLLFFKLGGPTPIAKREAKPKYLNYVFDKVQFIKNSQAFDTQTQDLGSIQVVHNQSIAGDILPHYSMPTLPDNVVKDGYRYQFLGWSLDPNATTPDFDANHIVNQNLTVYGVWKKVEKTILKVQDLTIYEDQSYDEIRRMVLSVEDELDHLTIDDVVIDYHTVVDANKVAGVYIITFTVTNHDGVAETKTATLTVLKRPIIIHPNVSHEVEETIAVSSHFNIPKTQDTTNPMGYLVSLLLACVALIYLKHISYTK